Protein AF-C1EDT0-F1 (afdb_monomer_lite)

pLDDT: mean 72.55, std 18.54, range [23.2, 95.56]

Sequence (423 aa):
MDPPAKKMKTSPPTLCDMPDEILAHIASHLEPGDVFNMVLSSKKLFRPAGVVDLTADEDANREEALGFKLVKWSMRHRLKKILTLFTKKKFTFDDLFPEEERNLDFVSGQPQVSFCLLSHQPPAQLLHRLLTRGMASQMLIAGSVAVKCAVPRRSGKWRPGDIDIFCTWDAAPMVRRRLIQRCGLICGGVVNNTSYTDDGPYLAGDVENRAAAVIHHVEEYAARPMNEDEWGEWKYKPCDAGGLEAYYKMAKQWGAEVRAPLSNMHPYIGQPGGALGGDFLFDYNFEHKGSVQLIIGRPDVKDATKLLRHFDIEICKCAFSASNVYIPAAVETLAGRTFITPARHALAESFMKALNKVKPKFPDGTCTYDDSEMPKVLAKIKHKVWKGIGLPPYSGSQYDFEHKYTVIARLFERIQKYHTRGV

Foldseek 3Di:
DDDDPPPPPPDPDDPLNDDLVVLLVVLLVDALLVLLVVCVVDPQQDDQLPPDPPPDDPVVNVDDRSSQVSSFSNLQSLLQVLQCVLAPDNQGPCLQQPPVCVVVQDDPDDDAAPPPPPPPDDPDPPPDDDDDDDQRWFKKWFFPSLLCSQEDPPQFDDDQAATEMFIELVNLQASLQSCVPRVQKAWAAWDCDDLQHPPPQAQFFDQPDSDDRQWPTKIFIDHDDDDVVSCVPDPDDVPPQPDDVSLQVVQLVVQVQCCDPPDPGDPPVCPPPRHPVDGRGYDPPDDPPGRYMYTYGDNPPSDRLSSLSSDQKQSRSFIDTSPHTHGGNSNQSNHLHIDGPPLLVLVLVLLVVLCVVQVKDDPPVDDALPRICVLSSQQSRDQVSCSNRNHGRQPSDRVSSVVVVVSNVVSVVVVVVSVNSND

Secondary structure (DSSP, 8-state):
-PPPP-----PPPPGGGS-HHHHHHHHHHS-HHHHHHHHHT-TTT-PPTT---TTS-TTTTTSPPHHHHHHHHHHHHHHHHHHHHH-SS---HHHHS-HHHHTTS--S-SPP------TTS------------S----EEEEHHHHHHHHS-TTS-PPP---EEEEE-GGGHHHHHHHHHHTS-EEEEEE-SSSTTT-S-TT-S--TT-----SEEEEEEEEEPP-SHHHHTT-S---TTS-SHHHHHHHHHHHHHHHTSTT--S-TTTTTTTSSTTS---B-TT--S---EEEEEE-TT---GGGGGGG-SBGGGG-EE-SS-EE-TTHHHHHTT---B-HHHHHHHHHHHHHHHHH----TTS---TTTSSHHHHHHTS-HHHHHHTTPPPP---HHHHHHHHHHHHHHHHHHHHHHTTT-

Structure (mmCIF, N/CA/C/O backbone):
data_AF-C1EDT0-F1
#
_entry.id   AF-C1EDT0-F1
#
loop_
_atom_site.group_PDB
_atom_site.id
_atom_site.type_symbol
_atom_site.label_atom_id
_atom_site.label_alt_id
_atom_site.label_comp_id
_atom_site.label_asym_id
_atom_site.label_entity_id
_atom_site.label_seq_id
_atom_site.pdbx_PDB_ins_code
_atom_site.Cartn_x
_atom_site.Cartn_y
_atom_site.Cartn_z
_atom_site.occupancy
_atom_site.B_iso_or_equiv
_atom_site.auth_seq_id
_atom_site.auth_comp_id
_atom_site.auth_asym_id
_atom_site.auth_atom_id
_atom_site.pdbx_PDB_model_num
ATOM 1 N N . 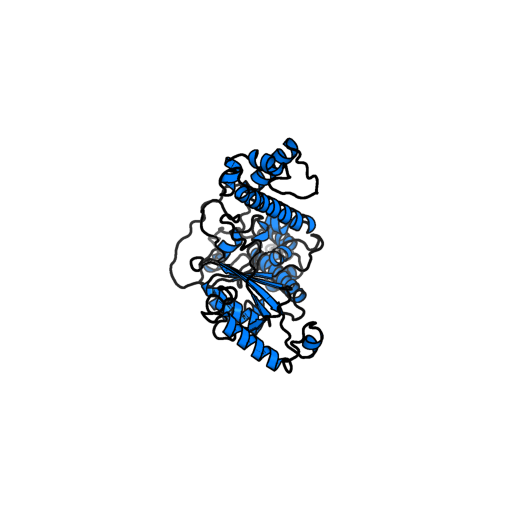MET A 1 1 ? -63.785 -40.042 2.688 1.00 43.28 1 MET A N 1
ATOM 2 C CA . MET A 1 1 ? -63.308 -38.694 3.048 1.00 43.28 1 MET A CA 1
ATOM 3 C C . MET A 1 1 ? -61.820 -38.683 2.787 1.00 43.28 1 MET A C 1
ATOM 5 O O . MET A 1 1 ? -61.103 -39.376 3.497 1.00 43.28 1 MET A O 1
ATOM 9 N N . ASP A 1 2 ? -61.382 -37.981 1.748 1.00 42.56 2 ASP A N 1
ATOM 10 C CA . ASP A 1 2 ? -59.954 -37.803 1.489 1.00 42.56 2 ASP A CA 1
ATOM 11 C C . ASP A 1 2 ? -59.367 -36.776 2.466 1.00 42.56 2 ASP A C 1
ATOM 13 O O . ASP A 1 2 ? -60.064 -35.827 2.848 1.00 42.56 2 ASP A O 1
ATOM 17 N N . PRO A 1 3 ? -58.110 -36.949 2.911 1.00 47.28 3 PRO A N 1
ATOM 18 C CA . PRO A 1 3 ? -57.484 -35.998 3.813 1.00 47.28 3 PRO A CA 1
ATOM 19 C C . PRO A 1 3 ? -57.281 -34.657 3.091 1.00 47.28 3 PRO A C 1
ATOM 21 O O . PRO A 1 3 ? -57.010 -34.633 1.886 1.00 47.28 3 PRO A O 1
ATOM 24 N N . PRO A 1 4 ? -57.386 -33.517 3.797 1.00 50.94 4 PRO A N 1
ATOM 25 C CA . PRO A 1 4 ? -57.240 -32.218 3.166 1.00 50.94 4 PRO A CA 1
ATOM 26 C C . PRO A 1 4 ? -55.814 -32.068 2.634 1.00 50.94 4 PRO A C 1
ATOM 28 O O . PRO A 1 4 ? -54.836 -32.255 3.364 1.00 50.94 4 PRO A O 1
ATOM 31 N N . ALA A 1 5 ? -55.703 -31.715 1.352 1.00 54.56 5 ALA A N 1
ATOM 32 C CA . ALA A 1 5 ? -54.437 -31.432 0.699 1.00 54.56 5 ALA A CA 1
ATOM 33 C C . ALA A 1 5 ? -53.648 -30.397 1.517 1.00 54.56 5 ALA A C 1
ATOM 35 O O . ALA A 1 5 ? -54.094 -29.262 1.716 1.00 54.56 5 ALA A O 1
ATOM 36 N N . LYS A 1 6 ? -52.462 -30.790 2.002 1.00 52.19 6 LYS A N 1
ATOM 37 C CA . LYS A 1 6 ? -51.500 -29.866 2.611 1.00 52.19 6 LYS A CA 1
ATOM 38 C C . LYS A 1 6 ? -51.187 -28.781 1.583 1.00 52.19 6 LYS A C 1
ATOM 40 O O . LYS A 1 6 ? -50.453 -29.027 0.631 1.00 52.19 6 LYS A O 1
ATOM 45 N N . LYS A 1 7 ? -51.714 -27.569 1.782 1.00 51.19 7 LYS A N 1
ATOM 46 C CA . LYS A 1 7 ? -51.227 -26.378 1.078 1.00 51.19 7 LYS A CA 1
ATOM 47 C C . LYS A 1 7 ? -49.737 -26.246 1.393 1.00 51.19 7 LYS A C 1
ATOM 49 O O . LYS A 1 7 ? -49.382 -25.882 2.515 1.00 51.19 7 LYS A O 1
ATOM 54 N N . MET A 1 8 ? -48.873 -26.565 0.430 1.00 49.84 8 MET A N 1
ATOM 55 C CA . MET A 1 8 ? -47.461 -26.202 0.504 1.00 49.84 8 MET A CA 1
ATOM 56 C C . MET A 1 8 ? -47.408 -24.679 0.608 1.00 49.84 8 MET A C 1
ATOM 58 O O . MET A 1 8 ? -47.728 -23.969 -0.342 1.00 49.84 8 MET A O 1
ATOM 62 N N . LYS A 1 9 ? -47.065 -24.167 1.792 1.00 48.59 9 LYS A N 1
ATOM 63 C CA . LYS A 1 9 ? -46.669 -22.770 1.949 1.00 48.59 9 LYS A CA 1
ATOM 64 C C . LYS A 1 9 ? -45.333 -22.618 1.232 1.00 48.59 9 LYS A C 1
ATOM 66 O O . LYS A 1 9 ? -44.287 -22.871 1.818 1.00 48.59 9 LYS A O 1
ATOM 71 N N . THR A 1 10 ? -45.368 -22.246 -0.040 1.00 58.81 10 THR A N 1
ATOM 72 C CA . THR A 1 10 ? -44.186 -21.729 -0.722 1.00 58.81 10 THR A CA 1
ATOM 73 C C . THR A 1 10 ? -43.941 -20.333 -0.168 1.00 58.81 10 THR A C 1
ATOM 75 O O . THR A 1 10 ? -44.697 -19.402 -0.451 1.00 58.81 10 THR A O 1
ATOM 78 N N . SER A 1 11 ? -42.939 -20.204 0.699 1.00 62.44 11 SER A N 1
ATOM 79 C CA . SER A 1 11 ? -42.401 -18.908 1.108 1.00 62.44 11 SER A CA 1
ATOM 80 C C . SER A 1 11 ? -42.106 -18.077 -0.147 1.00 62.44 11 SER A C 1
ATOM 82 O O . SER A 1 11 ? -41.635 -18.652 -1.132 1.00 62.44 11 SER A O 1
ATOM 84 N N . PRO A 1 12 ? -42.362 -16.758 -0.151 1.00 69.44 12 PRO A N 1
ATOM 85 C CA . PRO A 1 12 ? -41.937 -15.925 -1.265 1.00 69.44 12 PRO A CA 1
ATOM 86 C C . PRO A 1 12 ? -40.414 -16.049 -1.446 1.00 69.44 12 PRO A C 1
ATOM 88 O O . PRO A 1 12 ? -39.699 -16.086 -0.438 1.00 69.44 12 PRO A O 1
ATOM 91 N N . PRO A 1 13 ? -39.923 -16.132 -2.696 1.00 67.88 13 PRO A N 1
ATOM 92 C CA . PRO A 1 13 ? -38.497 -16.226 -2.964 1.00 67.88 13 PRO A CA 1
ATOM 93 C C . PRO A 1 13 ? -37.785 -15.004 -2.384 1.00 67.88 13 PRO A C 1
ATOM 95 O O . PRO A 1 13 ? -38.216 -13.860 -2.542 1.00 67.88 13 PRO A O 1
ATOM 98 N N . THR A 1 14 ? -36.702 -15.268 -1.670 1.00 74.12 14 THR A N 1
ATOM 99 C CA . THR A 1 14 ? -35.849 -14.276 -1.026 1.00 74.12 14 THR A CA 1
ATOM 100 C C . THR A 1 14 ? -34.581 -14.063 -1.846 1.00 74.12 14 THR A C 1
ATOM 102 O O . THR A 1 14 ? -34.221 -14.882 -2.688 1.00 74.12 14 THR A O 1
ATOM 105 N N . LEU A 1 15 ? -33.847 -12.982 -1.569 1.00 74.12 15 LEU A N 1
ATOM 106 C CA . LEU A 1 15 ? -32.541 -12.726 -2.190 1.00 74.12 15 LEU A CA 1
ATOM 107 C C . LEU A 1 15 ? -31.569 -13.913 -2.012 1.00 74.12 15 LEU A C 1
ATOM 109 O O . LEU A 1 15 ? -30.738 -14.171 -2.869 1.00 74.12 15 LEU A O 1
ATOM 113 N N . CYS A 1 16 ? -31.695 -14.660 -0.912 1.00 72.69 16 CYS A N 1
ATOM 114 C CA . CYS A 1 16 ? -30.849 -15.819 -0.616 1.00 72.69 16 CYS A CA 1
ATOM 115 C C . CYS A 1 16 ? -31.183 -17.061 -1.452 1.00 72.69 16 CYS A C 1
ATOM 117 O O . CYS A 1 16 ? -30.465 -18.048 -1.347 1.00 72.69 16 CYS A O 1
ATOM 119 N N . ASP A 1 17 ? -32.276 -17.032 -2.216 1.00 79.06 17 ASP A N 1
ATOM 120 C CA . ASP A 1 17 ? -32.689 -18.128 -3.093 1.00 79.06 17 ASP A CA 1
ATOM 121 C C . ASP A 1 17 ? -32.223 -17.887 -4.547 1.00 79.06 17 ASP A C 1
ATOM 123 O O . ASP A 1 17 ? -32.515 -18.685 -5.436 1.00 79.06 17 ASP A O 1
ATOM 127 N N . MET A 1 18 ? -31.504 -16.782 -4.803 1.00 82.31 18 MET A N 1
ATOM 128 C CA . MET A 1 18 ? -30.888 -16.486 -6.099 1.00 82.31 18 MET A CA 1
ATOM 129 C C . MET A 1 18 ? -29.563 -17.249 -6.280 1.00 82.31 18 MET A C 1
ATOM 131 O O . MET A 1 18 ? -28.834 -17.415 -5.303 1.00 82.31 18 MET A O 1
ATOM 135 N N . PRO A 1 19 ? -29.204 -17.638 -7.519 1.00 84.19 19 PRO A N 1
ATOM 136 C CA . PRO A 1 19 ? -27.884 -18.182 -7.834 1.00 84.19 19 PRO A CA 1
ATOM 137 C C . PRO A 1 19 ? -26.737 -17.234 -7.457 1.00 84.19 19 PRO A C 1
ATOM 139 O O . PRO A 1 19 ? -26.859 -16.008 -7.593 1.00 84.19 19 PRO A O 1
ATOM 142 N N . ASP A 1 20 ? -25.603 -17.810 -7.055 1.00 80.50 20 ASP A N 1
ATOM 143 C CA . ASP A 1 20 ? -24.399 -17.083 -6.641 1.00 80.50 20 ASP A CA 1
ATOM 144 C C . ASP A 1 20 ? -23.908 -16.111 -7.722 1.00 80.50 20 ASP A C 1
ATOM 146 O O . ASP A 1 20 ? -23.467 -15.009 -7.397 1.00 80.50 20 ASP A O 1
ATOM 150 N N . GLU A 1 21 ? -24.039 -16.455 -9.008 1.00 81.50 21 GLU A N 1
ATOM 151 C CA . GLU A 1 21 ? -23.635 -15.599 -10.129 1.00 81.50 21 GLU A CA 1
ATOM 152 C C . GLU A 1 21 ? -24.496 -14.335 -10.231 1.00 81.50 21 GLU A C 1
ATOM 154 O O . GLU A 1 21 ? -23.993 -13.250 -10.539 1.00 81.50 21 GLU A O 1
ATOM 159 N N . ILE A 1 22 ? -25.795 -14.448 -9.938 1.00 85.12 22 ILE A N 1
ATOM 160 C CA . ILE A 1 22 ? -26.709 -13.300 -9.931 1.00 85.12 22 ILE A CA 1
ATOM 161 C C . ILE A 1 22 ? -26.390 -12.406 -8.735 1.00 85.12 22 ILE A C 1
ATOM 163 O O . ILE A 1 22 ? -26.298 -11.185 -8.882 1.00 85.12 22 ILE A O 1
ATOM 167 N N . LEU A 1 23 ? -26.147 -12.999 -7.564 1.00 83.56 23 LEU A N 1
ATOM 168 C CA . LEU A 1 23 ? -25.723 -12.256 -6.377 1.00 83.56 23 LEU A CA 1
ATOM 169 C C . LEU A 1 23 ? -24.376 -11.559 -6.601 1.00 83.56 23 LEU A C 1
ATOM 171 O O . LEU A 1 23 ? -24.228 -10.393 -6.231 1.00 83.56 23 LEU A O 1
ATOM 175 N N . ALA A 1 24 ? -23.428 -12.218 -7.272 1.00 79.81 24 ALA A N 1
ATOM 176 C CA . ALA A 1 24 ? -22.155 -11.634 -7.685 1.00 79.81 24 ALA A CA 1
ATOM 177 C C . ALA A 1 24 ? -22.365 -10.417 -8.588 1.00 79.81 24 ALA A C 1
ATOM 179 O O . ALA A 1 24 ? -21.767 -9.356 -8.379 1.00 79.81 24 ALA A O 1
ATOM 180 N N . HIS A 1 25 ? -23.252 -10.559 -9.575 1.00 84.56 25 HIS A N 1
ATOM 181 C CA . HIS A 1 25 ? -23.588 -9.490 -10.499 1.00 84.56 25 HIS A CA 1
ATOM 182 C C . HIS A 1 25 ? -24.210 -8.295 -9.768 1.00 84.56 25 HIS A C 1
ATOM 184 O O . HIS A 1 25 ? -23.762 -7.165 -9.971 1.00 84.56 25 HIS A O 1
ATOM 190 N N . ILE A 1 26 ? -25.159 -8.524 -8.856 1.00 87.12 26 ILE A N 1
ATOM 191 C CA . ILE A 1 26 ? -25.754 -7.473 -8.014 1.00 87.12 26 ILE A CA 1
ATOM 192 C C . ILE A 1 26 ? -24.676 -6.798 -7.156 1.00 87.12 26 ILE A C 1
ATOM 194 O O . ILE A 1 26 ? -24.530 -5.576 -7.201 1.00 87.12 26 ILE A O 1
ATOM 198 N N . ALA A 1 27 ? -23.864 -7.575 -6.432 1.00 86.00 27 ALA A N 1
ATOM 199 C CA . ALA A 1 27 ? -22.812 -7.053 -5.559 1.00 86.00 27 ALA A CA 1
ATOM 200 C C . ALA A 1 27 ? -21.777 -6.202 -6.317 1.00 86.00 27 ALA A C 1
ATOM 202 O O . ALA A 1 27 ? -21.281 -5.212 -5.781 1.00 86.00 27 ALA A O 1
ATOM 203 N N . SER A 1 28 ? -21.490 -6.527 -7.582 1.00 82.31 28 SER A N 1
ATOM 204 C CA . SER A 1 28 ? -20.593 -5.731 -8.433 1.00 82.31 28 SER A CA 1
ATOM 205 C C . SER A 1 28 ? -21.142 -4.336 -8.785 1.00 82.31 28 SER A C 1
ATOM 207 O O . SER A 1 28 ? -20.384 -3.448 -9.175 1.00 82.31 28 SER A O 1
ATOM 209 N N . HIS A 1 29 ? -22.446 -4.099 -8.632 1.00 86.75 29 HIS A N 1
ATOM 210 C CA . HIS A 1 29 ? -23.067 -2.793 -8.874 1.00 86.75 29 HIS A CA 1
ATOM 211 C C . HIS A 1 29 ? -23.258 -1.965 -7.599 1.00 86.75 29 HIS A C 1
ATOM 213 O O . HIS A 1 29 ? -23.499 -0.762 -7.691 1.00 86.75 29 HIS A O 1
ATOM 219 N N . LEU A 1 30 ? -23.099 -2.583 -6.429 1.00 88.50 30 LEU A N 1
ATOM 220 C CA . LEU A 1 30 ? -23.239 -1.952 -5.121 1.00 88.50 30 LEU A CA 1
ATOM 221 C C . LEU A 1 30 ? -21.885 -1.487 -4.568 1.00 88.50 30 LEU A C 1
ATOM 223 O O . LEU A 1 30 ? -20.827 -2.001 -4.946 1.00 88.50 30 LEU A O 1
ATOM 227 N N . GLU A 1 31 ? -21.903 -0.517 -3.649 1.00 88.50 31 GLU A N 1
ATOM 228 C CA . GLU A 1 31 ? -20.698 -0.179 -2.891 1.00 88.50 31 GLU A CA 1
ATOM 229 C C . GLU A 1 31 ? -20.365 -1.300 -1.891 1.00 88.50 31 GLU A C 1
ATOM 231 O O . GLU A 1 31 ? -21.277 -1.920 -1.345 1.00 88.50 31 GLU A O 1
ATOM 236 N N . PRO A 1 32 ? -19.080 -1.554 -1.581 1.00 88.56 32 PRO A N 1
ATOM 237 C CA . PRO A 1 32 ? -18.681 -2.575 -0.616 1.00 88.56 32 PRO A CA 1
ATOM 238 C C . PRO A 1 32 ? -19.373 -2.459 0.744 1.00 88.56 32 PRO A C 1
ATOM 240 O O . PRO A 1 32 ? -19.709 -3.481 1.334 1.00 88.56 32 PRO A O 1
ATOM 243 N N . GLY A 1 33 ? -19.640 -1.236 1.219 1.00 86.38 33 GLY A N 1
ATOM 244 C CA . GLY A 1 33 ? -20.423 -1.008 2.436 1.00 86.38 33 GLY A CA 1
ATOM 245 C C . GLY A 1 33 ? -21.887 -1.436 2.312 1.00 86.38 33 GLY A C 1
ATOM 246 O O . GLY A 1 33 ? -22.422 -2.038 3.239 1.00 86.38 33 GLY A O 1
ATOM 247 N N . ASP A 1 34 ? -22.521 -1.215 1.159 1.00 89.38 34 ASP A N 1
ATOM 248 C CA . ASP A 1 34 ? -23.897 -1.655 0.901 1.00 89.38 34 ASP A CA 1
ATOM 249 C C . ASP A 1 34 ? -23.977 -3.177 0.776 1.00 89.38 34 ASP A C 1
ATOM 251 O O . ASP A 1 34 ? -24.870 -3.798 1.349 1.00 89.38 34 ASP A O 1
ATOM 255 N N . VAL A 1 35 ? -23.005 -3.795 0.093 1.00 87.75 35 VAL A N 1
ATOM 256 C CA . VAL A 1 35 ? -22.880 -5.259 0.026 1.00 87.75 35 VAL A CA 1
ATOM 257 C C . VAL A 1 35 ? -22.676 -5.835 1.420 1.00 87.75 35 VAL A C 1
ATOM 259 O O . VAL A 1 35 ? -23.311 -6.822 1.775 1.00 87.75 35 VAL A O 1
ATOM 262 N N . PHE A 1 36 ? -21.838 -5.208 2.241 1.00 86.31 36 PHE A N 1
ATOM 263 C CA . PHE A 1 36 ? -21.621 -5.642 3.614 1.00 86.31 36 PHE A CA 1
ATOM 264 C C . PHE A 1 36 ? -22.893 -5.529 4.462 1.00 86.31 36 PHE A C 1
ATOM 266 O O . PHE A 1 36 ? -23.252 -6.489 5.139 1.00 86.31 36 PHE A O 1
ATOM 273 N N . ASN A 1 37 ? -23.639 -4.426 4.360 1.00 85.75 37 ASN A N 1
ATOM 274 C CA . ASN A 1 37 ? -24.935 -4.275 5.030 1.00 85.75 37 ASN A CA 1
ATOM 275 C C . ASN A 1 37 ? -25.966 -5.308 4.545 1.00 85.75 37 ASN A C 1
ATOM 277 O O . ASN A 1 37 ? -26.690 -5.888 5.354 1.00 85.75 37 ASN A O 1
ATOM 281 N N . MET A 1 38 ? -26.002 -5.587 3.239 1.00 85.75 38 MET A N 1
ATOM 282 C CA . MET A 1 38 ? -26.836 -6.638 2.651 1.00 85.75 38 MET A CA 1
ATOM 283 C C . MET A 1 38 ? -26.478 -8.011 3.232 1.00 85.75 38 MET A C 1
ATOM 285 O O . MET A 1 38 ? -27.367 -8.757 3.636 1.00 85.75 38 MET A O 1
ATOM 289 N N . VAL A 1 39 ? -25.188 -8.331 3.343 1.00 83.50 39 VAL A N 1
ATOM 290 C CA . VAL A 1 39 ? -24.714 -9.582 3.950 1.00 83.50 39 VAL A CA 1
ATOM 291 C C . VAL A 1 39 ? -25.111 -9.663 5.424 1.00 83.50 39 VAL A C 1
ATOM 293 O O . VAL A 1 39 ? -25.641 -10.686 5.848 1.00 83.50 39 VAL A O 1
ATOM 296 N N . LEU A 1 40 ? -24.942 -8.582 6.192 1.00 80.12 40 LEU A N 1
ATOM 297 C CA . LEU A 1 40 ? -25.342 -8.529 7.603 1.00 80.12 40 LEU A CA 1
ATOM 298 C C . LEU A 1 40 ? -26.858 -8.667 7.810 1.00 80.12 40 LEU A C 1
ATOM 300 O O . LEU A 1 40 ? -27.291 -9.141 8.859 1.00 80.12 40 LEU A O 1
ATOM 304 N N . SER A 1 41 ? -27.670 -8.293 6.817 1.00 79.75 41 SER A N 1
ATOM 305 C CA . SER A 1 41 ? -29.129 -8.430 6.884 1.00 79.75 41 SER A CA 1
ATOM 306 C C . SER A 1 41 ? -29.622 -9.883 6.800 1.00 79.75 41 SER A C 1
ATOM 308 O O . SER A 1 41 ? -30.784 -10.151 7.108 1.00 79.75 41 SER A O 1
ATOM 310 N N . SER A 1 42 ? -28.756 -10.838 6.427 1.00 75.12 42 SER A N 1
ATOM 311 C CA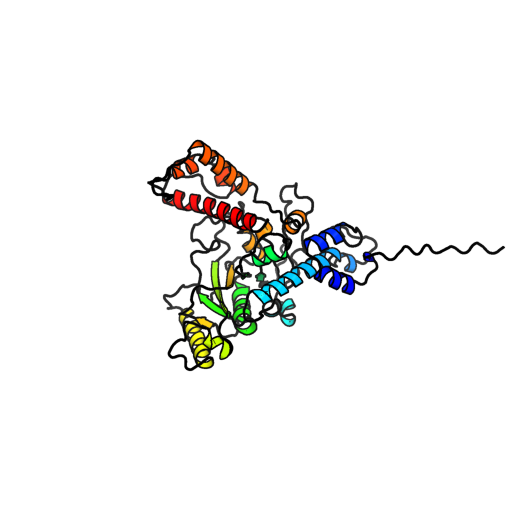 . SER A 1 42 ? -29.118 -12.249 6.273 1.00 75.12 42 SER A CA 1
ATOM 312 C C . SER A 1 42 ? -28.125 -13.195 6.940 1.00 75.12 42 SER A C 1
ATOM 314 O O . SER A 1 42 ? -26.983 -13.348 6.513 1.00 75.12 42 SER A O 1
ATOM 316 N N . LYS A 1 43 ? -28.619 -13.974 7.909 1.00 69.75 43 LYS A N 1
ATOM 317 C CA . LYS A 1 43 ? -27.868 -15.083 8.524 1.00 69.75 43 LYS A CA 1
ATOM 318 C C . LYS A 1 43 ? -27.498 -16.198 7.535 1.00 69.75 43 LYS A C 1
ATOM 320 O O . LYS A 1 43 ? -26.615 -16.986 7.834 1.00 69.75 43 LYS A O 1
ATOM 325 N N . LYS A 1 44 ? -28.176 -16.298 6.382 1.00 69.19 44 LYS A N 1
ATOM 326 C CA . LYS A 1 44 ? -27.812 -17.268 5.333 1.00 69.19 44 LYS A CA 1
ATOM 327 C C . LYS A 1 44 ? -26.572 -16.814 4.558 1.00 69.19 44 LYS A C 1
ATOM 329 O O . LYS A 1 44 ? -25.742 -17.643 4.206 1.00 69.19 44 LYS A O 1
ATOM 334 N N . LEU A 1 45 ? -26.449 -15.508 4.306 1.00 69.94 45 LEU A N 1
ATOM 335 C CA . LEU A 1 45 ? -25.299 -14.921 3.608 1.00 69.94 45 LEU A CA 1
ATOM 336 C C . LEU A 1 45 ? -24.101 -14.747 4.547 1.00 69.94 45 LEU A C 1
ATOM 338 O O . LEU A 1 45 ? -22.951 -14.884 4.129 1.00 69.94 45 LEU A O 1
ATOM 342 N N . PHE A 1 46 ? -24.377 -14.456 5.818 1.00 66.50 46 PHE A N 1
ATOM 343 C CA . PHE A 1 46 ? -23.381 -14.313 6.865 1.00 66.50 46 PHE A CA 1
ATOM 344 C C . PHE A 1 46 ? -23.180 -15.631 7.623 1.00 66.50 46 PHE A C 1
ATOM 346 O O . PHE A 1 46 ? -23.960 -15.965 8.513 1.00 66.50 46 PHE A O 1
ATOM 353 N N . ARG A 1 47 ? -22.093 -16.355 7.329 1.00 58.91 47 ARG A N 1
ATOM 354 C CA . ARG A 1 47 ? -21.572 -17.389 8.239 1.00 58.91 47 ARG A CA 1
ATOM 355 C C . ARG A 1 47 ? -20.430 -16.783 9.062 1.00 58.91 47 ARG A C 1
ATOM 357 O O . ARG A 1 47 ? -19.448 -16.341 8.462 1.00 58.91 47 ARG A O 1
ATOM 364 N N . PRO A 1 48 ? -20.519 -16.732 10.403 1.00 50.44 48 PRO A N 1
ATOM 365 C CA . PRO A 1 48 ? -19.386 -16.323 11.222 1.00 50.44 48 PRO A CA 1
ATOM 366 C C . PRO A 1 48 ? -18.220 -17.292 10.992 1.00 50.44 48 PRO A C 1
ATOM 368 O O . PRO A 1 48 ? -18.420 -18.508 10.964 1.00 50.44 48 PRO A O 1
ATOM 371 N N . ALA A 1 49 ? -17.005 -16.764 10.840 1.00 42.91 49 ALA A N 1
ATOM 372 C CA . ALA A 1 49 ? -15.806 -17.592 10.769 1.00 42.91 49 ALA A CA 1
ATOM 373 C C . ALA A 1 49 ? -15.727 -18.494 12.019 1.00 42.91 49 ALA A C 1
ATOM 375 O O . ALA A 1 49 ? -15.795 -17.996 13.142 1.00 42.91 49 ALA A O 1
ATOM 376 N N . GLY A 1 50 ? -15.617 -19.811 11.820 1.00 40.38 50 GLY A N 1
ATOM 377 C CA . GLY A 1 50 ? -15.512 -20.797 12.904 1.00 40.38 50 GLY A CA 1
ATOM 378 C C . GLY A 1 50 ? -16.816 -21.478 13.340 1.00 40.38 50 GLY A C 1
ATOM 379 O O . GLY A 1 50 ? -16.767 -22.320 14.233 1.00 40.38 50 GLY A O 1
ATOM 380 N N . VAL A 1 51 ? -17.968 -21.180 12.725 1.00 40.06 51 VAL A N 1
ATOM 381 C CA . VAL A 1 51 ? -19.179 -22.002 12.908 1.00 40.06 51 VAL A CA 1
ATOM 382 C C . VAL A 1 51 ? -19.093 -23.205 11.972 1.00 40.06 51 VAL A C 1
ATOM 384 O O . VAL A 1 51 ? -19.409 -23.097 10.791 1.00 40.06 51 VAL A O 1
ATOM 387 N N . VAL A 1 52 ? -18.627 -24.333 12.508 1.00 40.84 52 VAL A N 1
ATOM 388 C CA . VAL A 1 52 ? -18.693 -25.635 11.835 1.00 40.84 52 VAL A CA 1
ATOM 389 C C . VAL A 1 52 ? -20.147 -26.078 11.859 1.00 40.84 52 VAL A C 1
ATOM 391 O O . VAL A 1 52 ? -20.704 -26.337 12.928 1.00 40.84 52 VAL A O 1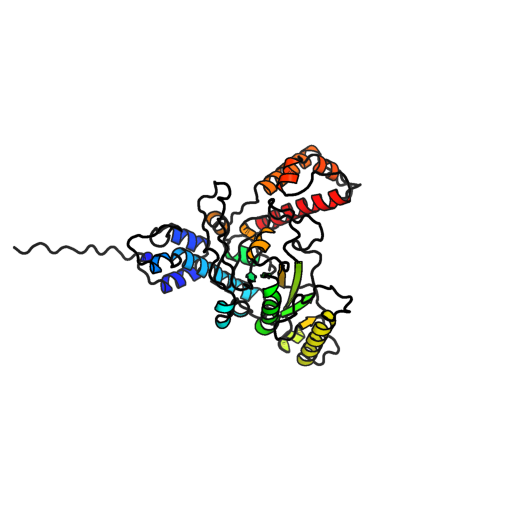
ATOM 394 N N . ASP A 1 53 ? -20.775 -26.138 10.689 1.00 40.88 53 ASP A N 1
ATOM 395 C CA . ASP A 1 53 ? -22.050 -26.824 10.570 1.00 40.88 53 ASP A CA 1
ATOM 396 C C . ASP A 1 53 ? -21.759 -28.325 10.640 1.00 40.88 53 ASP A C 1
ATOM 398 O O . ASP A 1 53 ? -21.207 -28.906 9.707 1.00 40.88 53 ASP A O 1
ATOM 402 N N . LEU A 1 54 ? -22.091 -28.938 11.780 1.00 44.03 54 LEU A N 1
ATOM 403 C CA . LEU A 1 54 ? -21.907 -30.372 12.033 1.00 44.03 54 LEU A CA 1
ATOM 404 C C . LEU A 1 54 ? -22.773 -31.252 11.113 1.00 44.03 54 LEU A C 1
ATOM 406 O O . LEU A 1 54 ? -22.646 -32.473 11.148 1.00 44.03 54 LEU A O 1
ATOM 410 N N . THR A 1 55 ? -23.671 -30.648 10.327 1.00 43.41 55 THR A N 1
ATOM 411 C CA . THR A 1 55 ? -24.524 -31.331 9.347 1.00 43.41 55 THR A CA 1
ATOM 412 C C . THR A 1 55 ? -24.083 -31.115 7.898 1.00 43.41 55 THR A C 1
ATOM 414 O O . THR A 1 55 ? -24.628 -31.759 7.002 1.00 43.41 55 THR A O 1
ATOM 417 N N . ALA A 1 56 ? -23.097 -30.245 7.657 1.00 44.38 56 ALA A N 1
ATOM 418 C CA . ALA A 1 56 ? -22.529 -30.001 6.336 1.00 44.38 56 ALA A CA 1
ATOM 419 C C . ALA A 1 56 ? -21.259 -30.838 6.121 1.00 44.38 56 ALA A C 1
ATOM 421 O O . ALA A 1 56 ? -20.486 -31.057 7.054 1.00 44.38 56 ALA A O 1
ATOM 422 N N . ASP A 1 57 ? -21.042 -31.283 4.882 1.00 38.38 57 ASP A N 1
ATOM 423 C CA . ASP A 1 57 ? -19.844 -32.026 4.474 1.00 38.38 57 ASP A CA 1
ATOM 424 C C . ASP A 1 57 ? -18.554 -31.247 4.822 1.00 38.38 57 ASP A C 1
ATOM 426 O O . ASP A 1 57 ? -18.551 -30.009 4.830 1.00 38.38 57 ASP A O 1
ATOM 430 N N . GLU A 1 58 ? -17.450 -31.943 5.113 1.00 38.31 58 GLU A N 1
ATOM 431 C CA . GLU A 1 58 ? -16.183 -31.321 5.541 1.00 38.31 58 GLU A CA 1
ATOM 432 C C . GLU A 1 58 ? -15.670 -30.285 4.523 1.00 38.31 58 GLU A C 1
ATOM 434 O O . GLU A 1 58 ? -15.064 -29.281 4.910 1.00 38.31 58 GLU A O 1
ATOM 439 N N . ASP A 1 59 ? -15.978 -30.474 3.238 1.00 41.53 59 ASP A N 1
ATOM 440 C CA . ASP A 1 59 ? -15.641 -29.540 2.161 1.00 41.53 59 ASP A CA 1
ATOM 441 C C . ASP A 1 59 ? -16.502 -28.259 2.174 1.00 41.53 59 ASP A C 1
ATOM 443 O O . ASP A 1 59 ? -15.996 -27.170 1.895 1.00 41.53 59 ASP A O 1
ATOM 447 N N . ALA A 1 60 ? -17.765 -28.330 2.607 1.00 39.91 60 ALA A N 1
ATOM 448 C CA . ALA A 1 60 ? -18.656 -27.167 2.727 1.00 39.91 60 ALA A CA 1
ATOM 449 C C . ALA A 1 60 ? -18.303 -26.257 3.921 1.00 39.91 60 ALA A C 1
ATOM 451 O O . ALA A 1 60 ? -18.658 -25.075 3.937 1.00 39.91 60 ALA A O 1
ATOM 452 N N . ASN A 1 61 ? -17.580 -26.796 4.909 1.00 40.97 61 ASN A N 1
ATOM 453 C CA . ASN A 1 61 ? -16.997 -26.040 6.020 1.00 40.97 61 ASN A CA 1
ATOM 454 C C . ASN A 1 61 ? -15.642 -25.388 5.655 1.00 40.97 61 ASN A C 1
ATOM 456 O O . ASN A 1 61 ? -15.147 -24.551 6.411 1.00 40.97 61 ASN A O 1
ATOM 460 N N . ARG A 1 62 ? -15.044 -25.736 4.502 1.00 45.50 62 ARG A N 1
ATOM 461 C CA . ARG A 1 62 ? -13.812 -25.114 3.971 1.00 45.50 62 ARG A CA 1
ATOM 462 C C . ARG A 1 62 ? -14.078 -23.963 3.003 1.00 45.50 62 ARG A C 1
ATOM 464 O O . ARG A 1 62 ? -13.187 -23.135 2.792 1.00 45.50 62 ARG A O 1
ATOM 471 N N . GLU A 1 63 ? -15.272 -23.899 2.419 1.00 54.69 63 GLU A N 1
ATOM 472 C CA . GLU A 1 63 ? -15.646 -22.828 1.502 1.00 54.69 63 GLU A CA 1
ATOM 473 C C . GLU A 1 63 ? -15.865 -21.489 2.216 1.00 54.69 63 GLU A C 1
ATOM 475 O O . GLU A 1 63 ? -16.592 -21.375 3.205 1.00 54.69 63 GLU A O 1
ATOM 480 N N . GLU A 1 64 ? -15.254 -20.437 1.666 1.00 64.00 64 GLU A N 1
ATOM 481 C CA . GLU A 1 64 ? -15.486 -19.064 2.103 1.00 64.00 64 GLU A CA 1
ATOM 482 C C . GLU A 1 64 ? -16.982 -18.720 2.012 1.00 64.00 64 GLU A C 1
ATOM 484 O O . GLU A 1 64 ? -17.608 -18.920 0.968 1.00 64.00 64 GLU A O 1
ATOM 489 N N . ALA A 1 65 ? -17.550 -18.179 3.095 1.00 71.44 65 ALA A N 1
ATOM 490 C CA . ALA A 1 65 ? -18.966 -17.831 3.137 1.00 71.44 65 ALA A CA 1
ATOM 491 C C . ALA A 1 65 ? -19.340 -16.899 1.976 1.00 71.44 65 ALA A C 1
ATOM 493 O O . ALA A 1 65 ? -18.624 -15.935 1.689 1.00 71.44 65 ALA A O 1
ATOM 494 N N . LEU A 1 66 ? -20.492 -17.152 1.347 1.00 75.38 66 LEU A N 1
ATOM 495 C CA . LEU A 1 66 ? -20.968 -16.395 0.188 1.00 75.38 66 LEU A CA 1
ATOM 496 C C . LEU A 1 66 ? -20.934 -14.880 0.428 1.00 75.38 66 LEU A C 1
ATOM 498 O O . LEU A 1 66 ? -20.464 -14.131 -0.424 1.00 75.38 66 LEU A O 1
ATOM 502 N N . GLY A 1 67 ? -21.323 -14.415 1.618 1.00 75.06 67 GLY A N 1
ATOM 503 C CA . GLY A 1 67 ? -21.246 -12.998 1.963 1.00 75.06 67 GLY A CA 1
ATOM 504 C C . GLY A 1 67 ? -19.842 -12.392 1.845 1.00 75.06 67 GLY A C 1
ATOM 505 O O . GLY A 1 67 ? -19.693 -11.267 1.367 1.00 75.06 67 GLY A O 1
ATOM 506 N N . PHE A 1 68 ? -18.795 -13.138 2.198 1.00 74.56 68 PHE A N 1
ATOM 507 C CA . PHE A 1 68 ? -17.412 -12.685 2.036 1.00 74.56 68 PHE A CA 1
ATOM 508 C C . PHE A 1 68 ? -16.987 -12.666 0.567 1.00 74.56 68 PHE A C 1
ATOM 510 O O . PHE A 1 68 ? -16.372 -11.687 0.132 1.00 74.56 68 PHE A O 1
ATOM 517 N N . LYS A 1 69 ? -17.384 -13.680 -0.218 1.00 77.38 69 LYS A N 1
ATOM 518 C CA . LYS A 1 69 ? -17.174 -13.707 -1.676 1.00 77.38 69 LYS A CA 1
ATOM 519 C C . LYS A 1 69 ? -17.791 -12.459 -2.334 1.00 77.38 69 LYS A C 1
ATOM 521 O O . LYS A 1 69 ? -17.111 -11.764 -3.090 1.00 77.38 69 LYS A O 1
ATOM 526 N N . LEU A 1 70 ? -19.020 -12.093 -1.952 1.00 83.38 70 LEU A N 1
ATOM 527 C CA . LEU A 1 70 ? -19.734 -10.915 -2.468 1.00 83.38 70 LEU A CA 1
ATOM 528 C C . LEU A 1 70 ? -19.009 -9.591 -2.165 1.00 83.38 70 LEU A C 1
ATOM 530 O O . LEU A 1 70 ? -18.821 -8.768 -3.067 1.00 83.38 70 LEU A O 1
ATOM 534 N N . VAL A 1 71 ? -18.553 -9.383 -0.923 1.00 83.69 71 VAL A N 1
ATOM 535 C CA . VAL A 1 71 ? -17.801 -8.168 -0.547 1.00 83.69 71 VAL A CA 1
ATOM 536 C C . VAL A 1 71 ? -16.467 -8.097 -1.297 1.00 83.69 71 VAL A C 1
ATOM 538 O O . VAL A 1 71 ? -16.116 -7.040 -1.831 1.00 83.69 71 VAL A O 1
ATOM 541 N N . LYS A 1 72 ? -15.739 -9.219 -1.408 1.00 81.88 72 LYS A N 1
ATOM 542 C CA . LYS A 1 72 ? -14.493 -9.297 -2.188 1.00 81.88 72 LYS A CA 1
ATOM 543 C C . LYS A 1 72 ? -14.716 -8.946 -3.658 1.00 81.88 72 LYS A C 1
ATOM 545 O O . LYS A 1 72 ? -13.916 -8.200 -4.226 1.00 81.88 72 LYS A O 1
ATOM 550 N N . TRP A 1 73 ? -15.784 -9.447 -4.278 1.00 82.75 73 TRP A N 1
ATOM 551 C CA . TRP A 1 73 ? -16.110 -9.133 -5.671 1.00 82.75 73 TRP A CA 1
ATOM 552 C C . TRP A 1 73 ? -16.409 -7.648 -5.876 1.00 82.75 73 TRP A C 1
ATOM 554 O O . TRP A 1 73 ? -15.837 -7.040 -6.782 1.00 82.75 73 TRP A O 1
ATOM 564 N N . SER A 1 74 ? -17.217 -7.037 -5.004 1.00 87.38 74 SER A N 1
ATOM 565 C CA . SER A 1 74 ? -17.490 -5.593 -5.059 1.00 87.38 74 SER A CA 1
ATOM 566 C C . SER A 1 74 ? -16.203 -4.763 -4.929 1.00 87.38 74 SER A C 1
ATOM 568 O O . SER A 1 74 ? -15.937 -3.867 -5.739 1.00 87.38 74 SER A O 1
ATOM 570 N N . MET A 1 75 ? -15.337 -5.123 -3.974 1.00 87.06 75 MET A N 1
ATOM 571 C CA . MET A 1 75 ? -14.028 -4.491 -3.772 1.00 87.06 75 MET A CA 1
ATOM 572 C C . MET A 1 75 ? -13.124 -4.606 -5.005 1.00 87.06 75 MET A C 1
ATOM 574 O O . MET A 1 75 ? -12.574 -3.602 -5.462 1.00 87.06 75 MET A O 1
ATOM 578 N N . ARG A 1 76 ? -12.989 -5.807 -5.581 1.00 85.12 76 ARG A N 1
ATOM 579 C CA . ARG A 1 76 ? -12.176 -6.047 -6.786 1.00 85.12 76 ARG A CA 1
ATOM 580 C C . ARG A 1 76 ? -12.703 -5.302 -8.002 1.00 85.12 76 ARG A C 1
ATOM 582 O O . ARG A 1 76 ? -11.918 -4.749 -8.769 1.00 85.12 76 ARG A O 1
ATOM 589 N N . HIS A 1 77 ? -14.019 -5.241 -8.171 1.00 85.38 77 HIS A N 1
ATOM 590 C CA . HIS A 1 77 ? -14.622 -4.481 -9.261 1.00 85.38 77 HIS A CA 1
ATOM 591 C C . HIS A 1 77 ? -14.339 -2.983 -9.139 1.00 85.38 77 HIS A C 1
ATOM 593 O O . HIS A 1 77 ? -14.013 -2.327 -10.133 1.00 85.38 77 HIS A O 1
ATOM 599 N N . ARG A 1 78 ? -14.394 -2.426 -7.919 1.00 87.44 78 ARG A N 1
ATOM 600 C CA . ARG A 1 78 ? -13.969 -1.037 -7.680 1.00 87.44 78 ARG A CA 1
ATOM 601 C C . ARG A 1 78 ? -12.487 -0.844 -7.957 1.00 87.44 78 ARG A C 1
ATOM 603 O O . ARG A 1 78 ? -12.153 0.139 -8.615 1.00 87.44 78 ARG A O 1
ATOM 610 N N . LEU A 1 79 ? -11.630 -1.772 -7.534 1.00 86.75 79 LEU A N 1
ATOM 611 C CA . LEU A 1 79 ? -10.203 -1.716 -7.839 1.00 86.75 79 LEU A CA 1
ATOM 612 C C . LEU A 1 79 ? -9.964 -1.693 -9.350 1.00 86.75 79 LEU A C 1
ATOM 614 O O . LEU A 1 79 ? -9.268 -0.806 -9.830 1.00 86.75 79 LEU A O 1
ATOM 618 N N . LYS A 1 80 ? -10.609 -2.586 -10.112 1.00 84.25 80 LYS A N 1
ATOM 619 C CA . LYS A 1 80 ? -10.516 -2.620 -11.580 1.00 84.25 80 LYS A CA 1
ATOM 620 C C . LYS A 1 80 ? -10.890 -1.272 -12.194 1.00 84.25 80 LYS A C 1
ATOM 622 O O . LYS A 1 80 ? -10.112 -0.725 -12.968 1.00 84.25 80 LYS A O 1
ATOM 627 N N . LYS A 1 81 ? -12.026 -0.690 -11.788 1.00 82.44 81 LYS A N 1
ATOM 628 C CA . LYS A 1 81 ? -12.453 0.649 -12.239 1.00 82.44 81 LYS A CA 1
ATOM 629 C C . LYS A 1 81 ? -11.442 1.738 -11.879 1.00 82.44 81 LYS A C 1
ATOM 631 O O . LYS A 1 81 ? -11.199 2.634 -12.679 1.00 82.44 81 LYS A O 1
ATOM 636 N N . ILE A 1 82 ? -10.867 1.686 -10.680 1.00 81.12 82 ILE A N 1
ATOM 637 C CA . ILE A 1 82 ? -9.899 2.680 -10.217 1.00 81.12 82 ILE A CA 1
ATOM 638 C C . ILE A 1 82 ? -8.589 2.572 -11.002 1.00 81.12 82 ILE A C 1
ATOM 640 O O . ILE A 1 82 ? -8.127 3.588 -11.513 1.00 81.12 82 ILE A O 1
ATOM 644 N N . LEU A 1 83 ? -8.030 1.370 -11.153 1.00 79.56 83 LEU A N 1
ATOM 645 C CA . LEU A 1 83 ? -6.796 1.145 -11.912 1.00 79.56 83 LEU A CA 1
ATOM 646 C C . LEU A 1 83 ? -6.942 1.616 -13.364 1.00 79.56 83 LEU A C 1
ATOM 648 O O . LEU A 1 83 ? -6.076 2.333 -13.853 1.00 79.56 83 LEU A O 1
ATOM 652 N N . THR A 1 84 ? -8.094 1.367 -14.003 1.00 74.25 84 THR A N 1
ATOM 653 C CA . THR A 1 84 ? -8.351 1.865 -15.368 1.00 74.25 84 THR A CA 1
ATOM 654 C C . THR A 1 84 ? -8.399 3.390 -15.504 1.00 74.25 84 THR A C 1
ATOM 656 O O . THR A 1 84 ? -8.321 3.888 -16.621 1.00 74.25 84 THR A O 1
ATOM 659 N N . LEU A 1 85 ? -8.554 4.136 -14.403 1.00 70.50 85 LEU A N 1
ATOM 660 C CA . LEU A 1 85 ? -8.541 5.605 -14.405 1.00 70.50 85 LEU A CA 1
ATOM 661 C C . LEU A 1 85 ? -7.149 6.188 -14.125 1.00 70.50 85 LEU A C 1
ATOM 663 O O . LEU A 1 85 ? -6.925 7.361 -14.412 1.00 70.50 85 LEU A O 1
ATOM 667 N N . PHE A 1 86 ? -6.248 5.413 -13.515 1.00 63.50 86 PHE A N 1
ATOM 668 C CA . PHE A 1 86 ? -4.950 5.907 -13.048 1.00 63.50 86 PHE A CA 1
ATOM 669 C C . PHE A 1 86 ? -3.902 6.012 -14.141 1.00 63.50 86 PHE A C 1
ATOM 671 O O . PHE A 1 86 ? -2.987 6.827 -14.050 1.00 63.50 86 PHE A O 1
ATOM 678 N N . THR A 1 87 ? -4.044 5.215 -15.184 1.00 55.47 87 THR A N 1
ATOM 679 C CA . THR A 1 87 ? -3.064 5.138 -16.248 1.00 55.47 87 THR A CA 1
ATOM 680 C C . THR A 1 87 ? -3.730 5.450 -17.575 1.00 55.47 87 THR A C 1
ATOM 682 O O . THR A 1 87 ? -4.759 4.878 -17.928 1.00 55.47 87 THR A O 1
ATOM 685 N N . LYS A 1 88 ? -3.140 6.397 -18.328 1.00 53.25 88 LYS A N 1
ATOM 686 C CA . LYS A 1 88 ? -3.546 6.698 -19.718 1.00 53.25 88 LYS A CA 1
ATOM 687 C C . LYS A 1 88 ? -3.620 5.412 -20.553 1.00 53.25 88 LYS A C 1
ATOM 689 O O . LYS A 1 88 ? -4.475 5.270 -21.420 1.00 53.25 88 LYS A O 1
ATOM 694 N N . LYS A 1 89 ? -2.763 4.449 -20.210 1.00 57.19 89 LYS A N 1
ATOM 695 C CA . LYS A 1 89 ? -2.800 3.063 -20.653 1.00 57.19 89 LYS A CA 1
ATOM 696 C C . LYS A 1 89 ? -3.564 2.222 -19.632 1.00 57.19 89 LYS A C 1
ATOM 698 O O . LYS A 1 89 ? -3.123 2.148 -18.501 1.00 57.19 89 LYS A O 1
ATOM 703 N N . LYS A 1 90 ? -4.663 1.568 -20.013 1.00 56.69 90 LYS A N 1
ATOM 704 C CA . LYS A 1 90 ? -5.505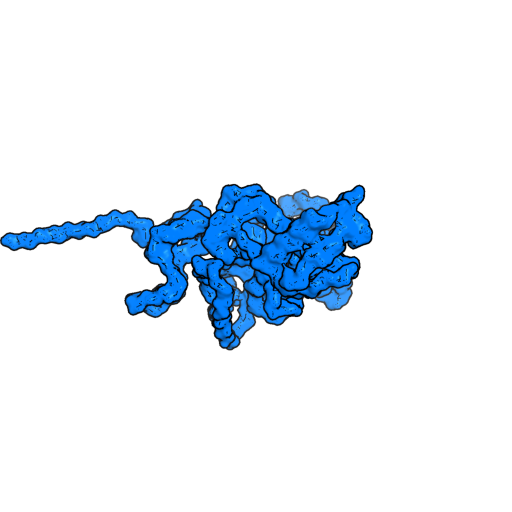 0.735 -19.129 1.00 56.69 90 LYS A CA 1
ATOM 705 C C . LYS A 1 90 ? -4.750 -0.491 -18.569 1.00 56.69 90 LYS A C 1
ATOM 707 O O . LYS A 1 90 ? -5.038 -1.601 -19.004 1.00 56.69 90 LYS A O 1
ATOM 712 N N . PHE A 1 91 ? -3.807 -0.335 -17.635 1.00 70.00 91 PHE A N 1
ATOM 713 C CA . PHE A 1 91 ? -3.281 -1.496 -16.912 1.00 70.00 91 PHE A CA 1
ATOM 714 C C . PHE A 1 91 ? -4.291 -1.926 -15.845 1.00 70.00 91 PHE A C 1
ATOM 716 O O . PHE A 1 91 ? -4.961 -1.113 -15.201 1.00 70.00 91 PHE A O 1
ATOM 723 N N . THR A 1 92 ? -4.455 -3.229 -15.716 1.00 75.31 92 THR A N 1
ATOM 724 C CA . THR A 1 92 ? -5.523 -3.885 -14.978 1.00 75.31 92 THR A CA 1
ATOM 725 C C . THR A 1 92 ? -4.963 -4.679 -13.808 1.00 75.31 92 THR A C 1
ATOM 727 O O . THR A 1 92 ? -3.760 -4.899 -13.675 1.00 75.31 92 THR A O 1
ATOM 730 N N . PHE A 1 93 ? -5.861 -5.142 -12.941 1.00 77.44 93 PHE A N 1
ATOM 731 C CA . PHE A 1 93 ? -5.501 -6.091 -11.894 1.00 77.44 93 PHE A CA 1
ATOM 732 C C . PHE A 1 93 ? -4.871 -7.370 -12.472 1.00 77.44 93 PHE A C 1
ATOM 734 O O . PHE A 1 93 ? -3.946 -7.910 -11.875 1.00 77.44 93 PHE A O 1
ATOM 741 N N . ASP A 1 94 ? -5.326 -7.812 -13.647 1.00 79.44 94 ASP A N 1
ATOM 742 C CA . ASP A 1 94 ? -4.870 -9.046 -14.294 1.00 79.44 94 ASP A CA 1
ATOM 743 C C . ASP A 1 94 ? -3.452 -8.907 -14.876 1.00 79.44 94 ASP A C 1
ATOM 745 O O . ASP A 1 94 ? -2.720 -9.888 -14.959 1.00 79.44 94 ASP A O 1
ATOM 749 N N . ASP A 1 95 ? -2.999 -7.685 -15.171 1.00 80.75 95 ASP A N 1
ATOM 750 C CA . ASP A 1 95 ? -1.607 -7.433 -15.571 1.00 80.75 95 ASP A CA 1
ATOM 751 C C . ASP A 1 95 ? -0.621 -7.660 -14.410 1.00 80.75 95 ASP A C 1
ATOM 753 O O . ASP A 1 95 ? 0.516 -8.098 -14.616 1.00 80.75 95 ASP A O 1
ATOM 757 N N . LEU A 1 96 ? -1.071 -7.398 -13.176 1.00 78.50 96 LEU A N 1
ATOM 758 C CA . LEU A 1 96 ? -0.317 -7.632 -11.940 1.00 78.50 96 LEU A CA 1
ATOM 759 C C . LEU A 1 96 ? -0.520 -9.052 -11.390 1.00 78.50 96 LEU A C 1
ATOM 761 O O . LEU A 1 96 ? 0.407 -9.623 -10.813 1.00 78.50 96 LEU A O 1
ATOM 765 N N . PHE A 1 97 ? -1.706 -9.627 -11.582 1.00 75.44 97 PHE A N 1
ATOM 766 C CA . PHE A 1 97 ? -2.126 -10.931 -11.065 1.00 75.44 97 PHE A CA 1
ATOM 767 C C . PHE A 1 97 ? -2.766 -11.790 -12.174 1.00 75.44 97 PHE A C 1
ATOM 769 O O . PHE A 1 97 ? -3.973 -12.069 -12.119 1.00 75.44 97 PHE A O 1
ATOM 776 N N . PRO A 1 98 ? -1.976 -12.204 -13.179 1.00 69.62 98 PRO A N 1
ATOM 777 C CA . PRO A 1 98 ? -2.455 -12.983 -14.326 1.00 69.62 98 PRO A CA 1
ATOM 778 C C . PRO A 1 98 ? -3.017 -14.327 -13.858 1.00 69.62 98 PRO A C 1
ATOM 780 O O . PRO A 1 98 ? -2.429 -14.969 -12.985 1.00 69.62 98 PRO A O 1
ATOM 783 N N . GLU A 1 99 ? -4.148 -14.765 -14.412 1.00 66.19 99 GLU A N 1
ATOM 784 C CA . GLU A 1 99 ? -4.851 -15.963 -13.929 1.00 66.19 99 GLU A CA 1
ATOM 785 C C . GLU A 1 99 ? -3.969 -17.213 -13.959 1.00 66.19 99 GLU A C 1
ATOM 787 O O . GLU A 1 99 ? -4.003 -18.014 -13.025 1.00 66.19 99 GLU A O 1
ATOM 792 N N . GLU A 1 100 ? -3.109 -17.319 -14.971 1.00 61.53 100 GLU A N 1
ATOM 793 C CA . GLU A 1 100 ? -2.207 -18.448 -15.191 1.00 61.53 100 GLU A CA 1
ATOM 794 C C . GLU A 1 100 ? -1.084 -18.516 -14.145 1.00 61.53 100 GLU A C 1
ATOM 796 O O . GLU A 1 100 ? -0.570 -19.597 -13.858 1.00 61.53 100 GLU A O 1
ATOM 801 N N . GLU A 1 101 ? -0.707 -17.379 -13.545 1.00 57.56 101 GLU A N 1
ATOM 802 C CA . GLU A 1 101 ? 0.355 -17.307 -12.529 1.00 57.56 101 GLU A CA 1
ATOM 803 C C . GLU A 1 101 ? -0.196 -17.094 -11.112 1.00 57.56 101 GLU A C 1
ATOM 805 O O . GLU A 1 101 ? 0.578 -17.135 -10.157 1.00 57.56 101 GLU A O 1
ATOM 810 N N . ARG A 1 102 ? -1.518 -16.937 -10.929 1.00 55.38 102 ARG A N 1
ATOM 811 C CA . ARG A 1 102 ? -2.121 -16.814 -9.587 1.00 55.38 102 ARG A CA 1
ATOM 812 C C . ARG A 1 102 ? -1.763 -18.013 -8.713 1.00 55.38 102 ARG A C 1
ATOM 814 O O . ARG A 1 102 ? -1.470 -17.820 -7.545 1.00 55.38 102 ARG A O 1
ATOM 821 N N . ASN A 1 103 ? -1.705 -19.222 -9.272 1.00 44.72 103 ASN A N 1
ATOM 822 C CA . ASN A 1 103 ? -1.330 -20.434 -8.532 1.00 44.72 103 ASN A CA 1
ATOM 823 C C . ASN A 1 103 ? 0.158 -20.479 -8.126 1.00 44.72 103 ASN A C 1
ATOM 825 O O . ASN A 1 103 ? 0.509 -21.226 -7.218 1.00 44.72 103 ASN A O 1
ATOM 829 N N . LEU A 1 104 ? 1.023 -19.686 -8.771 1.00 41.81 104 LEU A N 1
ATOM 830 C CA . LEU A 1 104 ? 2.447 -19.560 -8.428 1.00 41.81 104 LEU A CA 1
ATOM 831 C C . LEU A 1 104 ? 2.679 -18.549 -7.293 1.00 41.81 104 LEU A C 1
ATOM 833 O O . LEU A 1 104 ? 3.671 -18.652 -6.575 1.00 41.81 104 LEU A O 1
ATOM 837 N N . ASP A 1 105 ? 1.743 -17.613 -7.099 1.00 41.22 105 ASP A N 1
ATOM 838 C CA . ASP A 1 105 ? 1.784 -16.584 -6.053 1.00 41.22 105 ASP A CA 1
ATOM 839 C C . ASP A 1 105 ? 1.313 -17.117 -4.667 1.00 41.22 105 ASP A C 1
ATOM 841 O O . ASP A 1 105 ? 1.312 -16.367 -3.686 1.00 41.22 105 ASP A O 1
ATOM 845 N N . PHE A 1 106 ? 0.918 -18.401 -4.543 1.00 45.19 106 PHE A N 1
ATOM 846 C CA . PHE A 1 106 ? 0.386 -18.977 -3.294 1.00 45.19 106 PHE A CA 1
ATOM 847 C C . PHE A 1 106 ? 1.043 -20.292 -2.865 1.00 45.19 106 PHE A C 1
ATOM 849 O O . PHE A 1 106 ? 0.895 -21.330 -3.500 1.00 45.19 106 PHE A O 1
ATOM 856 N N . VAL A 1 107 ? 1.622 -20.272 -1.662 1.00 38.38 107 VAL A N 1
ATOM 857 C CA . VAL A 1 107 ? 1.637 -21.448 -0.785 1.00 38.38 107 VAL A CA 1
ATOM 858 C C . VAL A 1 107 ? 0.385 -21.360 0.088 1.00 38.38 107 VAL A C 1
ATOM 860 O O . VAL A 1 107 ? 0.201 -20.405 0.844 1.00 38.38 107 VAL A O 1
ATOM 863 N N . SER A 1 108 ? -0.507 -22.338 -0.060 1.00 36.56 108 SER A N 1
ATOM 864 C CA . SER A 1 108 ? -1.713 -22.515 0.750 1.00 36.56 108 SER A CA 1
ATOM 865 C C . SER A 1 108 ? -1.361 -22.564 2.242 1.00 36.56 108 SER A C 1
ATOM 867 O O . SER A 1 108 ? -0.625 -23.459 2.659 1.00 36.56 108 SER A O 1
ATOM 869 N N . GLY A 1 109 ? -1.890 -21.647 3.060 1.00 33.78 109 GLY A N 1
ATOM 870 C CA . GLY A 1 109 ? -1.770 -21.792 4.518 1.00 33.78 109 GLY A CA 1
ATOM 871 C C . GLY A 1 109 ? -1.949 -20.554 5.399 1.00 33.78 109 GLY A C 1
ATOM 872 O O . GLY A 1 109 ? -1.974 -20.710 6.614 1.00 33.78 109 GLY A O 1
ATOM 873 N N . GLN A 1 110 ? -2.083 -19.342 4.859 1.00 32.09 110 GLN A N 1
ATOM 874 C CA . GLN A 1 110 ? -2.339 -18.151 5.687 1.00 32.09 110 GLN A CA 1
ATOM 875 C C . GLN A 1 110 ? -3.848 -17.862 5.778 1.00 32.09 110 GLN A C 1
ATOM 877 O O . GLN A 1 110 ? -4.557 -18.041 4.783 1.00 32.09 110 GLN A O 1
ATOM 882 N N . PRO A 1 111 ? -4.357 -17.473 6.963 1.00 31.77 111 PRO A N 1
ATOM 883 C CA . PRO A 1 111 ? -5.781 -17.441 7.242 1.00 31.77 111 PRO A CA 1
ATOM 884 C C . PRO A 1 111 ? -6.542 -16.482 6.329 1.00 31.77 111 PRO A C 1
ATOM 886 O O . PRO A 1 111 ? -6.102 -15.383 5.990 1.00 31.77 111 PRO A O 1
ATOM 889 N N . GLN A 1 112 ? -7.728 -16.968 5.979 1.00 38.00 112 GLN A N 1
ATOM 890 C CA . GLN A 1 112 ? -8.831 -16.265 5.351 1.00 38.00 112 GLN A CA 1
ATOM 891 C C . GLN A 1 112 ? -9.191 -15.004 6.150 1.00 38.00 112 GLN A C 1
ATOM 893 O O . GLN A 1 112 ? -8.881 -14.893 7.335 1.00 38.00 112 GLN A O 1
ATOM 898 N N . VAL A 1 113 ? -9.858 -14.066 5.480 1.00 31.81 113 VAL A N 1
ATOM 899 C CA . VAL A 1 113 ? -10.344 -12.792 6.022 1.00 31.81 113 VAL A CA 1
ATOM 900 C C . VAL A 1 113 ? -10.795 -12.918 7.486 1.00 31.81 113 VAL A C 1
ATOM 902 O O . VAL A 1 113 ? -11.852 -13.479 7.765 1.00 31.81 113 VAL A O 1
ATOM 905 N N . SER A 1 114 ? -10.018 -12.394 8.440 1.00 29.80 114 SER A N 1
ATOM 906 C CA . SER A 1 114 ? -10.461 -12.331 9.834 1.00 29.80 114 SER A CA 1
ATOM 907 C C . SER A 1 114 ? -11.331 -11.090 10.025 1.00 29.80 114 SER A C 1
ATOM 909 O O . SER A 1 114 ? -10.880 -10.002 10.377 1.00 29.80 114 SER A O 1
ATOM 911 N N . PHE A 1 115 ? -12.630 -11.249 9.785 1.00 32.34 115 PHE A N 1
ATOM 912 C CA . PHE A 1 115 ? -13.619 -10.315 10.309 1.00 32.34 115 PHE A CA 1
ATOM 913 C C . PHE A 1 115 ? -13.719 -10.528 11.820 1.00 32.34 115 PHE A C 1
ATOM 915 O O . PHE A 1 115 ? -14.455 -11.397 12.280 1.00 32.34 115 PHE A O 1
ATOM 922 N N . CYS A 1 116 ? -12.985 -9.746 12.611 1.00 32.06 116 CYS A N 1
ATOM 923 C CA . CYS A 1 116 ? -13.238 -9.695 14.046 1.00 32.06 116 CYS A CA 1
ATOM 924 C C . CYS A 1 116 ? -14.273 -8.597 14.325 1.00 32.06 116 CYS A C 1
ATOM 926 O O . CYS A 1 116 ? -13.939 -7.421 14.425 1.00 32.06 116 CYS A O 1
ATOM 928 N N . LEU A 1 117 ? -15.548 -8.988 14.424 1.00 33.12 117 LEU A N 1
ATOM 929 C CA . LEU A 1 117 ? -16.669 -8.122 14.831 1.00 33.12 117 LEU A CA 1
ATOM 930 C C . LEU A 1 117 ? -16.635 -7.744 16.328 1.00 33.12 117 LEU A C 1
ATOM 932 O O . LEU A 1 117 ? -17.477 -6.980 16.790 1.00 33.12 117 LEU A O 1
ATOM 936 N N . LEU A 1 118 ? -15.672 -8.263 17.095 1.00 31.14 118 LEU A N 1
ATOM 937 C CA . LEU A 1 118 ? -15.500 -7.990 18.521 1.00 31.14 118 LEU A CA 1
ATOM 938 C C . LEU A 1 118 ? -14.308 -7.039 18.728 1.00 31.14 118 LEU A C 1
ATOM 940 O O . LEU A 1 118 ? -13.251 -7.442 19.206 1.00 31.14 118 LEU A O 1
ATOM 944 N N . SER A 1 119 ? -14.469 -5.760 18.365 1.00 32.47 119 SER A N 1
ATOM 945 C CA . SER A 1 119 ? -13.411 -4.726 18.432 1.00 32.47 119 SER A CA 1
ATOM 946 C C . SER A 1 119 ? -13.051 -4.243 19.853 1.00 32.47 119 SER A C 1
ATOM 948 O O . SER A 1 119 ? -12.445 -3.184 20.021 1.00 32.47 119 SER A O 1
ATOM 950 N N . HIS A 1 120 ? -13.386 -4.996 20.908 1.00 30.48 120 HIS A N 1
ATOM 951 C CA . HIS A 1 120 ? -13.183 -4.571 22.304 1.00 30.48 120 HIS A CA 1
ATOM 952 C C . HIS A 1 120 ? -12.353 -5.521 23.170 1.00 30.48 120 HIS A C 1
ATOM 954 O O . HIS A 1 120 ? -12.292 -5.333 24.384 1.00 30.48 120 HIS A O 1
ATOM 960 N N . GLN A 1 121 ? -11.660 -6.498 22.584 1.00 27.34 121 GLN A N 1
ATOM 961 C CA . GLN A 1 121 ? -10.665 -7.274 23.326 1.00 27.34 121 GLN A CA 1
ATOM 962 C C . GLN A 1 121 ? -9.244 -7.013 22.812 1.00 27.34 121 GLN A C 1
ATOM 964 O O . GLN A 1 121 ? -9.061 -6.809 21.609 1.00 27.34 121 GLN A O 1
ATOM 969 N N . PRO A 1 122 ? -8.238 -6.978 23.715 1.00 26.86 122 PRO A N 1
ATOM 970 C CA . PRO A 1 122 ? -6.833 -6.883 23.323 1.00 26.86 122 PRO A CA 1
ATOM 971 C C . PRO A 1 122 ? -6.493 -8.032 22.363 1.00 26.86 122 PRO A C 1
ATOM 973 O O . PRO A 1 122 ? -7.186 -9.052 22.392 1.00 26.86 122 PRO A O 1
ATOM 976 N N . PRO A 1 123 ? -5.465 -7.884 21.505 1.00 33.31 123 PRO A N 1
ATOM 977 C CA . PRO A 1 123 ? -5.198 -8.825 20.426 1.00 33.31 123 PRO A CA 1
ATOM 978 C C . PRO A 1 123 ? -5.011 -10.228 21.005 1.00 33.31 123 PRO A C 1
ATOM 980 O O . PRO A 1 123 ? -3.988 -10.538 21.614 1.00 33.31 123 PRO A O 1
ATOM 983 N N . ALA A 1 124 ? -6.035 -11.069 20.852 1.00 25.75 124 ALA A N 1
ATOM 984 C CA . ALA A 1 124 ? -5.939 -12.472 21.189 1.00 25.75 124 ALA A CA 1
ATOM 985 C C . ALA A 1 124 ? -4.840 -13.061 20.303 1.00 25.75 124 ALA A C 1
ATOM 987 O O . ALA A 1 124 ? -4.868 -12.918 19.079 1.00 25.75 124 ALA A O 1
ATOM 988 N N . GLN A 1 125 ? -3.839 -13.644 20.956 1.00 29.08 125 GLN A N 1
ATOM 989 C CA . GLN A 1 125 ? -2.643 -14.214 20.354 1.00 29.08 125 GLN A CA 1
ATOM 990 C C . GLN A 1 125 ? -3.019 -15.117 19.175 1.00 29.08 125 GLN A C 1
ATOM 992 O O . GLN A 1 125 ? -3.557 -16.211 19.338 1.00 29.08 125 GLN A O 1
ATOM 997 N N . LEU A 1 126 ? -2.733 -14.629 17.969 1.00 30.08 126 LEU A N 1
ATOM 998 C CA . LEU A 1 126 ? -2.912 -15.351 16.720 1.00 30.08 126 LEU A CA 1
ATOM 999 C C . LEU A 1 126 ? -1.827 -16.433 16.671 1.00 30.08 126 LEU A C 1
ATOM 1001 O O . LEU A 1 126 ? -0.680 -16.160 16.316 1.00 30.08 126 LEU A O 1
ATOM 1005 N N . LEU A 1 127 ? -2.175 -17.645 17.107 1.00 23.20 127 LEU A N 1
ATOM 1006 C CA . LEU A 1 127 ? -1.277 -18.795 17.175 1.00 23.20 127 LEU A CA 1
ATOM 1007 C C . LEU A 1 127 ? -0.776 -19.152 15.760 1.00 23.20 127 LEU A C 1
ATOM 1009 O O . LEU A 1 127 ? -1.424 -19.883 15.013 1.00 23.20 127 LEU A O 1
ATOM 1013 N N . HIS A 1 128 ? 0.382 -18.613 15.375 1.00 29.50 128 HIS A N 1
ATOM 1014 C CA . HIS A 1 128 ? 1.091 -18.968 14.148 1.00 29.50 128 HIS A CA 1
ATOM 1015 C C . HIS A 1 128 ? 1.634 -20.399 14.278 1.00 29.50 128 HIS A C 1
ATOM 1017 O O . HIS A 1 128 ? 2.662 -20.624 14.915 1.00 29.50 128 HIS A O 1
ATOM 1023 N N . ARG A 1 129 ? 0.968 -21.385 13.666 1.00 24.11 129 ARG A N 1
ATOM 1024 C CA . ARG A 1 129 ? 1.589 -22.695 13.422 1.00 24.11 129 ARG A CA 1
ATOM 1025 C C . ARG A 1 129 ? 2.504 -22.587 12.203 1.00 24.11 129 ARG A C 1
ATOM 1027 O O . ARG A 1 129 ? 2.041 -22.458 11.075 1.00 24.11 129 ARG A O 1
ATOM 1034 N N . LEU A 1 130 ? 3.809 -22.631 12.464 1.00 29.77 130 LEU A N 1
ATOM 1035 C CA . LEU A 1 130 ? 4.869 -22.801 11.474 1.00 29.77 130 LEU A CA 1
ATOM 1036 C C . LEU A 1 130 ? 4.683 -24.133 10.736 1.00 29.77 130 LEU A C 1
ATOM 1038 O O . LEU A 1 130 ? 4.897 -25.197 11.313 1.00 29.77 130 LEU A O 1
ATOM 1042 N N . LEU A 1 131 ? 4.333 -24.067 9.453 1.00 27.14 131 LEU A N 1
ATOM 1043 C CA . LEU A 1 131 ? 4.585 -25.144 8.501 1.00 27.14 131 LEU A CA 1
ATOM 1044 C C . LEU A 1 131 ? 5.587 -24.634 7.467 1.00 27.14 131 LEU A C 1
ATOM 1046 O O . LEU A 1 131 ? 5.315 -23.748 6.661 1.00 27.14 131 LEU A O 1
ATOM 1050 N N . THR A 1 132 ? 6.791 -25.179 7.561 1.00 35.72 132 THR A N 1
ATOM 1051 C CA . THR A 1 132 ? 7.925 -24.978 6.670 1.00 35.72 132 THR A CA 1
ATOM 1052 C C . THR A 1 132 ? 7.724 -25.777 5.379 1.00 35.72 132 THR A C 1
ATOM 1054 O O . THR A 1 132 ? 7.795 -27.002 5.416 1.00 35.72 132 THR A O 1
ATOM 1057 N N . ARG A 1 133 ? 7.509 -25.103 4.234 1.00 33.69 133 ARG A N 1
ATOM 1058 C CA . ARG A 1 133 ? 7.888 -25.569 2.875 1.00 33.69 133 ARG A CA 1
ATOM 1059 C C . ARG A 1 133 ? 7.602 -24.501 1.800 1.00 33.69 133 ARG A C 1
ATOM 1061 O O . ARG A 1 133 ? 6.453 -24.151 1.582 1.00 33.69 133 ARG A O 1
ATOM 1068 N N . GLY A 1 134 ? 8.658 -24.060 1.103 1.00 36.31 134 GLY A N 1
ATOM 1069 C CA . GLY A 1 134 ? 8.613 -23.291 -0.154 1.00 36.31 134 GLY A CA 1
ATOM 1070 C C . GLY A 1 134 ? 8.443 -21.776 0.004 1.00 36.31 134 GLY A C 1
ATOM 1071 O O . GLY A 1 134 ? 7.477 -21.310 0.588 1.00 36.31 134 GLY A O 1
ATOM 1072 N N . MET A 1 135 ? 9.395 -20.996 -0.505 1.00 48.16 135 MET A N 1
ATOM 1073 C CA . MET A 1 135 ? 9.471 -19.534 -0.386 1.00 48.16 135 MET A CA 1
ATOM 1074 C C . MET A 1 135 ? 8.280 -18.845 -1.073 1.00 48.16 135 MET A C 1
ATOM 1076 O O . MET A 1 135 ? 8.273 -18.707 -2.292 1.00 48.16 135 MET A O 1
ATOM 1080 N N . ALA A 1 136 ? 7.268 -18.413 -0.318 1.00 54.69 136 ALA A N 1
ATOM 1081 C CA . ALA A 1 136 ? 6.131 -17.709 -0.903 1.00 54.69 136 ALA A CA 1
ATOM 1082 C C . ALA A 1 136 ? 6.534 -16.267 -1.261 1.00 54.69 136 ALA A C 1
ATOM 1084 O O . ALA A 1 136 ? 6.538 -15.370 -0.417 1.00 54.69 136 ALA A O 1
ATOM 1085 N N . SER A 1 137 ? 6.894 -16.045 -2.522 1.00 70.44 137 SER A N 1
ATOM 1086 C CA . SER A 1 137 ? 6.895 -14.716 -3.130 1.00 70.44 137 SER A CA 1
ATOM 1087 C C . SER A 1 137 ? 5.496 -14.114 -2.981 1.00 70.44 137 SER A C 1
ATOM 1089 O O . SER A 1 137 ? 4.528 -14.684 -3.471 1.00 70.44 137 SER A O 1
ATOM 1091 N N . GLN A 1 138 ? 5.368 -12.989 -2.274 1.00 81.88 138 GLN A N 1
ATOM 1092 C CA . GLN A 1 138 ? 4.078 -12.342 -2.023 1.00 81.88 138 GLN A CA 1
ATOM 1093 C C . GLN A 1 138 ? 4.074 -10.905 -2.532 1.00 81.88 138 GLN A C 1
ATOM 1095 O O . GLN A 1 138 ? 5.064 -10.186 -2.390 1.00 81.88 138 GLN A O 1
ATOM 1100 N N . MET A 1 139 ? 2.927 -10.487 -3.068 1.00 86.19 139 MET A N 1
ATOM 1101 C CA . MET A 1 139 ? 2.655 -9.127 -3.526 1.00 86.19 139 MET A CA 1
ATOM 1102 C C . MET A 1 139 ? 1.265 -8.670 -3.071 1.00 86.19 139 MET A C 1
ATOM 1104 O O . MET A 1 139 ? 0.300 -9.438 -3.126 1.00 86.19 139 MET A O 1
ATOM 1108 N N . LEU A 1 140 ? 1.167 -7.407 -2.661 1.00 88.56 140 LEU A N 1
ATOM 1109 C CA . LEU A 1 140 ? -0.051 -6.740 -2.221 1.00 88.56 140 LEU A CA 1
ATOM 1110 C C . LEU A 1 140 ? -0.176 -5.367 -2.890 1.00 88.56 140 LEU A C 1
ATOM 1112 O O . LEU A 1 140 ? 0.795 -4.625 -2.944 1.00 88.56 140 LEU A O 1
ATOM 1116 N N . ILE A 1 141 ? -1.377 -4.992 -3.323 1.00 88.75 141 ILE A N 1
ATOM 1117 C CA . ILE A 1 141 ? -1.725 -3.600 -3.641 1.00 88.75 141 ILE A CA 1
ATOM 1118 C C . ILE A 1 141 ? -2.383 -3.009 -2.399 1.00 88.75 141 ILE A C 1
ATOM 1120 O O . ILE A 1 141 ? -3.397 -3.542 -1.948 1.00 88.75 141 ILE A O 1
ATOM 1124 N N . ALA A 1 142 ? -1.843 -1.929 -1.843 1.00 87.69 142 ALA A N 1
ATOM 1125 C CA . ALA A 1 142 ? -2.371 -1.314 -0.627 1.00 87.69 142 ALA A CA 1
ATOM 1126 C C . ALA A 1 142 ? -2.410 0.218 -0.732 1.00 87.69 142 ALA A C 1
ATOM 1128 O O . ALA A 1 142 ? -2.492 0.778 -1.827 1.00 87.69 142 ALA A O 1
ATOM 1129 N N . GLY A 1 143 ? -2.450 0.894 0.416 1.00 82.69 143 GLY A N 1
ATOM 1130 C CA . GLY A 1 143 ? -2.392 2.346 0.485 1.00 82.69 143 GLY A CA 1
ATOM 1131 C C . GLY A 1 143 ? -3.637 3.026 -0.078 1.00 82.69 143 GLY A C 1
ATOM 1132 O O . GLY A 1 143 ? -4.770 2.567 0.101 1.00 82.69 143 GLY A O 1
ATOM 1133 N N . SER A 1 144 ? -3.452 4.182 -0.714 1.00 82.69 144 SER A N 1
ATOM 1134 C CA . SER A 1 144 ? -4.569 5.101 -0.965 1.00 82.69 144 SER A CA 1
ATOM 1135 C C . SER A 1 144 ? -5.624 4.545 -1.930 1.00 82.69 144 SER A C 1
ATOM 1137 O O . SER A 1 144 ? -6.821 4.792 -1.748 1.00 82.69 144 SER A O 1
ATOM 1139 N N . VAL A 1 145 ? -5.196 3.745 -2.909 1.00 86.44 145 VAL A N 1
ATOM 1140 C CA . VAL A 1 145 ? -6.077 3.052 -3.857 1.00 86.44 145 VAL A CA 1
ATOM 1141 C C . VAL A 1 145 ? -6.917 1.993 -3.156 1.00 86.44 145 VAL A C 1
ATOM 1143 O O . VAL A 1 145 ? -8.124 1.914 -3.403 1.00 86.44 145 VAL A O 1
ATOM 1146 N N . ALA A 1 146 ? -6.322 1.226 -2.241 1.00 87.69 146 ALA A N 1
ATOM 1147 C CA . ALA A 1 146 ? -7.056 0.206 -1.508 1.00 87.69 146 ALA A CA 1
ATOM 1148 C C . ALA A 1 146 ? -8.098 0.816 -0.559 1.00 87.69 146 ALA A C 1
ATOM 1150 O O . ALA A 1 146 ? -9.244 0.362 -0.534 1.00 87.69 146 ALA A O 1
ATOM 1151 N N . VAL A 1 147 ? -7.752 1.912 0.126 1.00 87.38 147 VAL A N 1
ATOM 1152 C CA . VAL A 1 147 ? -8.710 2.663 0.955 1.00 87.38 147 VAL A CA 1
ATOM 1153 C C . VAL A 1 147 ? -9.876 3.178 0.112 1.00 87.38 147 VAL A C 1
ATOM 1155 O O . VAL A 1 147 ? -11.032 2.994 0.483 1.00 87.38 147 VAL A O 1
ATOM 1158 N N . LYS A 1 148 ? -9.597 3.766 -1.059 1.00 86.94 148 LYS A N 1
ATOM 1159 C CA . LYS A 1 148 ? -10.630 4.277 -1.975 1.00 86.94 148 LYS A CA 1
ATOM 1160 C C . LYS A 1 148 ? -11.605 3.187 -2.441 1.00 86.94 148 LYS A C 1
ATOM 1162 O O . LYS A 1 148 ? -12.765 3.485 -2.729 1.00 86.94 148 LYS A O 1
ATOM 1167 N N . CYS A 1 149 ? -11.150 1.936 -2.530 1.00 87.81 149 CYS A N 1
ATOM 1168 C CA . CYS A 1 149 ? -12.022 0.803 -2.833 1.00 87.81 149 CYS A CA 1
ATOM 1169 C C . CYS A 1 149 ? -12.970 0.493 -1.671 1.00 87.81 149 CYS A C 1
ATOM 1171 O O . CYS A 1 149 ? -14.138 0.212 -1.925 1.00 87.81 149 CYS A O 1
ATOM 1173 N N . ALA A 1 150 ? -12.485 0.568 -0.429 1.00 86.69 150 ALA A N 1
ATOM 1174 C CA . ALA A 1 150 ? -13.248 0.222 0.768 1.00 86.69 150 ALA A CA 1
ATOM 1175 C C . ALA A 1 150 ? -14.283 1.285 1.160 1.00 86.69 150 ALA A C 1
ATOM 1177 O O . ALA A 1 150 ? -15.396 0.939 1.549 1.00 86.69 150 ALA A O 1
ATOM 1178 N N . VAL A 1 151 ? -13.947 2.571 1.031 1.00 84.69 151 VAL A N 1
ATOM 1179 C CA . VAL A 1 151 ? -14.798 3.657 1.545 1.00 84.69 151 VAL A CA 1
ATOM 1180 C C . VAL A 1 151 ? -15.919 4.060 0.577 1.00 84.69 151 VAL A C 1
ATOM 1182 O O . VAL A 1 151 ? -15.756 3.940 -0.645 1.00 84.69 151 VAL A O 1
ATOM 1185 N N . PRO A 1 152 ? -17.057 4.575 1.074 1.00 77.75 152 PRO A N 1
ATOM 1186 C CA . PRO A 1 152 ? -18.177 5.001 0.231 1.00 77.75 152 PRO A CA 1
ATOM 1187 C C . PRO A 1 152 ? -17.791 6.037 -0.838 1.00 77.75 152 PRO A C 1
ATOM 1189 O O . PRO A 1 152 ? -16.919 6.872 -0.606 1.00 77.75 152 PRO A O 1
ATOM 1192 N N . ARG A 1 153 ? -18.439 6.066 -2.016 1.00 71.38 153 ARG A N 1
ATOM 1193 C CA . ARG A 1 153 ? -18.097 7.073 -3.059 1.00 71.38 153 ARG A CA 1
ATOM 1194 C C . ARG A 1 153 ? -18.378 8.506 -2.621 1.00 71.38 153 ARG A C 1
ATOM 1196 O O . ARG A 1 153 ? -17.755 9.428 -3.138 1.00 71.38 153 ARG A O 1
ATOM 1203 N N . ARG A 1 154 ? -19.307 8.687 -1.679 1.00 68.12 154 ARG A N 1
ATOM 1204 C CA . ARG A 1 154 ? -19.628 9.984 -1.064 1.00 68.12 154 ARG A CA 1
ATOM 1205 C C . ARG A 1 154 ? -18.505 10.544 -0.181 1.00 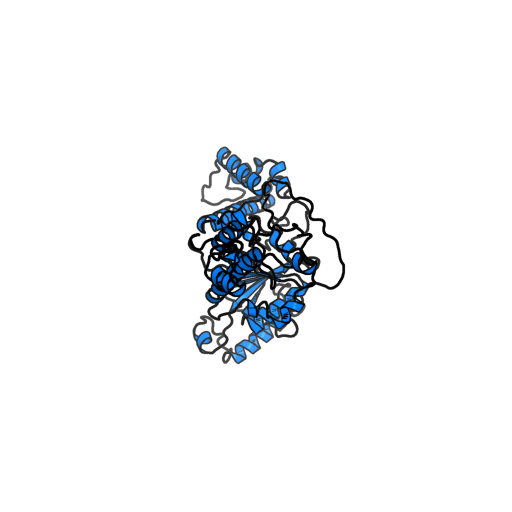68.12 154 ARG A C 1
ATOM 1207 O O . ARG A 1 154 ? -18.581 11.701 0.223 1.00 68.12 154 ARG A O 1
ATOM 1214 N N . SER A 1 155 ? -17.479 9.752 0.125 1.00 64.44 155 SER A N 1
ATOM 1215 C CA . SER A 1 155 ? -16.313 10.182 0.892 1.00 64.44 155 SER A CA 1
ATOM 1216 C C . SER A 1 155 ? -15.442 11.116 0.044 1.00 64.44 155 SER A C 1
ATOM 1218 O O . SER A 1 155 ? -14.570 10.649 -0.676 1.00 64.44 155 SER A O 1
ATOM 1220 N N . GLY A 1 156 ? -15.699 12.429 0.115 1.00 63.12 156 GLY A N 1
ATOM 1221 C CA . GLY A 1 156 ? -14.820 13.522 -0.332 1.00 63.12 156 GLY A CA 1
ATOM 1222 C C . GLY A 1 156 ? -14.292 13.487 -1.780 1.00 63.12 156 GLY A C 1
ATOM 1223 O O . GLY A 1 156 ? -14.545 12.587 -2.577 1.00 63.12 156 GLY A O 1
ATOM 1224 N N . LYS A 1 157 ? -13.507 14.506 -2.158 1.00 66.19 157 LYS A N 1
ATOM 1225 C CA . LYS A 1 157 ? -12.760 14.480 -3.429 1.00 66.19 157 LYS A CA 1
ATOM 1226 C C . LYS A 1 157 ? -11.444 13.731 -3.230 1.00 66.19 157 LYS A C 1
ATOM 1228 O O . LYS A 1 157 ? -10.556 14.195 -2.519 1.00 66.19 157 LYS A O 1
ATOM 1233 N N . TRP A 1 158 ? -11.285 12.607 -3.920 1.00 69.81 158 TRP A N 1
ATOM 1234 C CA . TRP A 1 158 ? -10.018 11.882 -3.978 1.00 69.81 158 TRP A CA 1
ATOM 1235 C C . TRP A 1 158 ? -9.163 12.434 -5.114 1.00 69.81 158 TRP A C 1
ATOM 1237 O O . TRP A 1 158 ? -9.543 12.317 -6.280 1.00 69.81 158 TRP A O 1
ATOM 1247 N N . ARG A 1 159 ? -7.992 12.996 -4.789 1.00 63.44 159 ARG A N 1
ATOM 1248 C CA . ARG A 1 159 ? -6.950 13.220 -5.801 1.00 63.44 159 ARG A CA 1
ATOM 1249 C C . ARG A 1 159 ? -6.536 11.874 -6.415 1.00 63.44 159 ARG A C 1
ATOM 1251 O O . ARG A 1 159 ? -6.683 10.848 -5.738 1.00 63.44 159 ARG A O 1
ATOM 1258 N N . PRO A 1 160 ? -6.017 11.857 -7.654 1.00 62.81 160 PRO A N 1
ATOM 1259 C CA . PRO A 1 160 ? -5.259 10.714 -8.134 1.00 62.81 160 PRO A CA 1
ATOM 1260 C C . PRO A 1 160 ? -4.164 10.417 -7.094 1.00 62.81 160 PRO A C 1
ATOM 1262 O O . PRO A 1 160 ? -3.354 11.287 -6.789 1.00 62.81 160 PRO A O 1
ATOM 1265 N N . GLY A 1 161 ? -4.257 9.265 -6.437 1.00 65.00 161 GLY A N 1
ATOM 1266 C CA . GLY A 1 161 ? -3.237 8.739 -5.543 1.00 65.00 161 GLY A CA 1
ATOM 1267 C C . GLY A 1 161 ? -2.187 7.944 -6.312 1.00 65.00 161 GLY A C 1
ATOM 1268 O O . GLY A 1 161 ? -2.347 7.626 -7.481 1.00 65.00 161 GLY A O 1
ATOM 1269 N N . ASP A 1 162 ? -1.114 7.624 -5.634 1.00 79.50 162 ASP A N 1
ATOM 1270 C CA . ASP A 1 162 ? -0.159 6.599 -6.016 1.00 79.50 162 ASP A CA 1
ATOM 1271 C C . ASP A 1 162 ? -0.749 5.190 -5.849 1.00 79.50 162 ASP A C 1
ATOM 1273 O O . ASP A 1 162 ? -1.653 4.949 -5.039 1.00 79.50 162 ASP A O 1
ATOM 1277 N N . ILE A 1 163 ? -0.242 4.256 -6.652 1.00 86.38 163 ILE A N 1
ATOM 1278 C CA . ILE A 1 163 ? -0.487 2.822 -6.507 1.00 86.38 163 ILE A CA 1
ATOM 1279 C C . ILE A 1 163 ? 0.681 2.242 -5.714 1.00 86.38 163 ILE A C 1
ATOM 1281 O O . ILE A 1 163 ? 1.778 2.076 -6.244 1.00 86.38 163 ILE A O 1
ATOM 1285 N N . ASP A 1 164 ? 0.433 1.927 -4.447 1.00 89.19 164 ASP A N 1
ATOM 1286 C CA . ASP A 1 164 ? 1.414 1.301 -3.566 1.00 89.19 164 ASP A CA 1
ATOM 1287 C C . ASP A 1 164 ? 1.389 -0.229 -3.738 1.00 89.19 164 ASP A C 1
ATOM 1289 O O . ASP A 1 164 ? 0.392 -0.887 -3.414 1.00 89.19 164 ASP A O 1
ATOM 1293 N N . ILE A 1 165 ? 2.486 -0.808 -4.228 1.00 91.44 165 ILE A N 1
ATOM 1294 C CA . ILE A 1 165 ? 2.669 -2.255 -4.376 1.00 91.44 165 ILE A CA 1
ATOM 1295 C C . ILE A 1 165 ? 3.707 -2.726 -3.363 1.00 91.44 165 ILE A C 1
ATOM 1297 O O . ILE A 1 165 ? 4.884 -2.414 -3.480 1.00 91.44 165 ILE A O 1
ATOM 1301 N N . PHE A 1 166 ? 3.283 -3.516 -2.386 1.00 90.38 166 PHE A N 1
ATOM 1302 C CA . PHE A 1 166 ? 4.151 -4.107 -1.374 1.00 90.38 166 PHE A CA 1
ATOM 1303 C C . PHE A 1 166 ? 4.526 -5.523 -1.780 1.00 90.38 166 PHE A C 1
ATOM 1305 O O . PHE A 1 166 ? 3.641 -6.325 -2.076 1.00 90.38 166 PHE A O 1
ATOM 1312 N N . CYS A 1 167 ? 5.807 -5.874 -1.750 1.00 90.31 167 CYS A N 1
ATOM 1313 C CA . CYS A 1 167 ? 6.225 -7.241 -2.036 1.00 90.31 167 CYS A CA 1
ATOM 1314 C C . CYS A 1 167 ? 7.357 -7.726 -1.130 1.00 90.31 167 CYS A C 1
ATOM 1316 O O . CYS A 1 167 ? 8.142 -6.945 -0.588 1.00 90.31 167 CYS A O 1
ATOM 1318 N N . THR A 1 168 ? 7.455 -9.046 -0.971 1.00 88.88 168 THR A N 1
ATOM 1319 C CA . THR A 1 168 ? 8.630 -9.661 -0.344 1.00 88.88 168 THR A CA 1
ATOM 1320 C C . THR A 1 168 ? 9.855 -9.498 -1.244 1.00 88.88 168 THR A C 1
ATOM 1322 O O . THR A 1 168 ? 9.729 -9.313 -2.458 1.00 88.88 168 THR A O 1
ATOM 1325 N N . TRP A 1 169 ? 11.049 -9.588 -0.654 1.00 90.31 169 TRP A N 1
ATOM 1326 C CA . TRP A 1 169 ? 12.320 -9.521 -1.385 1.00 90.31 169 TRP A CA 1
ATOM 1327 C C . TRP A 1 169 ? 12.342 -10.479 -2.586 1.00 90.31 169 TRP A C 1
ATOM 1329 O O . TRP A 1 169 ? 12.612 -10.072 -3.711 1.00 90.31 169 TRP A O 1
ATOM 1339 N N . ASP A 1 170 ? 11.947 -11.733 -2.362 1.00 87.69 170 ASP A N 1
ATOM 1340 C CA . ASP A 1 170 ? 11.968 -12.793 -3.378 1.00 87.69 170 ASP A CA 1
ATOM 1341 C C . ASP A 1 170 ? 10.936 -12.573 -4.503 1.00 87.69 170 ASP A C 1
ATOM 1343 O O . ASP A 1 170 ? 11.119 -13.055 -5.621 1.00 87.69 170 ASP A O 1
ATOM 1347 N N . ALA A 1 171 ? 9.867 -11.812 -4.238 1.00 87.50 171 ALA A N 1
ATOM 1348 C CA . ALA A 1 171 ? 8.846 -11.480 -5.230 1.00 87.50 171 ALA A CA 1
ATOM 1349 C C . ALA A 1 171 ? 9.266 -10.335 -6.160 1.00 87.50 171 ALA A C 1
ATOM 1351 O O . ALA A 1 171 ? 8.817 -10.287 -7.308 1.00 87.50 171 ALA A O 1
ATOM 1352 N N . ALA A 1 172 ? 10.127 -9.426 -5.694 1.00 91.12 172 ALA A N 1
ATOM 1353 C CA . ALA A 1 172 ? 10.460 -8.194 -6.406 1.00 91.12 172 ALA A CA 1
ATOM 1354 C C . ALA A 1 172 ? 10.879 -8.410 -7.876 1.00 91.12 172 ALA A C 1
ATOM 1356 O O . ALA A 1 172 ? 10.343 -7.705 -8.735 1.00 91.12 172 ALA A O 1
ATOM 1357 N N . PRO A 1 173 ? 11.724 -9.404 -8.240 1.00 90.19 173 PRO A N 1
ATOM 1358 C CA . PRO A 1 173 ? 12.107 -9.598 -9.636 1.00 90.19 173 PRO A CA 1
ATOM 1359 C C . PRO A 1 173 ? 10.929 -9.909 -10.562 1.00 90.19 173 PRO A C 1
ATOM 1361 O O . PRO A 1 173 ? 10.844 -9.406 -11.686 1.00 90.19 173 PRO A O 1
ATOM 1364 N N . MET A 1 174 ? 9.997 -10.734 -10.087 1.00 87.88 174 MET A N 1
ATOM 1365 C CA . MET A 1 174 ? 8.792 -11.092 -10.826 1.00 87.88 174 MET A CA 1
ATOM 1366 C C . MET A 1 174 ? 7.840 -9.897 -10.935 1.00 87.88 174 MET A C 1
ATOM 1368 O O . MET A 1 174 ? 7.292 -9.649 -12.009 1.00 87.88 174 MET A O 1
ATOM 1372 N N . VAL A 1 175 ? 7.670 -9.128 -9.856 1.00 89.56 175 VAL A N 1
ATOM 1373 C CA . VAL A 1 175 ? 6.821 -7.929 -9.873 1.00 89.56 175 VAL A CA 1
ATOM 1374 C C . VAL A 1 175 ? 7.343 -6.923 -10.897 1.00 89.56 175 VAL A C 1
ATOM 1376 O O . VAL A 1 175 ? 6.577 -6.475 -11.745 1.00 89.56 175 VAL A O 1
ATOM 1379 N N . ARG A 1 176 ? 8.654 -6.659 -10.925 1.00 91.56 176 ARG A N 1
ATOM 1380 C CA . ARG A 1 176 ? 9.279 -5.788 -11.936 1.00 91.56 176 ARG A CA 1
ATOM 1381 C C . ARG A 1 176 ? 9.029 -6.258 -13.360 1.00 91.56 176 ARG A C 1
ATOM 1383 O O . ARG A 1 176 ? 8.680 -5.446 -14.212 1.00 91.56 176 ARG A O 1
ATOM 1390 N N . ARG A 1 177 ? 9.146 -7.568 -13.615 1.00 88.50 177 ARG A N 1
ATOM 1391 C CA . ARG A 1 177 ? 8.801 -8.154 -14.919 1.00 88.50 177 ARG A CA 1
ATOM 1392 C C . ARG A 1 177 ? 7.369 -7.792 -15.313 1.00 88.50 177 ARG A C 1
ATOM 1394 O O . ARG A 1 177 ? 7.156 -7.325 -16.427 1.00 88.50 177 ARG A O 1
ATOM 1401 N N . ARG A 1 178 ? 6.397 -7.969 -14.409 1.00 88.00 178 ARG A N 1
ATOM 1402 C CA . ARG A 1 178 ? 4.980 -7.650 -14.666 1.00 88.00 178 ARG A CA 1
ATOM 1403 C C . ARG A 1 178 ? 4.767 -6.147 -14.892 1.00 88.00 178 ARG A C 1
ATOM 1405 O O . ARG A 1 178 ? 4.100 -5.773 -15.857 1.00 88.00 178 ARG A O 1
ATOM 1412 N N . LEU A 1 179 ? 5.383 -5.288 -14.079 1.00 89.06 179 LEU A N 1
ATOM 1413 C CA . LEU A 1 179 ? 5.311 -3.830 -14.239 1.00 89.06 179 LEU A CA 1
ATOM 1414 C C . LEU A 1 179 ? 5.851 -3.379 -15.605 1.00 89.06 179 LEU A C 1
ATOM 1416 O O . LEU A 1 179 ? 5.214 -2.594 -16.302 1.00 89.06 179 LEU A O 1
ATOM 1420 N N . ILE A 1 180 ? 6.989 -3.921 -16.028 1.00 88.12 180 ILE A N 1
ATOM 1421 C CA . ILE A 1 180 ? 7.644 -3.521 -17.276 1.00 88.12 180 ILE A CA 1
ATOM 1422 C C . ILE A 1 180 ? 6.945 -4.113 -18.505 1.00 88.12 180 ILE A C 1
ATOM 1424 O O . ILE A 1 180 ? 6.617 -3.392 -19.451 1.00 88.12 180 ILE A O 1
ATOM 1428 N N . GLN A 1 181 ? 6.723 -5.429 -18.510 1.00 85.31 181 GLN A N 1
ATOM 1429 C CA . GLN A 1 181 ? 6.279 -6.155 -19.703 1.00 85.31 181 GLN A CA 1
ATOM 1430 C C . GLN A 1 181 ? 4.764 -6.104 -19.897 1.00 85.31 181 GLN A C 1
ATOM 1432 O O . GLN A 1 181 ? 4.313 -5.943 -21.027 1.00 85.31 181 GLN A O 1
ATOM 1437 N N . ARG A 1 182 ? 3.978 -6.216 -18.816 1.00 84.56 182 ARG A N 1
ATOM 1438 C CA . ARG A 1 182 ? 2.508 -6.198 -18.899 1.00 84.56 182 ARG A CA 1
ATOM 1439 C C . ARG A 1 182 ? 1.936 -4.806 -18.681 1.00 84.56 182 ARG A C 1
ATOM 1441 O O . ARG A 1 182 ? 1.119 -4.345 -19.470 1.00 84.56 182 ARG A O 1
ATOM 1448 N N . CYS A 1 183 ? 2.417 -4.098 -17.661 1.00 83.25 183 CYS A N 1
ATOM 1449 C CA . CYS A 1 183 ? 1.867 -2.782 -17.328 1.00 83.25 183 CYS A CA 1
ATOM 1450 C C . CYS A 1 183 ? 2.456 -1.649 -18.189 1.00 83.25 183 CYS A C 1
ATOM 1452 O O . CYS A 1 183 ? 1.912 -0.547 -18.193 1.00 83.25 183 CYS A O 1
ATOM 1454 N N . GLY A 1 184 ? 3.533 -1.903 -18.946 1.00 83.25 184 GLY A N 1
ATOM 1455 C CA . GLY A 1 184 ? 4.181 -0.884 -19.776 1.00 83.25 184 GLY A CA 1
ATOM 1456 C C . GLY A 1 184 ? 4.770 0.254 -18.943 1.00 83.25 184 GLY A C 1
ATOM 1457 O O . GLY A 1 184 ? 4.653 1.419 -19.318 1.00 83.25 184 GLY A O 1
ATOM 1458 N N . LEU A 1 185 ? 5.344 -0.079 -17.788 1.00 87.69 185 LEU A N 1
ATOM 1459 C CA . LEU A 1 185 ? 5.986 0.880 -16.900 1.00 87.69 185 LEU A CA 1
ATOM 1460 C C . LEU A 1 185 ? 7.507 0.857 -17.069 1.00 87.69 185 LEU A C 1
ATOM 1462 O O . LEU A 1 185 ? 8.082 -0.091 -17.610 1.00 87.69 185 LEU A O 1
ATOM 1466 N N . ILE A 1 186 ? 8.151 1.909 -16.585 1.00 88.56 186 ILE A N 1
ATOM 1467 C CA . ILE A 1 186 ? 9.604 2.057 -16.536 1.00 88.56 186 ILE A CA 1
ATOM 1468 C C . ILE A 1 186 ? 10.031 2.534 -15.149 1.00 88.56 186 ILE A C 1
ATOM 1470 O O . ILE A 1 186 ? 9.292 3.283 -14.504 1.00 88.56 186 ILE A O 1
ATOM 1474 N N . CYS A 1 187 ? 11.185 2.056 -14.677 1.00 91.62 187 CYS A N 1
ATOM 1475 C CA . CYS A 1 187 ? 11.734 2.439 -13.380 1.00 91.62 187 CYS A CA 1
ATOM 1476 C C . CYS A 1 187 ? 12.429 3.803 -13.481 1.00 91.62 187 CYS A C 1
ATOM 1478 O O . CYS A 1 187 ? 13.256 4.009 -14.369 1.00 91.62 187 CYS A O 1
ATOM 1480 N N . GLY A 1 188 ? 12.094 4.709 -12.565 1.00 88.00 188 GLY A N 1
ATOM 1481 C CA . GLY A 1 188 ? 12.703 6.035 -12.441 1.00 88.00 188 GLY A CA 1
ATOM 1482 C C . GLY A 1 188 ? 13.799 6.137 -11.388 1.00 88.00 188 GLY A C 1
ATOM 1483 O O . GLY A 1 188 ? 14.516 7.131 -11.336 1.00 88.00 188 GLY A O 1
ATOM 1484 N N . GLY A 1 189 ? 13.932 5.124 -10.530 1.00 87.81 189 GLY A N 1
ATOM 1485 C CA . GLY A 1 189 ? 14.906 5.117 -9.445 1.00 87.81 189 GLY A CA 1
ATOM 1486 C C . GLY A 1 189 ? 14.322 4.709 -8.105 1.00 87.81 189 GLY A C 1
ATOM 1487 O O . GLY A 1 189 ? 13.211 4.186 -8.006 1.00 87.81 189 GLY A O 1
ATOM 1488 N N . VAL A 1 190 ? 15.125 4.935 -7.069 1.00 85.75 190 VAL A N 1
ATOM 1489 C CA . VAL A 1 190 ? 14.775 4.680 -5.671 1.00 85.75 190 VAL A CA 1
ATOM 1490 C C . VAL A 1 190 ? 14.439 6.001 -4.999 1.00 85.75 190 VAL A C 1
ATOM 1492 O O . VAL A 1 190 ? 15.164 6.983 -5.152 1.00 85.75 190 VAL A O 1
ATOM 1495 N N . VAL A 1 191 ? 13.342 6.022 -4.248 1.00 77.62 191 VAL A N 1
ATOM 1496 C CA . VAL A 1 191 ? 12.868 7.229 -3.570 1.00 77.62 191 VAL A CA 1
ATOM 1497 C C . VAL A 1 191 ? 13.417 7.274 -2.143 1.00 77.62 191 VAL A C 1
ATOM 1499 O O . VAL A 1 191 ? 13.100 6.413 -1.320 1.00 77.62 191 VAL A O 1
ATOM 1502 N N . ASN A 1 192 ? 14.206 8.307 -1.828 1.00 58.62 192 ASN A N 1
ATOM 1503 C CA . ASN A 1 192 ? 14.900 8.419 -0.531 1.00 58.62 192 ASN A CA 1
ATOM 1504 C C . ASN A 1 192 ? 14.209 9.326 0.497 1.00 58.62 192 ASN A C 1
ATOM 1506 O O . ASN A 1 192 ? 14.781 9.583 1.541 1.00 58.62 192 ASN A O 1
ATOM 1510 N N . ASN A 1 193 ? 12.994 9.805 0.223 1.00 55.91 193 ASN A N 1
ATOM 1511 C CA . ASN A 1 193 ? 12.215 10.658 1.134 1.00 55.91 193 ASN A CA 1
ATOM 1512 C C . ASN A 1 193 ? 10.734 10.252 1.118 1.00 55.91 193 ASN A C 1
ATOM 1514 O O . ASN A 1 193 ? 9.834 11.080 0.941 1.00 55.91 193 ASN A O 1
ATOM 1518 N N . THR A 1 194 ? 10.465 8.948 1.190 1.00 57.91 194 THR A N 1
ATOM 1519 C CA . THR A 1 194 ? 9.085 8.471 1.326 1.00 57.91 194 THR A CA 1
ATOM 1520 C C . THR A 1 194 ? 8.737 8.314 2.792 1.00 57.91 194 THR A C 1
ATOM 1522 O O . THR A 1 194 ? 9.588 7.999 3.621 1.00 57.91 194 THR A O 1
ATOM 1525 N N . SER A 1 195 ? 7.439 8.357 3.102 1.00 56.78 195 SER A N 1
ATOM 1526 C CA . SER A 1 195 ? 6.955 7.952 4.423 1.00 56.78 195 SER A CA 1
ATOM 1527 C C . SER A 1 195 ? 7.329 6.515 4.813 1.00 56.78 195 SER A C 1
ATOM 1529 O O . SER A 1 195 ? 7.036 6.131 5.942 1.00 56.78 195 SER A O 1
ATOM 1531 N N . TYR A 1 196 ? 7.902 5.721 3.900 1.00 57.31 196 TYR A N 1
ATOM 1532 C CA . TYR A 1 196 ? 8.292 4.324 4.069 1.00 57.31 196 TYR A CA 1
ATOM 1533 C C . TYR A 1 196 ? 9.800 4.113 4.282 1.00 57.31 196 TYR A C 1
ATOM 1535 O O . TYR A 1 196 ? 10.170 3.081 4.836 1.00 57.31 196 TYR A O 1
ATOM 1543 N N . THR A 1 197 ? 10.652 5.047 3.839 1.00 52.16 197 THR A N 1
ATOM 1544 C CA . THR A 1 197 ? 12.116 4.867 3.747 1.00 52.16 197 THR A CA 1
ATOM 1545 C C . THR A 1 197 ? 12.939 5.955 4.423 1.00 52.16 197 THR A C 1
ATOM 1547 O O . THR A 1 197 ? 14.156 5.853 4.367 1.00 52.16 197 THR A O 1
ATOM 1550 N N . ASP A 1 198 ? 12.326 6.958 5.069 1.00 50.94 198 ASP A N 1
ATOM 1551 C CA . ASP A 1 198 ? 13.077 7.958 5.842 1.00 50.94 198 ASP A CA 1
ATOM 1552 C C . ASP A 1 198 ? 14.065 7.242 6.792 1.00 50.94 198 ASP A C 1
ATOM 1554 O O . ASP A 1 198 ? 13.642 6.532 7.708 1.00 50.94 198 ASP A O 1
ATOM 1558 N N . ASP A 1 199 ? 15.372 7.437 6.565 1.00 40.22 199 ASP A N 1
ATOM 1559 C CA . ASP A 1 199 ? 16.529 6.770 7.204 1.00 40.22 199 ASP A CA 1
ATOM 1560 C C . ASP A 1 199 ? 16.647 6.995 8.733 1.00 40.22 199 ASP A C 1
ATOM 1562 O O . ASP A 1 199 ? 17.672 6.733 9.367 1.00 40.22 199 ASP A O 1
ATOM 1566 N N . GLY A 1 200 ? 15.584 7.477 9.375 1.00 43.41 200 GLY A N 1
ATOM 1567 C CA . GLY A 1 200 ? 15.473 7.549 10.820 1.00 43.41 200 GLY A CA 1
ATOM 1568 C C . GLY A 1 200 ? 15.219 6.156 11.419 1.00 43.41 200 GLY A C 1
ATOM 1569 O O . GLY A 1 200 ? 14.248 5.505 11.035 1.00 43.41 200 GLY A O 1
ATOM 1570 N N . PRO A 1 201 ? 15.990 5.706 12.429 1.00 36.28 201 PRO A N 1
ATOM 1571 C CA . PRO A 1 201 ? 15.879 4.371 13.041 1.00 36.28 201 PRO A CA 1
ATOM 1572 C C . PRO A 1 201 ? 14.548 4.053 13.756 1.00 36.28 201 PRO A C 1
ATOM 1574 O O . PRO A 1 201 ? 14.457 3.052 14.466 1.00 36.28 201 PRO A O 1
ATOM 1577 N N . TYR A 1 202 ? 13.504 4.866 13.588 1.00 44.66 202 TYR A N 1
ATOM 1578 C CA . TYR A 1 202 ? 12.242 4.722 14.307 1.00 44.66 202 TYR A CA 1
ATOM 1579 C C . TYR A 1 202 ? 11.016 5.152 13.490 1.00 44.66 202 TYR A C 1
ATOM 1581 O O . TYR A 1 202 ? 10.166 5.925 13.950 1.00 44.66 202 TYR A O 1
ATOM 1589 N N . LEU A 1 203 ? 10.877 4.623 12.275 1.00 47.31 203 LEU A N 1
ATOM 1590 C CA . LEU A 1 203 ? 9.575 4.634 11.623 1.00 47.31 203 LEU A CA 1
ATOM 1591 C C . LEU A 1 203 ? 8.606 3.718 12.385 1.00 47.31 203 LEU A C 1
ATOM 1593 O O . LEU A 1 203 ? 8.654 2.497 12.305 1.00 47.31 203 LEU A O 1
ATOM 1597 N N . ALA A 1 204 ? 7.763 4.372 13.177 1.00 40.28 204 ALA A N 1
ATOM 1598 C CA . ALA A 1 204 ? 6.334 4.137 13.328 1.00 40.28 204 ALA A CA 1
ATOM 1599 C C . ALA A 1 204 ? 5.755 2.845 12.709 1.00 40.28 204 ALA A C 1
ATOM 1601 O O . ALA A 1 204 ? 5.011 2.883 11.737 1.00 40.28 204 ALA A O 1
ATOM 1602 N N . GLY A 1 205 ? 6.043 1.716 13.339 1.00 39.00 205 GLY A N 1
ATOM 1603 C CA . GLY A 1 205 ? 5.373 0.435 13.176 1.00 39.00 205 GLY A CA 1
ATOM 1604 C C . GLY A 1 205 ? 5.396 -0.258 14.536 1.00 39.00 205 GLY A C 1
ATOM 1605 O O . GLY A 1 205 ? 6.173 0.118 15.407 1.00 39.00 205 GLY A O 1
ATOM 1606 N N . ASP A 1 206 ? 4.482 -1.187 14.752 1.00 38.88 206 ASP A N 1
ATOM 1607 C CA . ASP A 1 206 ? 4.101 -1.731 16.057 1.00 38.88 206 ASP A CA 1
ATOM 1608 C C . ASP A 1 206 ? 5.229 -2.037 17.078 1.00 38.88 206 ASP A C 1
ATOM 1610 O O . ASP A 1 206 ? 6.332 -2.473 16.755 1.00 38.88 206 ASP A O 1
ATOM 1614 N N . VAL A 1 207 ? 4.872 -1.857 18.350 1.00 40.62 207 VAL A N 1
ATOM 1615 C CA . VAL A 1 207 ? 5.700 -1.654 19.558 1.00 40.62 207 VAL A CA 1
ATOM 1616 C C . VAL A 1 207 ? 6.455 -2.905 20.025 1.00 40.62 207 VAL A C 1
ATOM 1618 O O . VAL A 1 207 ? 7.206 -2.856 20.999 1.00 40.62 207 VAL A O 1
ATOM 1621 N N . GLU A 1 208 ? 6.291 -4.044 19.361 1.00 39.38 208 GLU A N 1
ATOM 1622 C CA . GLU A 1 208 ? 6.785 -5.313 19.902 1.00 39.38 208 GLU A CA 1
ATOM 1623 C C . GLU A 1 208 ? 8.210 -5.663 19.499 1.00 39.38 208 GLU A C 1
ATOM 1625 O O . GLU A 1 208 ? 8.834 -6.488 20.158 1.00 39.38 208 GLU A O 1
ATOM 1630 N N . ASN A 1 209 ? 8.781 -5.002 18.495 1.00 34.88 209 ASN A N 1
ATOM 1631 C CA . ASN A 1 209 ? 10.196 -5.158 18.213 1.00 34.88 209 ASN A CA 1
ATOM 1632 C C . ASN A 1 209 ? 10.792 -3.843 17.733 1.00 34.88 209 ASN A C 1
ATOM 1634 O O . ASN A 1 209 ? 10.338 -3.264 16.754 1.00 34.88 209 ASN A O 1
ATOM 1638 N N . ARG A 1 210 ? 11.914 -3.450 18.342 1.00 37.53 210 ARG A N 1
ATOM 1639 C CA . ARG A 1 210 ? 12.913 -2.525 17.773 1.00 37.53 210 ARG A CA 1
ATOM 1640 C C . ARG A 1 210 ? 13.533 -3.071 16.464 1.00 37.53 210 ARG A C 1
ATOM 1642 O O . ARG A 1 210 ? 14.710 -2.853 16.194 1.00 37.53 210 ARG A O 1
ATOM 1649 N N . ALA A 1 211 ? 12.796 -3.869 15.696 1.00 39.50 211 ALA A N 1
ATOM 1650 C CA . ALA A 1 211 ? 13.274 -4.525 14.502 1.00 39.50 211 ALA A CA 1
ATOM 1651 C C . ALA A 1 211 ? 13.331 -3.480 13.395 1.00 39.50 211 ALA A C 1
ATOM 1653 O O . ALA A 1 211 ? 12.299 -2.992 12.946 1.00 39.50 211 ALA A O 1
ATOM 1654 N N . ALA A 1 212 ? 14.564 -3.121 13.038 1.00 50.78 212 ALA A N 1
ATOM 1655 C CA . ALA A 1 212 ? 15.020 -2.831 11.686 1.00 50.78 212 ALA A CA 1
ATOM 1656 C C . ALA A 1 212 ? 13.888 -2.629 10.667 1.00 50.78 212 ALA A C 1
ATOM 1658 O O . ALA A 1 212 ? 13.154 -3.580 10.403 1.00 50.78 212 ALA A O 1
ATOM 1659 N N . ALA A 1 213 ? 13.796 -1.426 10.081 1.00 63.19 213 ALA A N 1
ATOM 1660 C CA . ALA A 1 213 ? 12.852 -1.087 9.013 1.00 63.19 213 ALA A CA 1
ATOM 1661 C C . ALA A 1 213 ? 12.577 -2.312 8.129 1.00 63.19 213 ALA A C 1
ATOM 1663 O O . ALA A 1 213 ? 13.482 -2.804 7.466 1.00 63.19 213 ALA A O 1
ATOM 1664 N N . VAL A 1 214 ? 11.367 -2.877 8.192 1.00 77.12 214 VAL A N 1
ATOM 1665 C CA . VAL A 1 214 ? 11.025 -4.117 7.462 1.00 77.12 214 VAL A CA 1
ATOM 1666 C C . VAL A 1 214 ? 11.016 -3.899 5.947 1.00 77.12 214 VAL A C 1
ATOM 1668 O O . VAL A 1 214 ? 11.056 -4.853 5.174 1.00 77.12 214 VAL A O 1
ATOM 1671 N N . ILE A 1 215 ? 10.988 -2.633 5.537 1.00 83.38 215 ILE A N 1
ATOM 1672 C CA . ILE A 1 215 ? 11.128 -2.148 4.171 1.00 83.38 215 ILE A CA 1
ATOM 1673 C C . ILE A 1 215 ? 12.615 -1.907 3.908 1.00 83.38 215 ILE A C 1
ATOM 1675 O O . ILE A 1 215 ? 13.301 -1.266 4.699 1.00 83.38 215 ILE A O 1
ATOM 1679 N N . HIS A 1 216 ? 13.115 -2.442 2.800 1.00 84.44 216 HIS A N 1
ATOM 1680 C CA . HIS A 1 216 ? 14.483 -2.228 2.351 1.00 84.44 216 HIS A CA 1
ATOM 1681 C C . HIS A 1 216 ? 14.617 -0.930 1.554 1.00 84.44 216 HIS A C 1
ATOM 1683 O O . HIS A 1 216 ? 15.551 -0.171 1.769 1.00 84.44 216 HIS A O 1
ATOM 1689 N N . HIS A 1 217 ? 13.722 -0.712 0.589 1.00 87.50 217 HIS A N 1
ATOM 1690 C CA . HIS A 1 217 ? 13.700 0.471 -0.271 1.00 87.50 217 HIS A CA 1
ATOM 1691 C C . HIS A 1 217 ? 12.369 0.554 -1.033 1.00 87.50 217 HIS A C 1
ATOM 1693 O O . HIS A 1 217 ? 11.565 -0.385 -1.011 1.00 87.50 217 HIS A O 1
ATOM 1699 N N . VAL A 1 218 ? 12.156 1.682 -1.713 1.00 87.69 218 VAL A N 1
ATOM 1700 C CA . VAL A 1 218 ? 10.994 1.933 -2.571 1.00 87.69 218 VAL A CA 1
ATOM 1701 C C . VAL A 1 218 ? 11.477 2.359 -3.947 1.00 87.69 218 VAL A C 1
ATOM 1703 O O . VAL A 1 218 ? 12.237 3.318 -4.062 1.00 87.69 218 VAL A O 1
ATOM 1706 N N . GLU A 1 219 ? 11.021 1.662 -4.979 1.00 91.12 219 GLU A N 1
ATOM 1707 C CA . GLU A 1 219 ? 11.249 2.039 -6.374 1.00 91.12 219 GLU A CA 1
ATOM 1708 C C . GLU A 1 219 ? 10.051 2.812 -6.930 1.00 91.12 219 GLU A C 1
ATOM 1710 O O . GLU A 1 219 ? 8.899 2.490 -6.631 1.00 91.12 219 GLU A O 1
ATOM 1715 N N . GLU A 1 220 ? 10.317 3.807 -7.772 1.00 88.81 220 GLU A N 1
ATOM 1716 C CA . GLU A 1 220 ? 9.289 4.608 -8.437 1.00 88.81 220 GLU A CA 1
ATOM 1717 C C . GLU A 1 220 ? 9.134 4.196 -9.904 1.00 88.81 220 GLU A C 1
ATOM 1719 O O . GLU A 1 220 ? 10.117 4.039 -10.630 1.00 88.81 220 GLU A O 1
ATOM 1724 N N . TYR A 1 221 ? 7.884 4.038 -10.344 1.00 88.88 221 TYR A N 1
ATOM 1725 C CA . TYR A 1 221 ? 7.533 3.647 -11.704 1.00 88.88 221 TYR A CA 1
ATOM 1726 C C . TYR A 1 221 ? 6.518 4.611 -12.322 1.00 88.88 221 TYR A C 1
ATOM 1728 O O . TYR A 1 221 ? 5.547 5.044 -11.687 1.00 88.88 221 TYR A O 1
ATOM 1736 N N . ALA A 1 222 ? 6.707 4.894 -13.608 1.00 84.75 222 ALA A N 1
ATOM 1737 C CA . ALA A 1 222 ? 5.766 5.651 -14.427 1.00 84.75 222 ALA A CA 1
ATOM 1738 C C . ALA A 1 222 ? 5.466 4.916 -15.733 1.00 84.75 222 ALA A C 1
ATOM 1740 O O . ALA A 1 222 ? 6.176 3.988 -16.124 1.00 84.75 222 ALA A O 1
ATOM 1741 N N . ALA A 1 223 ? 4.390 5.328 -16.403 1.00 80.81 223 ALA A N 1
ATOM 1742 C CA . ALA A 1 223 ? 4.099 4.854 -17.747 1.00 80.81 223 ALA A CA 1
ATOM 1743 C C . ALA A 1 223 ? 5.239 5.250 -18.687 1.00 80.81 223 ALA A C 1
ATOM 1745 O O . ALA A 1 223 ? 5.731 6.372 -18.602 1.00 80.81 223 ALA A O 1
ATOM 1746 N N . ARG A 1 224 ? 5.623 4.348 -19.591 1.00 78.69 224 ARG A N 1
ATOM 1747 C CA . ARG A 1 224 ? 6.505 4.667 -20.719 1.00 78.69 224 ARG A CA 1
ATOM 1748 C C . ARG A 1 224 ? 5.678 4.799 -21.999 1.00 78.69 224 ARG A C 1
ATOM 1750 O O . ARG A 1 224 ? 4.619 4.171 -22.079 1.00 78.69 224 ARG A O 1
ATOM 1757 N N . PRO A 1 225 ? 6.136 5.562 -23.000 1.00 70.62 225 PRO A N 1
ATOM 1758 C CA . PRO A 1 225 ? 5.485 5.579 -24.303 1.00 70.62 225 PRO A CA 1
ATOM 1759 C C . PRO A 1 225 ? 5.537 4.183 -24.935 1.00 70.62 225 PRO A C 1
ATOM 1761 O O . PRO A 1 225 ? 6.535 3.465 -24.813 1.00 70.62 225 PRO A O 1
ATOM 1764 N N . MET A 1 226 ? 4.434 3.777 -25.564 1.00 69.00 226 MET A N 1
ATOM 1765 C CA . MET A 1 226 ? 4.275 2.441 -26.158 1.00 69.00 226 MET A CA 1
ATOM 1766 C C . MET A 1 226 ? 3.835 2.487 -27.626 1.00 69.00 226 MET A C 1
ATOM 1768 O O . MET A 1 226 ? 3.779 1.442 -28.270 1.00 69.00 226 MET A O 1
ATOM 1772 N N . ASN A 1 227 ? 3.525 3.676 -28.141 1.00 68.56 227 ASN A N 1
ATOM 1773 C CA . ASN A 1 227 ? 3.203 3.964 -29.536 1.00 68.56 227 ASN A CA 1
ATOM 1774 C C . ASN A 1 227 ? 3.664 5.395 -29.891 1.00 68.56 227 ASN A C 1
ATOM 1776 O O . ASN A 1 227 ? 4.076 6.163 -29.017 1.00 68.56 227 ASN A O 1
ATOM 1780 N N . GLU A 1 228 ? 3.637 5.732 -31.181 1.00 62.50 228 GLU A N 1
ATOM 1781 C CA . GLU A 1 228 ? 4.130 7.020 -31.695 1.00 62.50 228 GLU A CA 1
ATOM 1782 C C . GLU A 1 228 ? 3.233 8.206 -31.312 1.00 62.50 228 GLU A C 1
ATOM 1784 O O . GLU A 1 228 ? 3.738 9.303 -31.074 1.00 62.50 228 GLU A O 1
ATOM 1789 N N . ASP A 1 229 ? 1.925 7.986 -31.165 1.00 60.62 229 ASP A N 1
ATOM 1790 C CA . ASP A 1 229 ? 0.981 9.029 -30.749 1.00 60.62 229 ASP A CA 1
ATOM 1791 C C . ASP A 1 229 ? 1.256 9.484 -29.305 1.00 60.62 229 ASP A C 1
ATOM 1793 O O . ASP A 1 229 ? 1.289 10.679 -29.007 1.00 60.62 229 ASP A O 1
ATOM 1797 N N . GLU A 1 230 ? 1.549 8.538 -28.405 1.00 56.50 230 GLU A N 1
ATOM 1798 C CA . GLU A 1 230 ? 1.964 8.816 -27.026 1.00 56.50 230 GLU A CA 1
ATOM 1799 C C . GLU A 1 230 ? 3.336 9.498 -26.964 1.00 56.50 230 GLU A C 1
ATOM 1801 O O . GLU A 1 230 ? 3.576 10.303 -26.065 1.00 56.50 230 GLU A O 1
ATOM 1806 N N . TRP A 1 231 ? 4.228 9.220 -27.920 1.00 51.81 231 TRP A N 1
ATOM 1807 C CA . TRP A 1 231 ? 5.559 9.833 -28.009 1.00 51.81 231 TRP A CA 1
ATOM 1808 C C . TRP A 1 231 ? 5.496 11.349 -28.263 1.00 51.81 231 TRP A C 1
ATOM 1810 O O . TRP A 1 231 ? 6.368 12.098 -27.818 1.00 51.81 231 TRP A O 1
ATOM 1820 N N . GLY A 1 232 ? 4.448 11.829 -28.943 1.00 48.81 232 GLY A N 1
ATOM 1821 C CA . GLY A 1 232 ? 4.236 13.251 -29.227 1.00 48.81 232 GLY A CA 1
ATOM 1822 C C . GLY A 1 232 ? 3.916 14.111 -27.997 1.00 48.81 232 GLY A C 1
ATOM 1823 O O . GLY A 1 232 ? 4.207 15.307 -28.007 1.00 48.81 232 GLY A O 1
ATOM 1824 N N . GLU A 1 233 ? 3.359 13.519 -26.935 1.00 51.75 233 GLU A N 1
ATOM 1825 C CA . GLU A 1 233 ? 2.922 14.230 -25.721 1.00 51.75 233 GLU A CA 1
ATOM 1826 C C . GLU A 1 233 ? 4.017 14.381 -24.648 1.00 51.75 233 GLU A C 1
ATOM 1828 O O . GLU A 1 233 ? 3.839 15.122 -23.673 1.00 51.75 233 GLU A O 1
ATOM 1833 N N . TRP A 1 234 ? 5.148 13.686 -24.790 1.00 52.12 234 TRP A N 1
ATOM 1834 C CA . TRP A 1 234 ? 6.258 13.778 -23.843 1.00 52.12 234 TRP A CA 1
ATOM 1835 C C . TRP A 1 234 ? 7.059 15.061 -24.082 1.00 52.12 234 TRP A C 1
ATOM 1837 O O . TRP A 1 234 ? 7.592 15.293 -25.166 1.00 52.12 234 TRP A O 1
ATOM 1847 N N . LYS A 1 235 ? 7.155 15.907 -23.045 1.00 49.28 235 LYS A N 1
ATOM 1848 C CA . LYS A 1 235 ? 7.907 17.176 -23.094 1.00 49.28 235 LYS A CA 1
ATOM 1849 C C . LYS A 1 235 ? 9.404 16.965 -23.315 1.00 49.28 235 LYS A C 1
ATOM 1851 O O . LYS A 1 235 ? 10.048 17.821 -23.914 1.00 49.28 235 LYS A O 1
ATOM 1856 N N . TYR A 1 236 ? 9.928 15.833 -22.855 1.00 51.09 236 TYR A N 1
ATOM 1857 C CA . TYR A 1 236 ? 11.297 15.412 -23.090 1.00 51.09 236 TYR A CA 1
ATOM 1858 C C . TYR A 1 236 ? 11.286 14.291 -24.127 1.00 51.09 236 TYR A C 1
ATOM 1860 O O . TYR A 1 236 ? 11.146 13.114 -23.802 1.00 51.09 236 TYR A O 1
ATOM 1868 N N . LYS A 1 237 ? 11.394 14.666 -25.402 1.00 53.03 237 LYS A N 1
ATOM 1869 C CA . LYS A 1 237 ? 11.888 13.736 -26.415 1.00 53.03 237 LYS A CA 1
ATOM 1870 C C . LYS A 1 237 ? 13.378 13.617 -26.119 1.00 53.03 237 LYS A C 1
ATOM 1872 O O . LYS A 1 237 ? 14.035 14.653 -26.195 1.00 53.03 237 LYS A O 1
ATOM 1877 N N . PRO A 1 238 ? 13.938 12.451 -25.761 1.00 51.47 238 PRO A N 1
ATOM 1878 C CA . PRO A 1 238 ? 15.380 12.308 -25.845 1.00 51.47 238 PRO A CA 1
ATOM 1879 C C . PRO A 1 238 ? 15.734 12.638 -27.294 1.00 51.47 238 PRO A C 1
ATOM 1881 O O . PRO A 1 238 ? 15.330 11.916 -28.207 1.00 51.47 238 PRO A O 1
ATOM 1884 N N . CYS A 1 239 ? 16.356 13.803 -27.497 1.00 45.94 239 CYS A N 1
ATOM 1885 C CA . CYS A 1 239 ? 16.488 14.463 -28.797 1.00 45.94 239 CYS A CA 1
ATOM 1886 C C . CYS A 1 239 ? 17.196 13.583 -29.842 1.00 45.94 239 CYS A C 1
ATOM 1888 O O . CYS A 1 239 ? 17.063 13.834 -31.036 1.00 45.94 239 CYS A O 1
ATOM 1890 N N . ASP A 1 240 ? 17.840 12.504 -29.390 1.00 52.34 240 ASP A N 1
ATOM 1891 C CA . ASP A 1 240 ? 18.677 11.611 -30.183 1.00 52.34 240 ASP A CA 1
ATOM 1892 C C . ASP A 1 240 ? 18.117 10.178 -30.315 1.00 52.34 240 ASP A C 1
ATOM 1894 O O . ASP A 1 240 ? 18.716 9.338 -30.981 1.00 52.34 240 ASP A O 1
ATOM 1898 N N . ALA A 1 241 ? 16.965 9.855 -29.709 1.00 55.53 241 ALA A N 1
ATOM 1899 C CA . ALA A 1 241 ? 16.517 8.463 -29.578 1.00 55.53 241 ALA A CA 1
ATOM 1900 C C . ALA A 1 241 ? 15.871 7.849 -30.829 1.00 55.53 241 ALA A C 1
ATOM 1902 O O . ALA A 1 241 ? 15.309 6.774 -30.711 1.00 55.53 241 ALA A O 1
ATOM 1903 N N . GLY A 1 242 ? 15.894 8.480 -32.008 1.00 61.88 242 GLY A N 1
ATOM 1904 C CA . GLY A 1 242 ? 15.488 7.835 -33.273 1.00 61.88 242 GLY A CA 1
ATOM 1905 C C . GLY A 1 242 ? 14.091 7.174 -33.316 1.00 61.88 242 GLY A C 1
ATOM 1906 O O . GLY A 1 242 ? 13.858 6.339 -34.187 1.00 61.88 242 GLY A O 1
ATOM 1907 N N . GLY A 1 243 ? 13.178 7.504 -32.391 1.00 72.69 243 GLY A N 1
ATOM 1908 C CA . GLY A 1 243 ? 11.842 6.901 -32.255 1.00 72.69 243 GLY A CA 1
ATOM 1909 C C . GLY A 1 243 ? 11.684 5.933 -31.067 1.00 72.69 243 GLY A C 1
ATOM 1910 O O . GLY A 1 243 ? 12.569 5.777 -30.228 1.00 72.69 243 GLY A O 1
ATOM 1911 N N . LEU A 1 244 ? 10.523 5.271 -30.982 1.00 76.19 244 LEU A N 1
ATOM 1912 C CA . LEU A 1 244 ? 10.142 4.409 -29.850 1.00 76.19 244 LEU A CA 1
ATOM 1913 C C . LEU A 1 244 ? 11.101 3.224 -29.633 1.00 76.19 244 LEU A C 1
ATOM 1915 O O . LEU A 1 244 ? 11.435 2.882 -28.499 1.00 76.19 244 LEU A O 1
ATOM 1919 N N . GLU A 1 245 ? 11.548 2.597 -30.720 1.00 81.75 245 GLU A N 1
ATOM 1920 C CA . GLU A 1 245 ? 12.423 1.421 -30.675 1.00 81.75 245 GLU A CA 1
ATOM 1921 C C . GLU A 1 245 ? 13.816 1.763 -30.137 1.00 81.75 245 GLU A C 1
ATOM 1923 O O . GLU A 1 245 ? 14.384 1.030 -29.325 1.00 81.75 245 GLU A O 1
ATOM 1928 N N . ALA A 1 246 ? 14.379 2.897 -30.555 1.00 82.56 246 ALA A N 1
ATOM 1929 C CA . ALA A 1 246 ? 15.683 3.313 -30.064 1.00 82.56 246 ALA A CA 1
ATOM 1930 C C . ALA A 1 246 ? 15.601 3.870 -28.630 1.00 82.56 246 ALA A C 1
ATOM 1932 O O . ALA A 1 246 ? 16.511 3.601 -27.845 1.00 82.56 246 ALA A O 1
ATOM 1933 N N . TYR A 1 247 ? 14.472 4.461 -28.213 1.00 83.81 247 TYR A N 1
ATOM 1934 C CA . TYR A 1 247 ? 14.200 4.688 -26.787 1.00 83.81 247 TYR A CA 1
ATOM 1935 C C . TYR A 1 247 ? 14.168 3.384 -25.982 1.00 83.81 247 TYR A C 1
ATOM 1937 O O . TYR A 1 247 ? 14.801 3.302 -24.933 1.00 83.81 247 TYR A O 1
ATOM 1945 N N . TYR A 1 248 ? 13.489 2.341 -26.469 1.00 86.56 248 TYR A N 1
ATOM 1946 C CA . TYR A 1 248 ? 13.438 1.050 -25.777 1.00 86.56 248 TYR A CA 1
ATOM 1947 C C . TYR A 1 248 ? 14.833 0.429 -25.603 1.00 86.56 248 TYR A C 1
ATOM 1949 O O . TYR A 1 248 ? 15.184 -0.019 -24.509 1.00 86.56 248 TYR A O 1
ATOM 1957 N N . LYS A 1 249 ? 15.657 0.451 -26.660 1.00 89.56 249 LYS A N 1
ATOM 1958 C CA . LYS A 1 249 ? 17.055 -0.012 -26.607 1.00 89.56 249 LYS A CA 1
ATOM 1959 C C . LYS A 1 249 ? 17.882 0.779 -25.598 1.00 89.56 249 LYS A C 1
ATOM 1961 O O . LYS A 1 249 ? 18.628 0.182 -24.825 1.00 89.56 249 LYS A O 1
ATOM 1966 N N . MET A 1 250 ? 17.713 2.096 -25.578 1.00 89.62 250 MET A N 1
ATOM 1967 C CA . MET A 1 250 ? 18.406 2.982 -24.650 1.00 89.62 250 MET A CA 1
ATOM 1968 C C . MET A 1 250 ? 17.973 2.738 -23.196 1.00 89.62 250 MET A C 1
ATOM 1970 O O . MET A 1 250 ? 18.823 2.542 -22.336 1.00 89.62 250 MET A O 1
ATOM 1974 N N . ALA A 1 251 ? 16.671 2.618 -22.924 1.00 90.50 251 ALA A N 1
ATOM 1975 C CA . ALA A 1 251 ? 16.141 2.304 -21.595 1.00 90.50 251 ALA A CA 1
ATOM 1976 C C . ALA A 1 251 ? 16.631 0.948 -21.059 1.00 90.50 251 ALA A C 1
ATOM 1978 O O . ALA A 1 251 ? 16.883 0.785 -19.862 1.00 90.50 251 ALA A O 1
ATOM 1979 N N . LYS A 1 252 ? 16.786 -0.039 -21.950 1.00 92.06 252 LYS A N 1
ATOM 1980 C CA . LYS A 1 252 ? 17.394 -1.335 -21.629 1.00 92.06 252 LYS A CA 1
ATOM 1981 C C . LYS A 1 252 ? 18.880 -1.198 -21.295 1.00 92.06 252 LYS A C 1
ATOM 1983 O O . LYS A 1 252 ? 19.340 -1.815 -20.337 1.00 92.06 252 LYS A O 1
ATOM 1988 N N . GLN A 1 253 ? 19.621 -0.404 -22.068 1.00 91.06 253 GLN A N 1
ATOM 1989 C CA . GLN A 1 253 ? 21.034 -0.135 -21.805 1.00 91.06 253 GLN A CA 1
ATOM 1990 C C . GLN A 1 253 ? 21.217 0.560 -20.449 1.00 91.06 253 GLN A C 1
ATOM 1992 O O . GLN A 1 253 ? 21.967 0.062 -19.613 1.00 91.06 253 GLN A O 1
ATOM 1997 N N . TRP A 1 254 ? 20.459 1.625 -20.183 1.00 90.62 254 TRP A N 1
ATOM 1998 C CA . TRP A 1 254 ? 20.466 2.320 -18.895 1.00 90.62 254 TRP A CA 1
ATOM 1999 C C . TRP A 1 254 ? 20.122 1.384 -17.737 1.00 90.62 254 TRP A C 1
ATOM 2001 O O . TRP A 1 254 ? 20.779 1.403 -16.700 1.00 90.62 254 TRP A O 1
ATOM 2011 N N . GLY A 1 255 ? 19.143 0.495 -17.923 1.00 90.38 255 GLY A N 1
ATOM 2012 C CA . GLY A 1 255 ? 18.796 -0.513 -16.925 1.00 90.38 255 GLY A CA 1
ATOM 2013 C C . GLY A 1 255 ? 19.916 -1.517 -16.630 1.00 90.38 255 GLY A C 1
ATOM 2014 O O . GLY A 1 255 ? 20.030 -1.987 -15.496 1.00 90.38 255 GLY A O 1
ATOM 2015 N N . ALA A 1 256 ? 20.761 -1.839 -17.612 1.00 89.19 256 ALA A N 1
ATOM 2016 C CA . ALA A 1 256 ? 21.956 -2.654 -17.401 1.00 89.19 256 ALA A CA 1
ATOM 2017 C C . ALA A 1 256 ? 23.068 -1.865 -16.686 1.00 89.19 256 ALA A C 1
ATOM 2019 O O . ALA A 1 256 ? 23.711 -2.405 -15.786 1.00 89.19 256 ALA A O 1
ATOM 2020 N N . GLU A 1 257 ? 23.253 -0.591 -17.041 1.00 88.62 257 GLU A N 1
ATOM 2021 C CA . GLU A 1 257 ? 24.250 0.311 -16.450 1.00 88.62 257 GLU A CA 1
ATOM 2022 C C . GLU A 1 257 ? 23.986 0.569 -14.962 1.00 88.62 257 GLU A C 1
ATOM 2024 O O . GLU A 1 257 ? 24.876 0.352 -14.139 1.00 88.62 257 GLU A O 1
ATOM 2029 N N . VAL A 1 258 ? 22.757 0.940 -14.578 1.00 85.88 258 VAL A N 1
ATOM 2030 C CA . VAL A 1 258 ? 22.416 1.209 -13.163 1.00 85.88 258 VAL A CA 1
ATOM 2031 C C . VAL A 1 258 ? 22.551 -0.018 -12.268 1.00 85.88 258 VAL A C 1
ATOM 2033 O O . VAL A 1 258 ? 22.760 0.117 -11.065 1.00 85.88 258 VAL A O 1
ATOM 2036 N N . ARG A 1 259 ? 22.442 -1.214 -12.850 1.00 85.19 259 ARG A N 1
ATOM 2037 C CA . ARG A 1 259 ? 22.592 -2.491 -12.146 1.00 85.19 259 ARG A CA 1
ATOM 2038 C C . ARG A 1 259 ? 24.034 -2.990 -12.097 1.00 85.19 259 ARG A C 1
ATOM 2040 O O . ARG A 1 259 ? 24.289 -4.010 -11.452 1.00 85.19 259 ARG A O 1
ATOM 2047 N N . ALA A 1 260 ? 24.965 -2.334 -12.788 1.00 80.12 260 ALA A N 1
ATOM 2048 C CA . ALA A 1 260 ? 26.361 -2.729 -12.766 1.00 80.12 260 ALA A CA 1
ATOM 2049 C C . ALA A 1 260 ? 26.947 -2.529 -11.350 1.00 80.12 260 ALA A C 1
ATOM 2051 O O . ALA A 1 260 ? 26.670 -1.509 -10.719 1.00 80.12 260 ALA A O 1
ATOM 2052 N N . PRO A 1 261 ? 27.803 -3.444 -10.850 1.00 65.44 261 PRO A N 1
ATOM 2053 C CA . PRO A 1 261 ? 28.368 -3.370 -9.494 1.00 65.44 261 PRO A CA 1
ATOM 2054 C C . PRO A 1 261 ? 29.145 -2.083 -9.166 1.00 65.44 261 PRO A C 1
ATOM 2056 O O . PRO A 1 261 ? 29.383 -1.799 -7.998 1.00 65.44 261 PRO A O 1
ATOM 2059 N N . LEU A 1 262 ? 29.569 -1.337 -10.192 1.00 60.22 262 LEU A N 1
ATOM 2060 C CA . LEU A 1 262 ? 30.359 -0.104 -10.094 1.00 60.22 262 LEU A CA 1
ATOM 2061 C C . LEU A 1 262 ? 29.522 1.169 -10.312 1.00 60.22 262 LEU A C 1
ATOM 2063 O O . LEU A 1 262 ? 30.081 2.255 -10.444 1.00 60.22 262 LEU A O 1
ATOM 2067 N N . SER A 1 263 ? 28.196 1.052 -10.402 1.00 62.97 263 SER A N 1
ATOM 2068 C CA . SER A 1 263 ? 27.321 2.213 -10.547 1.00 62.97 263 SER A CA 1
ATOM 2069 C C . SER A 1 263 ? 27.363 3.071 -9.278 1.00 62.97 263 SER A C 1
ATOM 2071 O O . SER A 1 263 ? 27.052 2.599 -8.188 1.00 62.97 263 SER A O 1
ATOM 2073 N N . ASN A 1 264 ? 27.714 4.352 -9.427 1.00 60.69 264 ASN A N 1
ATOM 2074 C CA . ASN A 1 264 ? 27.611 5.350 -8.355 1.00 60.69 264 ASN A CA 1
ATOM 2075 C C . ASN A 1 264 ? 26.161 5.835 -8.139 1.00 60.69 264 ASN A C 1
ATOM 2077 O O . ASN A 1 264 ? 25.913 6.647 -7.249 1.00 60.69 264 ASN A O 1
ATOM 2081 N N . MET A 1 265 ? 25.206 5.385 -8.963 1.00 61.19 265 MET A N 1
ATOM 2082 C CA . MET A 1 265 ? 23.783 5.666 -8.762 1.00 61.19 265 MET A CA 1
ATOM 2083 C C . MET A 1 265 ? 23.175 4.729 -7.721 1.00 61.19 265 MET A C 1
ATOM 2085 O O . MET A 1 265 ? 23.716 3.656 -7.476 1.00 61.19 265 MET A O 1
ATOM 2089 N N . HIS A 1 266 ? 22.061 5.155 -7.105 1.00 68.75 266 HIS A N 1
ATOM 2090 C CA . HIS A 1 266 ? 21.445 4.509 -5.938 1.00 68.75 266 HIS A CA 1
ATOM 2091 C C . HIS A 1 266 ? 21.620 2.983 -5.920 1.00 68.75 266 HIS A C 1
ATOM 2093 O O . HIS A 1 266 ? 21.054 2.303 -6.781 1.00 68.75 266 HIS A O 1
ATOM 2099 N N . PRO A 1 267 ? 22.343 2.428 -4.923 1.00 73.81 267 PRO A N 1
ATOM 2100 C CA . PRO A 1 267 ? 22.834 1.050 -4.975 1.00 73.81 267 PRO A CA 1
ATOM 2101 C C . PRO A 1 267 ? 21.711 0.010 -5.006 1.00 73.81 267 PRO A C 1
ATOM 2103 O O . PRO A 1 267 ? 21.952 -1.150 -5.325 1.00 73.81 267 PRO A O 1
ATOM 2106 N N . TYR A 1 268 ? 20.481 0.406 -4.674 1.00 86.19 268 TYR A N 1
ATOM 2107 C CA . TYR A 1 268 ? 19.334 -0.485 -4.542 1.00 86.19 268 TYR A CA 1
ATOM 2108 C C . TYR A 1 268 ? 18.476 -0.604 -5.808 1.00 86.19 268 TYR A C 1
ATOM 2110 O O . TYR A 1 268 ? 17.579 -1.442 -5.829 1.00 86.19 268 TYR A O 1
ATOM 2118 N N . ILE A 1 269 ? 18.733 0.178 -6.866 1.00 88.25 269 ILE A N 1
ATOM 2119 C CA . ILE A 1 269 ? 17.925 0.124 -8.097 1.00 88.25 269 ILE A CA 1
ATOM 2120 C C . ILE A 1 269 ? 17.941 -1.295 -8.683 1.00 88.25 269 ILE A C 1
ATOM 2122 O O . ILE A 1 269 ? 18.993 -1.861 -8.986 1.00 88.25 269 ILE A O 1
ATOM 2126 N N . GLY A 1 270 ? 16.755 -1.879 -8.864 1.00 87.44 270 GLY A N 1
ATOM 2127 C CA . GLY A 1 270 ? 16.602 -3.218 -9.417 1.00 87.44 270 GLY A CA 1
ATOM 2128 C C . GLY A 1 270 ? 17.002 -4.335 -8.449 1.00 87.44 270 GLY A C 1
ATOM 2129 O O . GLY A 1 270 ? 17.085 -5.487 -8.874 1.00 87.44 270 GLY A O 1
ATOM 2130 N N . GLN A 1 271 ? 17.253 -4.058 -7.166 1.00 89.56 271 GLN A N 1
ATOM 2131 C CA . GLN A 1 271 ? 17.594 -5.096 -6.192 1.00 89.56 271 GLN A CA 1
ATOM 2132 C C . GLN A 1 271 ? 16.358 -5.692 -5.508 1.00 89.56 271 GLN A C 1
ATOM 2134 O O . GLN A 1 271 ? 15.495 -4.961 -5.045 1.00 89.56 271 GLN A O 1
ATOM 2139 N N . PRO A 1 272 ? 16.245 -7.016 -5.356 1.00 88.81 272 PRO A N 1
ATOM 2140 C CA . PRO A 1 272 ? 17.116 -8.048 -5.907 1.00 88.81 272 PRO A CA 1
ATOM 2141 C C . PRO A 1 272 ? 16.835 -8.327 -7.384 1.00 88.81 272 PRO A C 1
ATOM 2143 O O . PRO A 1 272 ? 15.709 -8.184 -7.844 1.00 88.81 272 PRO A O 1
ATOM 2146 N N . GLY A 1 273 ? 17.843 -8.830 -8.098 1.00 85.69 273 GLY A N 1
ATOM 2147 C CA . GLY A 1 273 ? 17.653 -9.645 -9.306 1.00 85.69 273 GLY A CA 1
ATOM 2148 C C . GLY A 1 273 ? 17.192 -8.944 -10.592 1.00 85.69 273 GLY A C 1
ATOM 2149 O O . GLY A 1 273 ? 17.112 -9.607 -11.623 1.00 85.69 273 GLY A O 1
ATOM 2150 N N . GLY A 1 274 ? 16.934 -7.635 -10.589 1.00 88.19 274 GLY A N 1
ATOM 2151 C CA . GLY A 1 274 ? 16.362 -6.915 -11.731 1.00 88.19 274 GLY A CA 1
ATOM 2152 C C . GLY A 1 274 ? 14.956 -7.399 -12.069 1.00 88.19 274 GLY A C 1
ATOM 2153 O O . GLY A 1 274 ? 14.202 -7.748 -11.169 1.00 88.19 274 GLY A O 1
ATOM 2154 N N . ALA A 1 275 ? 14.593 -7.429 -13.353 1.00 85.31 275 ALA A N 1
ATOM 2155 C CA . ALA A 1 275 ? 13.353 -8.049 -13.823 1.00 85.31 275 ALA A CA 1
ATOM 2156 C C . ALA A 1 275 ? 13.586 -9.536 -14.148 1.00 85.31 275 ALA A C 1
ATOM 2158 O O . ALA A 1 275 ? 14.490 -9.879 -14.910 1.00 85.31 275 ALA A O 1
ATOM 2159 N N . LEU A 1 276 ? 12.775 -10.430 -13.572 1.00 82.69 276 LEU A N 1
ATOM 2160 C CA . LEU A 1 276 ? 12.940 -11.880 -13.713 1.00 82.69 276 LEU A CA 1
ATOM 2161 C C . LEU A 1 276 ? 12.869 -12.315 -15.183 1.00 82.69 276 LEU A C 1
ATOM 2163 O O . LEU A 1 276 ? 11.812 -12.212 -15.800 1.00 82.69 276 LEU A O 1
ATOM 2167 N N . GLY A 1 277 ? 13.966 -12.849 -15.728 1.00 75.44 277 GLY A N 1
ATOM 2168 C CA . GLY A 1 277 ? 14.003 -13.384 -17.096 1.00 75.44 277 GLY A CA 1
ATOM 2169 C C . GLY A 1 277 ? 13.632 -12.365 -18.181 1.00 75.44 277 GLY A C 1
ATOM 2170 O O . GLY A 1 277 ? 13.175 -12.760 -19.249 1.00 75.44 277 GLY A O 1
ATOM 2171 N N . GLY A 1 278 ? 13.771 -11.067 -17.899 1.00 76.50 278 GLY A N 1
ATOM 2172 C CA . GLY A 1 278 ? 13.370 -9.997 -18.803 1.00 76.50 278 GLY A CA 1
ATOM 2173 C C . GLY A 1 278 ? 14.265 -8.770 -18.701 1.00 76.50 278 GLY A C 1
ATOM 2174 O O . GLY A 1 278 ? 15.113 -8.658 -17.815 1.00 76.50 278 GLY A O 1
ATOM 2175 N N . ASP A 1 279 ? 14.046 -7.836 -19.621 1.00 85.31 279 ASP A N 1
ATOM 2176 C CA . ASP A 1 279 ? 14.768 -6.571 -19.648 1.00 85.31 279 ASP A CA 1
ATOM 2177 C C . ASP A 1 279 ? 14.320 -5.682 -18.487 1.00 85.31 279 ASP A C 1
ATOM 2179 O O . ASP A 1 279 ? 13.134 -5.380 -18.330 1.00 85.31 279 ASP A O 1
ATOM 2183 N N . PHE A 1 280 ? 15.277 -5.265 -17.658 1.00 91.44 280 PHE A N 1
ATOM 2184 C CA . PHE A 1 280 ? 15.043 -4.214 -16.678 1.00 91.44 280 PHE A CA 1
ATOM 2185 C C . PHE A 1 280 ? 15.181 -2.873 -17.398 1.00 91.44 280 PHE A C 1
ATOM 2187 O O . PHE A 1 280 ? 16.260 -2.565 -17.894 1.00 91.44 280 PHE A O 1
ATOM 2194 N N . LEU A 1 281 ? 14.088 -2.116 -17.498 1.00 91.88 281 LEU A N 1
ATOM 2195 C CA . LEU A 1 281 ? 14.062 -0.819 -18.171 1.00 91.88 281 LEU A CA 1
ATOM 2196 C C . LEU A 1 281 ? 14.167 0.298 -17.141 1.00 91.88 281 LEU A C 1
ATOM 2198 O O . LEU A 1 281 ? 13.420 0.311 -16.157 1.00 91.88 281 LEU A O 1
ATOM 2202 N N . PHE A 1 282 ? 15.054 1.245 -17.412 1.00 91.25 282 PHE A N 1
ATOM 2203 C CA . PHE A 1 282 ? 15.320 2.397 -16.564 1.00 91.25 282 PHE A CA 1
ATOM 2204 C C . PHE A 1 282 ? 15.306 3.680 -17.396 1.00 91.25 282 PHE A C 1
ATOM 2206 O O . PHE A 1 282 ? 15.669 3.625 -18.567 1.00 91.25 282 PHE A O 1
ATOM 2213 N N . ASP A 1 283 ? 14.910 4.812 -16.810 1.00 87.75 283 ASP A N 1
ATOM 2214 C CA . ASP A 1 283 ? 14.948 6.128 -17.462 1.00 87.75 283 ASP A CA 1
ATOM 2215 C C . ASP A 1 283 ? 15.729 7.147 -16.619 1.00 87.75 283 ASP A C 1
ATOM 2217 O O . ASP A 1 283 ? 15.314 7.490 -15.514 1.00 87.75 283 ASP A O 1
ATOM 2221 N N . TYR A 1 284 ? 16.849 7.664 -17.140 1.00 82.00 284 TYR A N 1
ATOM 2222 C CA . TYR A 1 284 ? 17.609 8.730 -16.469 1.00 82.00 284 TYR A CA 1
ATOM 2223 C C . TYR A 1 284 ? 16.896 10.082 -16.485 1.00 82.00 284 TYR A C 1
ATOM 2225 O O . TYR A 1 284 ? 17.154 10.920 -15.624 1.00 82.00 284 TYR A O 1
ATOM 2233 N N . ASN A 1 285 ? 15.992 10.296 -17.440 1.00 77.06 285 ASN A N 1
ATOM 2234 C CA . ASN A 1 285 ? 15.259 11.548 -17.601 1.00 77.06 285 ASN A CA 1
ATOM 2235 C C . ASN A 1 285 ? 13.885 11.486 -16.929 1.00 77.06 285 ASN A C 1
ATOM 2237 O O . ASN A 1 285 ? 12.954 12.187 -17.331 1.00 77.06 285 ASN A O 1
ATOM 2241 N N . PHE A 1 286 ? 13.742 10.626 -15.921 1.00 72.44 286 PHE A N 1
ATOM 2242 C CA . PHE A 1 286 ? 12.500 10.435 -15.196 1.00 72.44 286 PHE A CA 1
ATOM 2243 C C . PHE A 1 286 ? 12.067 11.733 -14.500 1.00 72.44 286 PHE A C 1
ATOM 2245 O O . PHE A 1 286 ? 12.551 12.092 -13.428 1.00 72.44 286 PHE A O 1
ATOM 2252 N N . GLU A 1 287 ? 11.118 12.457 -15.093 1.00 60.88 287 GLU A N 1
ATOM 2253 C CA . GLU A 1 287 ? 10.410 13.517 -14.383 1.00 60.88 287 GLU A CA 1
ATOM 2254 C C . GLU A 1 287 ? 9.534 12.855 -13.311 1.00 60.88 287 GLU A C 1
ATOM 2256 O O . GLU A 1 287 ? 8.650 12.083 -13.675 1.00 60.88 287 GLU A O 1
ATOM 2261 N N . HIS A 1 288 ? 9.757 13.157 -12.022 1.00 53.44 288 HIS A N 1
ATOM 2262 C CA . HIS A 1 288 ? 9.045 12.629 -10.838 1.00 53.44 288 HIS A CA 1
ATOM 2263 C C . HIS A 1 288 ? 7.508 12.766 -10.901 1.00 53.44 288 HIS A C 1
ATOM 2265 O O . HIS A 1 288 ? 6.879 13.585 -10.228 1.00 53.44 288 HIS A O 1
ATOM 2271 N N . LYS A 1 289 ? 6.894 11.948 -11.747 1.00 58.34 289 LYS A N 1
ATOM 2272 C CA . LYS A 1 289 ? 5.459 11.751 -11.947 1.00 58.34 289 LYS A CA 1
ATOM 2273 C C . LYS A 1 289 ? 5.148 10.262 -11.798 1.00 58.34 289 LYS A C 1
ATOM 2275 O O . LYS A 1 289 ? 4.280 9.739 -12.502 1.00 58.34 289 LYS A O 1
ATOM 2280 N N . GLY A 1 290 ? 5.886 9.565 -10.929 1.00 60.03 290 GLY A N 1
ATOM 2281 C CA . GLY A 1 290 ? 5.624 8.170 -10.633 1.00 60.03 290 GLY A CA 1
ATOM 2282 C C . GLY A 1 290 ? 4.193 7.999 -10.159 1.00 60.03 290 GLY A C 1
ATOM 2283 O O . GLY A 1 290 ? 3.705 8.711 -9.284 1.00 60.03 290 GLY A O 1
ATOM 2284 N N . SER A 1 291 ? 3.498 7.066 -10.795 1.00 75.94 291 SER A N 1
ATOM 2285 C CA . SER A 1 291 ? 2.120 6.707 -10.441 1.00 75.94 291 SER A CA 1
ATOM 2286 C C . SER A 1 291 ? 2.068 5.398 -9.663 1.00 75.94 291 SER A C 1
ATOM 2288 O O . SER A 1 291 ? 1.034 5.075 -9.079 1.00 75.94 291 SER A O 1
ATOM 2290 N N . VAL A 1 292 ? 3.181 4.659 -9.633 1.00 87.06 292 VAL A N 1
ATOM 2291 C CA . VAL A 1 292 ? 3.310 3.369 -8.965 1.00 87.06 292 VAL A CA 1
ATOM 2292 C C . VAL A 1 292 ? 4.580 3.369 -8.119 1.00 87.06 292 VAL A C 1
ATOM 2294 O O . VAL A 1 292 ? 5.658 3.700 -8.609 1.00 87.06 292 VAL A O 1
ATOM 2297 N N . GLN A 1 293 ? 4.448 2.974 -6.858 1.00 89.25 293 GLN A N 1
ATOM 2298 C CA . GLN A 1 293 ? 5.563 2.742 -5.948 1.00 89.25 293 GLN A CA 1
ATOM 2299 C C . GLN A 1 293 ? 5.667 1.244 -5.675 1.00 89.25 293 GLN A C 1
ATOM 2301 O O . GLN A 1 293 ? 4.680 0.612 -5.299 1.00 89.25 293 GLN A O 1
ATOM 2306 N N . LEU A 1 294 ? 6.853 0.669 -5.865 1.00 92.50 294 LEU A N 1
ATOM 2307 C CA . LEU A 1 294 ? 7.154 -0.712 -5.503 1.00 92.50 294 LEU A CA 1
ATOM 2308 C C . LEU A 1 294 ? 7.938 -0.717 -4.187 1.00 92.50 294 LEU A C 1
ATOM 2310 O O . LEU A 1 294 ? 9.123 -0.395 -4.152 1.00 92.50 294 LEU A O 1
ATOM 2314 N N . ILE A 1 295 ? 7.253 -1.069 -3.103 1.00 91.00 295 ILE A N 1
ATOM 2315 C CA . ILE A 1 295 ? 7.769 -1.130 -1.738 1.00 91.00 295 ILE A CA 1
ATOM 2316 C C . ILE A 1 295 ? 8.281 -2.543 -1.460 1.00 91.00 295 ILE A C 1
ATOM 2318 O O . ILE A 1 295 ? 7.507 -3.503 -1.399 1.00 91.00 295 ILE A O 1
ATOM 2322 N N . ILE A 1 296 ? 9.591 -2.670 -1.260 1.00 90.25 296 ILE A N 1
ATOM 2323 C CA . ILE A 1 296 ? 10.261 -3.969 -1.180 1.00 90.25 296 ILE A CA 1
ATOM 2324 C C . ILE A 1 296 ? 10.665 -4.252 0.261 1.00 90.25 296 ILE A C 1
ATOM 2326 O O . ILE A 1 296 ? 11.393 -3.477 0.882 1.00 90.25 296 ILE A O 1
ATOM 2330 N N . GLY A 1 297 ? 10.204 -5.385 0.791 1.00 87.56 297 GLY A N 1
ATOM 2331 C CA . GLY A 1 297 ? 10.609 -5.878 2.104 1.00 87.56 297 GLY A CA 1
ATOM 2332 C C . GLY A 1 297 ? 12.067 -6.338 2.146 1.00 87.56 297 GLY A C 1
ATOM 2333 O O . GLY A 1 297 ? 12.643 -6.712 1.126 1.00 87.56 297 GLY A O 1
ATOM 2334 N N . ARG A 1 298 ? 12.670 -6.350 3.336 1.00 86.62 298 ARG A N 1
ATOM 2335 C CA . ARG A 1 298 ? 14.021 -6.895 3.544 1.00 86.62 298 ARG A CA 1
ATOM 2336 C C . ARG A 1 298 ? 14.096 -8.400 3.240 1.00 86.62 298 ARG A C 1
ATOM 2338 O O . ARG A 1 298 ? 13.065 -9.076 3.275 1.00 86.62 298 ARG A O 1
ATOM 2345 N N . PRO A 1 299 ? 15.298 -8.952 2.970 1.00 88.00 299 PRO A N 1
ATOM 2346 C CA . PRO A 1 299 ? 15.473 -10.369 2.627 1.00 88.00 299 PRO A CA 1
ATOM 2347 C C . PRO A 1 299 ? 14.858 -11.369 3.620 1.00 88.00 299 PRO A C 1
ATOM 2349 O O . PRO A 1 299 ? 14.425 -12.455 3.226 1.00 88.00 299 PRO A O 1
ATOM 2352 N N . ASP A 1 300 ? 14.803 -11.010 4.901 1.00 84.00 300 ASP A N 1
ATOM 2353 C CA . ASP A 1 300 ? 14.233 -11.794 6.000 1.00 84.00 300 ASP A CA 1
ATOM 2354 C C . ASP A 1 300 ? 12.701 -11.670 6.120 1.00 84.00 300 ASP A C 1
ATOM 2356 O O . ASP A 1 300 ? 12.051 -12.496 6.769 1.00 84.00 300 ASP A O 1
ATOM 2360 N N . VAL A 1 301 ? 12.085 -10.694 5.446 1.00 81.75 301 VAL A N 1
ATOM 2361 C CA . VAL A 1 301 ? 10.631 -10.515 5.411 1.00 81.75 301 VAL A CA 1
ATOM 2362 C C . VAL A 1 301 ? 10.015 -11.446 4.368 1.00 81.75 301 VAL A C 1
ATOM 2364 O O . VAL A 1 301 ? 9.999 -11.169 3.170 1.00 81.75 301 VAL A O 1
ATOM 2367 N N . LYS A 1 302 ? 9.470 -12.566 4.850 1.00 81.88 302 LYS A N 1
ATOM 2368 C CA . LYS A 1 302 ? 8.797 -13.591 4.027 1.00 81.88 302 LYS A CA 1
ATOM 2369 C C . LYS A 1 302 ? 7.275 -13.445 3.934 1.00 81.88 302 LYS A C 1
ATOM 2371 O O . LYS A 1 302 ? 6.623 -14.254 3.288 1.00 81.88 302 LYS A O 1
ATOM 2376 N N . ASP A 1 303 ? 6.717 -12.432 4.586 1.00 79.25 303 ASP A N 1
ATOM 2377 C CA . ASP A 1 303 ? 5.280 -12.153 4.619 1.00 79.25 303 ASP A CA 1
ATOM 2378 C C . ASP A 1 303 ? 5.050 -10.671 4.308 1.00 79.25 303 ASP A C 1
ATOM 2380 O O . ASP A 1 303 ? 5.433 -9.800 5.095 1.00 79.25 303 ASP A O 1
ATOM 2384 N N . ALA A 1 304 ? 4.439 -10.389 3.156 1.00 81.12 304 ALA A N 1
ATOM 2385 C CA . ALA A 1 304 ? 4.203 -9.029 2.681 1.00 81.12 304 ALA A CA 1
ATOM 2386 C C . ALA A 1 304 ? 3.207 -8.265 3.570 1.00 81.12 304 ALA A C 1
ATOM 2388 O O . ALA A 1 304 ? 3.266 -7.037 3.632 1.00 81.12 304 ALA A O 1
ATOM 2389 N N . THR A 1 305 ? 2.330 -8.951 4.317 1.00 80.75 305 THR A N 1
ATOM 2390 C CA . THR A 1 305 ? 1.378 -8.281 5.222 1.00 80.75 305 THR A CA 1
ATOM 2391 C C . THR A 1 305 ? 2.083 -7.585 6.387 1.00 80.75 305 THR A C 1
ATOM 2393 O O . THR A 1 305 ? 1.573 -6.600 6.926 1.00 80.75 305 THR A O 1
ATOM 2396 N N . LYS A 1 306 ? 3.303 -8.019 6.739 1.00 79.62 306 LYS A N 1
ATOM 2397 C CA . LYS A 1 306 ? 4.141 -7.341 7.739 1.00 79.62 306 LYS A CA 1
ATOM 2398 C C . LYS A 1 306 ? 4.529 -5.931 7.307 1.00 79.62 306 LYS A C 1
ATOM 2400 O O . LYS A 1 306 ? 4.660 -5.069 8.169 1.00 79.62 306 LYS A O 1
ATOM 2405 N N . LEU A 1 307 ? 4.650 -5.680 6.003 1.00 79.19 307 LEU A N 1
ATOM 2406 C CA . LEU A 1 307 ? 4.980 -4.356 5.470 1.00 79.19 307 LEU A CA 1
ATOM 2407 C C . LEU A 1 307 ? 3.840 -3.350 5.700 1.00 79.19 307 LEU A C 1
ATOM 2409 O O . LEU A 1 307 ? 4.091 -2.167 5.901 1.00 79.19 307 LEU A O 1
ATOM 2413 N N . LEU A 1 308 ? 2.590 -3.822 5.776 1.00 77.25 308 LEU A N 1
ATOM 2414 C CA . LEU A 1 308 ? 1.428 -2.975 6.071 1.00 77.25 308 LEU A CA 1
ATOM 2415 C C . LEU A 1 308 ? 1.403 -2.484 7.524 1.00 77.25 308 LEU A C 1
ATOM 2417 O O . LEU A 1 308 ? 0.730 -1.503 7.834 1.00 77.25 308 LEU A O 1
ATOM 2421 N N . ARG A 1 309 ? 2.138 -3.134 8.437 1.00 72.56 309 ARG A N 1
ATOM 2422 C CA . ARG A 1 309 ? 2.213 -2.721 9.853 1.00 72.56 309 ARG A CA 1
ATOM 2423 C C . ARG A 1 309 ? 2.902 -1.372 10.049 1.00 72.56 309 ARG A C 1
ATOM 2425 O O . ARG A 1 309 ? 2.808 -0.804 11.131 1.00 72.56 309 ARG A O 1
ATOM 2432 N N . HIS A 1 310 ? 3.539 -0.862 9.000 1.00 68.50 310 HIS A N 1
ATOM 2433 C CA . HIS A 1 310 ? 4.070 0.493 8.914 1.00 68.50 310 HIS A CA 1
ATOM 2434 C C . HIS A 1 310 ? 2.984 1.581 8.929 1.00 68.50 310 HIS A C 1
ATOM 2436 O O . HIS A 1 310 ? 3.252 2.755 9.174 1.00 68.50 310 HIS A O 1
ATOM 2442 N N . PHE A 1 311 ? 1.733 1.228 8.630 1.00 71.38 311 PHE A N 1
ATOM 2443 C CA . PHE A 1 311 ? 0.650 2.197 8.654 1.00 71.38 311 PHE A CA 1
ATOM 2444 C C . PHE A 1 311 ? 0.130 2.450 10.076 1.00 71.38 311 PHE A C 1
ATOM 2446 O O . PHE A 1 311 ? -0.402 1.558 10.736 1.00 71.38 311 PHE A O 1
ATOM 2453 N N . ASP A 1 312 ? 0.184 3.718 10.493 1.00 67.94 312 ASP A N 1
ATOM 2454 C CA . ASP A 1 312 ? -0.335 4.206 11.783 1.00 67.94 312 ASP A CA 1
ATOM 2455 C C . ASP A 1 312 ? -1.870 4.272 11.876 1.00 67.94 312 ASP A C 1
ATOM 2457 O O . ASP A 1 312 ? -2.429 4.434 12.965 1.00 67.94 312 ASP A O 1
ATOM 2461 N N . ILE A 1 313 ? -2.553 4.212 10.732 1.00 74.25 313 ILE A N 1
ATOM 2462 C CA . ILE A 1 313 ? -4.008 4.316 10.618 1.00 74.25 313 ILE A CA 1
ATOM 2463 C C . ILE A 1 313 ? -4.521 2.978 10.096 1.00 74.25 313 ILE A C 1
ATOM 2465 O O . ILE A 1 313 ? -4.097 2.546 9.023 1.00 74.25 313 ILE A O 1
ATOM 2469 N N . GLU A 1 314 ? -5.447 2.350 10.826 1.00 78.06 314 GLU A N 1
ATOM 2470 C CA . GLU A 1 314 ? -5.930 0.997 10.519 1.00 78.06 314 GLU A CA 1
ATOM 2471 C C . GLU A 1 314 ? -6.412 0.866 9.076 1.00 78.06 314 GLU A C 1
ATOM 2473 O O . GLU A 1 314 ? -5.950 -0.021 8.367 1.00 78.06 314 GLU A O 1
ATOM 2478 N N . ILE A 1 315 ? -7.234 1.797 8.583 1.00 78.31 315 ILE A N 1
ATOM 2479 C CA . ILE A 1 315 ? -7.782 1.715 7.223 1.00 78.31 315 ILE A CA 1
ATOM 2480 C C . ILE A 1 315 ? -6.709 1.636 6.127 1.00 78.31 315 ILE A C 1
ATOM 2482 O O . ILE A 1 315 ? -6.938 1.023 5.089 1.00 78.31 315 ILE A O 1
ATOM 2486 N N . CYS A 1 316 ? -5.514 2.192 6.350 1.00 79.12 316 CYS A N 1
ATOM 2487 C CA . CYS A 1 316 ? -4.423 2.143 5.372 1.00 79.12 316 CYS A CA 1
ATOM 2488 C C . CYS A 1 316 ? -3.862 0.729 5.171 1.00 79.12 316 CYS A C 1
ATOM 2490 O O . CYS A 1 316 ? -3.195 0.481 4.171 1.00 79.12 316 CYS A O 1
ATOM 2492 N N . LYS A 1 317 ? -4.156 -0.199 6.088 1.00 81.44 317 LYS A N 1
ATOM 2493 C CA . LYS A 1 317 ? -3.803 -1.617 5.967 1.00 81.44 317 LYS A CA 1
ATOM 2494 C C . LYS A 1 317 ? -4.786 -2.387 5.074 1.00 81.44 317 LYS A C 1
ATOM 2496 O O . LYS A 1 317 ? -4.634 -3.596 4.919 1.00 81.44 317 LYS A O 1
ATOM 2501 N N . CYS A 1 318 ? -5.784 -1.716 4.480 1.00 85.19 318 CYS A N 1
ATOM 2502 C CA . CYS A 1 318 ? -6.559 -2.297 3.387 1.00 85.19 318 CYS A CA 1
ATOM 2503 C C . CYS A 1 318 ? -5.614 -2.723 2.264 1.00 85.19 318 CYS A C 1
ATOM 2505 O O . CYS A 1 318 ? -4.785 -1.928 1.819 1.00 85.19 318 CYS A O 1
ATOM 2507 N N . ALA A 1 319 ? -5.759 -3.953 1.785 1.00 86.75 319 ALA A N 1
ATOM 2508 C CA . ALA A 1 319 ? -4.884 -4.476 0.748 1.00 86.75 319 ALA A CA 1
ATOM 2509 C C . ALA A 1 319 ? -5.575 -5.515 -0.134 1.00 86.75 319 ALA A C 1
ATOM 2511 O O . ALA A 1 319 ? -6.547 -6.155 0.262 1.00 86.75 319 ALA A O 1
ATOM 2512 N N . PHE A 1 320 ? -5.026 -5.713 -1.323 1.00 85.00 320 PHE A N 1
ATOM 2513 C CA . PHE A 1 320 ? -5.425 -6.735 -2.277 1.00 85.00 320 PHE A CA 1
ATOM 2514 C C . PHE A 1 320 ? -4.229 -7.630 -2.577 1.00 85.00 320 PHE A C 1
ATOM 2516 O O . PHE A 1 320 ? -3.172 -7.128 -2.942 1.00 85.00 320 PHE A O 1
ATOM 2523 N N . SER A 1 321 ? -4.403 -8.942 -2.478 1.00 81.38 321 SER A N 1
ATOM 2524 C CA . SER A 1 321 ? -3.532 -9.910 -3.150 1.00 81.38 321 SER A CA 1
ATOM 2525 C C . SER A 1 321 ? -4.260 -10.491 -4.362 1.00 81.38 321 SER A C 1
ATOM 2527 O O . SER A 1 321 ? -5.441 -10.203 -4.578 1.00 81.38 321 SER A O 1
ATOM 2529 N N . ALA A 1 322 ? -3.597 -11.370 -5.117 1.00 72.56 322 ALA A N 1
ATOM 2530 C CA . ALA A 1 322 ? -4.228 -12.092 -6.223 1.00 72.56 322 ALA A CA 1
ATOM 2531 C C . ALA A 1 322 ? -5.548 -12.769 -5.797 1.00 72.56 322 ALA A C 1
ATOM 2533 O O . ALA A 1 322 ? -6.554 -12.674 -6.497 1.00 72.56 322 ALA A O 1
ATOM 2534 N N . SER A 1 323 ? -5.582 -13.393 -4.613 1.00 68.88 323 SER A N 1
ATOM 2535 C CA . SER A 1 323 ? -6.703 -14.214 -4.135 1.00 68.88 323 SER A CA 1
ATOM 2536 C C . SER A 1 323 ? -7.516 -13.575 -3.006 1.00 68.88 323 SER A C 1
ATOM 2538 O O . SER A 1 323 ? -8.697 -13.901 -2.870 1.00 68.88 323 SER A O 1
ATOM 2540 N N . ASN A 1 324 ? -6.963 -12.607 -2.271 1.00 73.62 324 ASN A N 1
ATOM 2541 C CA . ASN A 1 324 ? -7.586 -12.064 -1.067 1.00 73.62 324 ASN A CA 1
ATOM 2542 C C . ASN A 1 324 ? -7.767 -10.546 -1.096 1.00 73.62 324 ASN A C 1
ATOM 2544 O O . ASN A 1 324 ? -7.054 -9.812 -1.776 1.00 73.62 324 ASN A O 1
ATOM 2548 N N . VAL A 1 325 ? -8.730 -10.090 -0.295 1.00 79.38 325 VAL A N 1
ATOM 2549 C CA . VAL A 1 325 ? -8.922 -8.686 0.069 1.00 79.38 325 VAL A CA 1
ATOM 2550 C C . VAL A 1 325 ? -8.830 -8.609 1.587 1.00 79.38 325 VAL A C 1
ATOM 2552 O O . VAL A 1 325 ? -9.521 -9.350 2.286 1.00 79.38 325 VAL A O 1
ATOM 2555 N N . TYR A 1 326 ? -7.971 -7.729 2.083 1.00 81.38 326 TYR A N 1
ATOM 2556 C CA . TYR A 1 326 ? -7.756 -7.476 3.500 1.00 81.38 326 TYR A CA 1
ATOM 2557 C C . TYR A 1 326 ? -8.468 -6.179 3.870 1.00 81.38 326 TYR A C 1
ATOM 2559 O O . TYR A 1 326 ? -8.203 -5.141 3.263 1.00 81.38 326 TYR A O 1
ATOM 2567 N N 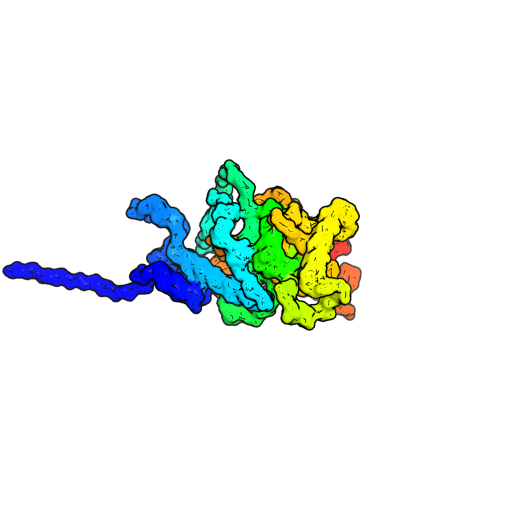. ILE A 1 327 ? -9.380 -6.242 4.843 1.00 80.19 327 ILE A N 1
ATOM 2568 C CA . ILE A 1 327 ? -10.151 -5.089 5.323 1.00 80.19 327 ILE A CA 1
ATOM 2569 C C . ILE A 1 327 ? -10.057 -5.054 6.858 1.00 80.19 327 ILE A C 1
ATOM 2571 O O . ILE A 1 327 ? -10.825 -5.744 7.531 1.00 80.19 327 ILE A O 1
ATOM 2575 N N . PRO A 1 328 ? -9.107 -4.299 7.433 1.00 77.50 328 PRO A N 1
ATOM 2576 C CA . PRO A 1 328 ? -9.002 -4.127 8.882 1.00 77.50 328 PRO A CA 1
ATOM 2577 C C . PRO A 1 328 ? -10.251 -3.422 9.421 1.00 77.50 328 PRO A C 1
ATOM 2579 O O . PRO A 1 328 ? -10.772 -2.522 8.761 1.00 77.50 328 PRO A O 1
ATOM 2582 N N . ALA A 1 329 ? -10.730 -3.825 10.606 1.00 76.25 329 ALA A N 1
ATOM 2583 C CA . ALA A 1 329 ? -11.917 -3.249 11.257 1.00 76.25 329 ALA A CA 1
ATOM 2584 C C . ALA A 1 329 ? -13.080 -3.035 10.264 1.00 76.25 329 ALA A C 1
ATOM 2586 O O . ALA A 1 329 ? -13.518 -1.914 10.016 1.00 76.25 329 ALA A O 1
ATOM 2587 N N . ALA A 1 330 ? -13.499 -4.110 9.588 1.00 79.25 330 ALA A N 1
ATOM 2588 C CA . ALA A 1 330 ? -14.298 -3.998 8.370 1.00 79.25 330 ALA A CA 1
ATOM 2589 C C . ALA A 1 330 ? -15.627 -3.251 8.548 1.00 79.25 330 ALA A C 1
ATOM 2591 O O . ALA A 1 330 ? -16.034 -2.537 7.637 1.00 79.25 330 ALA A O 1
ATOM 2592 N N . VAL A 1 331 ? -16.277 -3.367 9.711 1.00 80.56 331 VAL A N 1
ATOM 2593 C CA . VAL A 1 331 ? -17.516 -2.631 10.014 1.00 80.56 331 VAL A CA 1
ATOM 2594 C C . VAL A 1 331 ? -17.277 -1.128 9.954 1.00 80.56 331 VAL A C 1
ATOM 2596 O O . VAL A 1 331 ? -18.058 -0.386 9.362 1.00 80.56 331 VAL A O 1
ATOM 2599 N N . GLU A 1 332 ? -16.200 -0.664 10.574 1.00 83.50 332 GLU A N 1
ATOM 2600 C CA . GLU A 1 332 ? -15.838 0.741 10.618 1.00 83.50 332 GLU A CA 1
ATOM 2601 C C . GLU A 1 332 ? -15.291 1.210 9.277 1.00 83.50 332 GLU A C 1
ATOM 2603 O O . GLU A 1 332 ? -15.806 2.182 8.727 1.00 83.50 332 GLU A O 1
ATOM 2608 N N . THR A 1 333 ? -14.345 0.470 8.703 1.00 83.06 333 THR A N 1
ATOM 2609 C CA . THR A 1 333 ? -13.714 0.788 7.420 1.00 83.06 333 THR A CA 1
ATOM 2610 C C . THR A 1 333 ? -14.737 0.928 6.292 1.00 83.06 333 THR A C 1
ATOM 2612 O O . THR A 1 333 ? -14.724 1.921 5.564 1.00 83.06 333 THR A O 1
ATOM 2615 N N . LEU A 1 334 ? -15.669 -0.022 6.163 1.00 85.19 334 LEU A N 1
ATOM 2616 C CA . LEU A 1 334 ? -16.703 0.007 5.121 1.00 85.19 334 LEU A CA 1
ATOM 2617 C C . LEU A 1 334 ? -17.777 1.070 5.382 1.00 85.19 334 LEU A C 1
ATOM 2619 O O . LEU A 1 334 ? -18.442 1.524 4.452 1.00 85.19 334 LEU A O 1
ATOM 2623 N N . ALA A 1 335 ? -17.910 1.518 6.631 1.00 83.75 335 ALA A N 1
ATOM 2624 C CA . ALA A 1 335 ? -18.723 2.670 6.989 1.00 83.75 335 ALA A CA 1
ATOM 2625 C C . ALA A 1 335 ? -17.983 4.013 6.825 1.00 83.75 335 ALA A C 1
ATOM 2627 O O . ALA A 1 335 ? -18.556 5.054 7.151 1.00 83.75 335 ALA A O 1
ATOM 2628 N N . GLY A 1 336 ? -16.739 4.007 6.328 1.00 83.94 336 GLY A N 1
ATOM 2629 C CA . GLY A 1 336 ? -15.919 5.209 6.176 1.00 83.94 336 GLY A CA 1
ATOM 2630 C C . GLY A 1 336 ? -15.427 5.771 7.507 1.00 83.94 336 GLY A C 1
ATOM 2631 O O . GLY A 1 336 ? -15.358 6.981 7.656 1.00 83.94 336 GLY A O 1
ATOM 2632 N N . ARG A 1 337 ? -15.146 4.906 8.485 1.00 85.56 337 ARG A N 1
ATOM 2633 C CA . ARG A 1 337 ? -14.532 5.251 9.772 1.00 85.56 337 ARG A CA 1
ATOM 2634 C C . ARG A 1 337 ? -13.217 4.495 9.925 1.00 85.56 337 ARG A C 1
ATOM 2636 O O . ARG A 1 337 ? -13.059 3.396 9.405 1.00 85.56 337 ARG A O 1
ATOM 2643 N N . THR A 1 338 ? -12.282 5.051 10.683 1.00 86.12 338 THR A N 1
ATOM 2644 C CA . THR A 1 338 ? -11.014 4.382 10.996 1.00 86.12 338 THR A CA 1
ATOM 2645 C C . THR A 1 338 ? -10.596 4.641 12.432 1.00 86.12 338 THR A C 1
ATOM 2647 O O . THR A 1 338 ? -11.050 5.586 13.076 1.00 86.12 338 THR A O 1
ATOM 2650 N N . PHE A 1 339 ? -9.664 3.825 12.908 1.00 81.81 339 PHE A N 1
ATOM 2651 C CA . PHE A 1 339 ? -8.979 4.038 14.169 1.00 81.81 339 PHE A CA 1
ATOM 2652 C C . PHE A 1 339 ? -7.515 4.387 13.920 1.00 81.81 339 PHE A C 1
ATOM 2654 O O . PHE A 1 339 ? -6.883 3.893 12.980 1.00 81.81 339 PHE A O 1
ATOM 2661 N N . ILE A 1 340 ? -6.983 5.243 14.784 1.00 80.56 340 ILE A N 1
ATOM 2662 C CA . ILE A 1 340 ? -5.547 5.327 15.037 1.00 80.56 340 ILE A CA 1
ATOM 2663 C C . ILE A 1 340 ? -5.227 4.387 16.197 1.00 80.56 340 ILE A C 1
ATOM 2665 O O . ILE A 1 340 ? -6.070 4.182 17.075 1.00 80.56 340 ILE A O 1
ATOM 2669 N N . THR A 1 341 ? -4.028 3.808 16.221 1.00 75.12 341 THR A N 1
ATOM 2670 C CA . THR A 1 341 ? -3.661 2.902 17.317 1.00 75.12 341 THR A CA 1
ATOM 2671 C C . THR A 1 341 ? -3.745 3.626 18.671 1.00 75.12 341 THR A C 1
ATOM 2673 O O . THR A 1 341 ? -3.470 4.831 18.740 1.00 75.12 341 THR A O 1
ATOM 2676 N N . PRO A 1 342 ? -4.085 2.938 19.779 1.00 82.25 342 PRO A N 1
ATOM 2677 C CA . PRO A 1 342 ? -4.195 3.579 21.094 1.00 82.25 342 PRO A CA 1
ATOM 2678 C C . PRO A 1 342 ? -2.938 4.362 21.506 1.00 82.25 342 PRO A C 1
ATOM 2680 O O . PRO A 1 342 ? -3.031 5.445 22.084 1.00 82.25 342 PRO A O 1
ATOM 2683 N N . ALA A 1 343 ? -1.753 3.857 21.153 1.00 81.62 343 ALA A N 1
ATOM 2684 C CA . ALA A 1 343 ? -0.487 4.538 21.395 1.00 81.62 343 ALA A CA 1
ATOM 2685 C C . ALA A 1 343 ? -0.353 5.855 20.611 1.00 81.62 343 ALA A C 1
ATOM 2687 O O . ALA A 1 343 ? 0.052 6.876 21.172 1.00 81.62 343 ALA A O 1
ATOM 2688 N N . ARG A 1 344 ? -0.739 5.859 19.328 1.00 82.81 344 ARG A N 1
ATOM 2689 C CA . ARG A 1 344 ? -0.740 7.059 18.476 1.00 82.81 344 ARG A CA 1
ATOM 2690 C C . ARG A 1 344 ? -1.797 8.065 18.915 1.00 82.81 344 ARG A C 1
ATOM 2692 O O . ARG A 1 344 ? -1.523 9.263 18.911 1.00 82.81 344 ARG A O 1
ATOM 2699 N N . HIS A 1 345 ? -2.955 7.593 19.373 1.00 88.00 345 HIS A N 1
ATOM 2700 C CA . HIS A 1 345 ? -3.960 8.447 20.002 1.00 88.00 345 HIS A CA 1
ATOM 2701 C C . HIS A 1 345 ? -3.395 9.145 21.244 1.00 88.00 345 HIS A C 1
ATOM 2703 O O . HIS A 1 345 ? -3.481 10.366 21.364 1.00 88.00 345 HIS A O 1
ATOM 2709 N N . ALA A 1 346 ? -2.741 8.394 22.136 1.00 90.50 346 ALA A N 1
ATOM 2710 C CA . ALA A 1 346 ? -2.112 8.951 23.331 1.00 90.50 346 ALA A CA 1
ATOM 2711 C C . ALA A 1 346 ? -0.994 9.958 23.002 1.00 90.50 346 ALA A C 1
ATOM 2713 O O . ALA A 1 346 ? -0.824 10.940 23.734 1.00 90.50 346 ALA A O 1
ATOM 2714 N N . LEU A 1 347 ? -0.249 9.740 21.909 1.00 90.69 347 LEU A N 1
ATOM 2715 C CA . LEU A 1 347 ? 0.739 10.690 21.390 1.00 90.69 347 LEU A CA 1
ATOM 2716 C C . LEU A 1 347 ? 0.078 11.992 20.940 1.00 90.69 347 LEU A C 1
ATOM 2718 O O . LEU A 1 347 ? 0.455 13.051 21.440 1.00 90.69 347 LEU A O 1
ATOM 2722 N N . ALA A 1 348 ? -0.911 11.916 20.046 1.00 91.38 348 ALA A N 1
ATOM 2723 C CA . ALA A 1 348 ? -1.619 13.084 19.528 1.00 91.38 348 ALA A CA 1
ATOM 2724 C C . ALA A 1 348 ? -2.279 13.887 20.661 1.00 91.38 348 ALA A C 1
ATOM 2726 O O . ALA A 1 348 ? -2.105 15.101 20.753 1.00 91.38 348 ALA A O 1
ATOM 2727 N N . GLU A 1 349 ? -2.959 13.208 21.587 1.00 94.00 349 GLU A N 1
ATOM 2728 C CA . GLU A 1 349 ? -3.589 13.837 22.747 1.00 94.00 349 GLU A CA 1
ATOM 2729 C C . GLU A 1 349 ? -2.558 14.517 23.665 1.00 94.00 349 GLU A C 1
ATOM 2731 O O . GLU A 1 349 ? -2.756 15.652 24.107 1.00 94.00 349 GLU A O 1
ATOM 2736 N N . SER A 1 350 ? -1.435 13.848 23.951 1.00 94.94 350 SER A N 1
ATOM 2737 C CA . SER A 1 350 ? -0.372 14.411 24.795 1.00 94.94 350 SER A CA 1
ATOM 2738 C C . SER A 1 350 ? 0.315 15.600 24.134 1.00 94.94 350 SER A C 1
ATOM 2740 O O . SER A 1 350 ? 0.592 16.587 24.817 1.00 94.94 350 SER A O 1
ATOM 2742 N N . PHE A 1 351 ? 0.545 15.526 22.822 1.00 95.06 351 PHE A N 1
ATOM 2743 C CA . PHE A 1 351 ? 1.089 16.624 22.035 1.00 95.06 351 PHE A CA 1
ATOM 2744 C C . PHE A 1 351 ? 0.154 17.832 22.064 1.00 95.06 351 PHE A C 1
ATOM 2746 O O . PHE A 1 351 ? 0.587 18.905 22.464 1.00 95.06 351 PHE A O 1
ATOM 2753 N N . MET A 1 352 ? -1.141 17.661 21.776 1.00 95.12 352 MET A N 1
ATOM 2754 C CA . MET A 1 352 ? -2.113 18.764 21.818 1.00 95.12 352 MET A CA 1
ATOM 2755 C C . MET A 1 352 ? -2.235 19.381 23.217 1.00 95.12 352 MET A C 1
ATOM 2757 O O . MET A 1 352 ? -2.281 20.603 23.363 1.00 95.12 352 MET A O 1
ATOM 2761 N N . LYS A 1 353 ? -2.221 18.561 24.277 1.00 95.56 353 LYS A N 1
ATOM 2762 C CA . LYS A 1 353 ? -2.199 19.057 25.665 1.00 95.56 353 LYS A CA 1
ATOM 2763 C C . LYS A 1 353 ? -0.933 19.854 25.976 1.00 95.56 353 LYS A C 1
ATOM 2765 O O . LYS A 1 353 ? -1.011 20.847 26.697 1.00 95.56 353 LYS A O 1
ATOM 2770 N N . ALA A 1 354 ? 0.226 19.420 25.487 1.00 94.94 354 ALA A N 1
ATOM 2771 C CA . ALA A 1 354 ? 1.482 20.139 25.664 1.00 94.94 354 ALA A CA 1
ATOM 2772 C C . ALA A 1 354 ? 1.496 21.444 24.855 1.00 94.94 354 ALA A C 1
ATOM 2774 O O . ALA A 1 354 ? 1.850 22.487 25.403 1.00 94.94 354 ALA A O 1
ATOM 2775 N N . LEU A 1 355 ? 1.023 21.402 23.608 1.00 93.12 355 LEU A N 1
ATOM 2776 C CA . LEU A 1 355 ? 0.915 22.542 22.705 1.00 93.12 355 LEU A CA 1
ATOM 2777 C C . LEU A 1 355 ? 0.038 23.643 23.314 1.00 93.12 355 LEU A C 1
ATOM 2779 O O . LEU A 1 355 ? 0.467 24.788 23.399 1.00 93.12 355 LEU A O 1
ATOM 2783 N N . ASN A 1 356 ? -1.126 23.282 23.861 1.00 92.75 356 ASN A N 1
ATOM 2784 C CA . ASN A 1 356 ? -2.036 24.219 24.531 1.00 92.75 356 ASN A CA 1
ATOM 2785 C C . ASN A 1 356 ? -1.463 24.832 25.820 1.00 92.75 356 ASN A C 1
ATOM 2787 O O . ASN A 1 356 ? -1.877 25.921 26.219 1.00 92.75 356 ASN A O 1
ATOM 2791 N N . LYS A 1 357 ? -0.535 24.136 26.489 1.00 93.19 357 LYS A N 1
ATOM 2792 C CA . LYS A 1 357 ? 0.122 24.620 27.712 1.00 93.19 357 LYS A CA 1
ATOM 2793 C C . LYS A 1 357 ? 1.301 25.538 27.423 1.00 93.19 357 LYS A C 1
ATOM 2795 O O . LYS A 1 357 ? 1.492 26.500 28.154 1.00 93.19 357 LYS A O 1
ATOM 2800 N N . VAL A 1 358 ? 2.111 25.202 26.421 1.00 92.50 358 VAL A N 1
ATOM 2801 C CA . VAL A 1 358 ? 3.294 25.991 26.047 1.00 92.50 358 VAL A CA 1
ATOM 2802 C C . VAL A 1 358 ? 2.885 27.202 25.219 1.00 92.50 358 VAL A C 1
ATOM 2804 O O . VAL A 1 358 ? 3.385 28.285 25.479 1.00 92.50 358 VAL A O 1
ATOM 2807 N N . LYS A 1 359 ? 1.945 27.024 24.278 1.00 89.75 359 LYS A N 1
ATOM 2808 C CA . LYS A 1 359 ? 1.541 28.025 23.281 1.00 89.75 359 LYS A CA 1
ATOM 2809 C C . LYS A 1 359 ? 2.758 28.582 22.527 1.00 89.75 359 LYS A C 1
ATOM 2811 O O . LYS A 1 359 ? 3.026 29.779 22.626 1.00 89.75 359 LYS A O 1
ATOM 2816 N N . PRO A 1 360 ? 3.503 27.711 21.815 1.00 85.19 360 PRO A N 1
ATOM 2817 C CA . PRO A 1 360 ? 4.748 28.107 21.179 1.00 85.19 360 PRO A CA 1
ATOM 2818 C C . PRO A 1 360 ? 4.523 29.245 20.187 1.00 85.19 360 PRO A C 1
ATOM 2820 O O . PRO A 1 360 ? 3.548 29.241 19.431 1.00 85.19 360 PRO A O 1
ATOM 2823 N N . LYS A 1 361 ? 5.436 30.214 20.199 1.00 81.94 361 LYS A N 1
ATOM 2824 C CA . LYS A 1 361 ? 5.499 31.276 19.193 1.00 81.94 361 LYS A CA 1
ATOM 2825 C C . LYS A 1 361 ? 6.382 30.835 18.025 1.00 81.94 361 LYS A C 1
ATOM 2827 O O . LYS A 1 361 ? 7.372 30.141 18.239 1.00 81.94 361 LYS A O 1
ATOM 2832 N N . PHE A 1 362 ? 6.020 31.279 16.824 1.00 80.62 362 PHE A N 1
ATOM 2833 C CA . PHE A 1 362 ? 6.762 31.054 15.580 1.00 80.62 362 PHE A CA 1
ATOM 2834 C C . PHE A 1 362 ? 6.990 32.420 14.917 1.00 80.62 362 PHE A C 1
ATOM 2836 O O . PHE A 1 362 ? 6.146 32.854 14.131 1.00 80.62 362 PHE A O 1
ATOM 2843 N N . PRO A 1 363 ? 8.039 33.165 15.311 1.00 69.31 363 PRO A N 1
ATOM 2844 C CA . PRO A 1 363 ? 8.240 34.557 14.893 1.00 69.31 363 PRO A CA 1
ATOM 2845 C C . PRO A 1 363 ? 8.326 34.743 13.372 1.00 69.31 363 PRO A C 1
ATOM 2847 O O . PRO A 1 363 ? 7.864 35.751 12.848 1.00 69.31 363 PRO A O 1
ATOM 2850 N N . ASP A 1 364 ? 8.875 33.753 12.676 1.00 75.56 364 ASP A N 1
ATOM 2851 C CA . ASP A 1 364 ? 9.064 33.684 11.224 1.00 75.56 364 ASP A CA 1
ATOM 2852 C C . ASP A 1 364 ? 8.122 32.662 10.550 1.00 75.56 364 ASP A C 1
ATOM 2854 O O . ASP A 1 364 ? 8.216 32.404 9.351 1.00 75.56 364 ASP A O 1
ATOM 2858 N N . GLY A 1 365 ? 7.208 32.064 11.324 1.00 73.69 365 GLY A N 1
ATOM 2859 C CA . GLY A 1 365 ? 6.320 30.995 10.874 1.00 73.69 365 GLY A CA 1
ATOM 2860 C C . GLY A 1 365 ? 6.989 29.626 10.700 1.00 73.69 365 GLY A C 1
ATOM 2861 O O . GLY A 1 365 ? 6.304 28.693 10.275 1.00 73.69 365 GLY A O 1
ATOM 2862 N N . THR A 1 366 ? 8.275 29.468 11.035 1.00 75.50 366 THR A N 1
ATOM 2863 C CA . THR A 1 366 ? 8.989 28.192 10.914 1.00 75.50 366 THR A CA 1
ATOM 2864 C C . THR A 1 366 ? 9.092 27.469 12.258 1.00 75.50 366 THR A C 1
ATOM 2866 O O . THR A 1 366 ? 9.094 28.067 13.333 1.00 75.50 366 THR A O 1
ATOM 2869 N N . CYS A 1 367 ? 9.108 26.135 12.216 1.00 79.06 367 CYS A N 1
ATOM 2870 C CA . CYS A 1 367 ? 9.228 25.289 13.402 1.00 79.06 367 CYS A CA 1
ATOM 2871 C C . CYS A 1 367 ? 10.642 24.692 13.478 1.00 79.06 367 CYS A C 1
ATOM 2873 O O . CYS A 1 367 ? 10.837 23.522 13.149 1.00 79.06 367 CYS A O 1
ATOM 2875 N N . THR A 1 368 ? 11.622 25.498 13.895 1.00 80.56 368 THR A N 1
ATOM 2876 C CA . THR A 1 368 ? 13.027 25.081 14.076 1.00 80.56 368 THR A CA 1
ATOM 2877 C C . THR A 1 368 ? 13.337 24.734 15.533 1.00 80.56 368 THR A C 1
ATOM 2879 O O . THR A 1 368 ? 12.557 25.031 16.440 1.00 80.56 368 THR A O 1
ATOM 2882 N N . TYR A 1 369 ? 14.465 24.063 15.774 1.00 82.88 369 TYR A N 1
ATOM 2883 C CA . TYR A 1 369 ? 14.898 23.718 17.129 1.00 82.88 369 TYR A CA 1
ATOM 2884 C C . TYR A 1 369 ? 15.243 24.965 17.963 1.00 82.88 369 TYR A C 1
ATOM 2886 O O . TYR A 1 369 ? 14.788 25.067 19.100 1.00 82.88 369 TYR A O 1
ATOM 2894 N N . ASP A 1 370 ? 15.993 25.913 17.392 1.00 81.81 370 ASP A N 1
ATOM 2895 C CA . ASP A 1 370 ? 16.518 27.075 18.123 1.00 81.81 370 ASP A CA 1
ATOM 2896 C C . ASP A 1 370 ? 15.517 28.236 18.234 1.00 81.81 370 ASP A C 1
ATOM 2898 O O . ASP A 1 370 ? 15.458 28.901 19.270 1.00 81.81 370 ASP A O 1
ATOM 2902 N N . ASP A 1 371 ? 14.679 28.448 17.214 1.00 76.19 371 ASP A N 1
ATOM 2903 C CA . ASP A 1 371 ? 13.816 29.637 17.130 1.00 76.19 371 ASP A CA 1
ATOM 2904 C C . ASP A 1 371 ? 12.355 29.367 17.515 1.00 76.19 371 ASP A C 1
ATOM 2906 O O . ASP A 1 371 ? 11.535 30.290 17.568 1.00 76.19 371 ASP A O 1
ATOM 2910 N N . SER A 1 372 ? 12.008 28.111 17.822 1.00 81.75 372 SER A N 1
ATOM 2911 C CA . SER A 1 372 ? 10.665 27.741 18.272 1.00 81.75 372 SER A CA 1
ATOM 2912 C C . SER A 1 372 ? 10.648 27.230 19.710 1.00 81.75 372 SER A C 1
ATOM 2914 O O . SER A 1 372 ? 11.588 26.634 20.225 1.00 81.75 372 SER A O 1
ATOM 2916 N N . GLU A 1 373 ? 9.505 27.381 20.379 1.00 88.50 373 GLU A N 1
ATOM 2917 C CA . GLU A 1 373 ? 9.284 26.752 21.688 1.00 88.50 373 GLU A CA 1
ATOM 2918 C C . GLU A 1 373 ? 8.809 25.292 21.573 1.00 88.50 373 GLU A C 1
ATOM 2920 O O . GLU A 1 373 ? 8.388 24.681 22.561 1.00 88.50 373 GLU A O 1
ATOM 2925 N N . MET A 1 374 ? 8.873 24.704 20.376 1.00 90.56 374 MET A N 1
ATOM 2926 C CA . MET A 1 374 ? 8.451 23.329 20.131 1.00 90.56 374 MET A CA 1
ATOM 2927 C C . MET A 1 374 ? 9.276 22.282 20.907 1.00 90.56 374 MET A C 1
ATOM 2929 O O . MET A 1 374 ? 8.668 21.336 21.419 1.00 90.56 374 MET A O 1
ATOM 2933 N N . PRO A 1 375 ? 10.595 22.445 21.152 1.00 92.44 375 PRO A N 1
ATOM 2934 C CA . PRO A 1 375 ? 11.326 21.587 22.089 1.00 92.44 375 PRO A CA 1
ATOM 2935 C C . PRO A 1 375 ? 10.680 21.522 23.483 1.00 92.44 375 PRO A C 1
ATOM 2937 O O . PRO A 1 375 ? 10.604 20.450 24.092 1.00 92.44 375 PRO A O 1
ATOM 2940 N N . LYS A 1 376 ? 10.123 22.641 23.978 1.00 92.12 376 LYS A N 1
ATOM 2941 C CA . LYS A 1 376 ? 9.415 22.691 25.272 1.00 92.12 376 LYS A CA 1
ATOM 2942 C C . LYS A 1 376 ? 8.099 21.907 25.230 1.00 92.12 376 LYS A C 1
ATOM 2944 O O . LYS A 1 376 ? 7.681 21.359 26.252 1.00 92.12 376 LYS A O 1
ATOM 2949 N N . VAL A 1 377 ? 7.443 21.843 24.067 1.00 94.00 377 VAL A N 1
ATOM 2950 C CA . VAL A 1 377 ? 6.247 21.013 23.842 1.00 94.00 377 VAL A CA 1
ATOM 2951 C C . VAL A 1 377 ? 6.617 19.534 23.922 1.00 94.00 377 VAL A C 1
ATOM 2953 O O . VAL A 1 377 ? 6.006 18.799 24.701 1.00 94.00 377 VAL A O 1
ATOM 2956 N N . LEU A 1 378 ? 7.650 19.104 23.188 1.00 93.62 378 LEU A N 1
ATOM 2957 C CA . LEU A 1 378 ? 8.094 17.705 23.176 1.00 93.62 378 LEU A CA 1
ATOM 2958 C C . LEU A 1 378 ? 8.551 17.231 24.564 1.00 93.62 378 LEU A C 1
ATOM 2960 O O . LEU A 1 378 ? 8.194 16.127 24.982 1.00 93.62 378 LEU A O 1
ATOM 2964 N N . ALA A 1 379 ? 9.241 18.088 25.323 1.00 93.75 379 ALA A N 1
ATOM 2965 C CA . ALA A 1 379 ? 9.675 17.804 26.693 1.00 93.75 379 ALA A CA 1
ATOM 2966 C C . ALA A 1 379 ? 8.514 17.571 27.680 1.00 93.75 379 ALA A C 1
ATOM 2968 O O . ALA A 1 379 ? 8.690 16.910 28.703 1.00 93.75 379 ALA A O 1
ATOM 2969 N N . LYS A 1 380 ? 7.306 18.077 27.391 1.00 94.81 380 LYS A N 1
ATOM 2970 C CA . LYS A 1 380 ? 6.112 17.847 28.225 1.00 94.81 380 LYS A CA 1
ATOM 2971 C C . LYS A 1 380 ? 5.388 16.534 27.913 1.00 94.81 380 LYS A C 1
ATOM 2973 O O . LYS A 1 380 ? 4.490 16.149 28.671 1.00 94.81 380 LYS A O 1
ATOM 2978 N N . ILE A 1 381 ? 5.745 15.838 26.833 1.00 95.06 381 ILE A N 1
ATOM 2979 C CA . ILE A 1 381 ? 5.165 14.534 26.503 1.00 95.06 381 ILE A CA 1
ATOM 2980 C C . ILE A 1 381 ? 5.775 13.470 27.422 1.00 95.06 381 ILE A C 1
ATOM 2982 O O . ILE A 1 381 ? 6.990 13.303 27.508 1.00 95.06 381 ILE A O 1
ATOM 2986 N N . LYS A 1 382 ? 4.913 12.733 28.133 1.00 93.19 382 LYS A N 1
ATOM 2987 C CA . LYS A 1 382 ? 5.335 11.755 29.147 1.00 93.19 382 LYS A CA 1
ATOM 2988 C C . LYS A 1 382 ? 6.150 10.622 28.521 1.00 93.19 382 LYS A C 1
ATOM 2990 O O . LYS A 1 382 ? 5.771 10.091 27.483 1.00 93.19 382 LYS A O 1
ATOM 2995 N N . HIS A 1 383 ? 7.165 10.139 29.237 1.00 91.00 383 HIS A N 1
ATOM 2996 C CA . HIS A 1 383 ? 7.983 8.992 28.820 1.00 91.00 383 HIS A CA 1
ATOM 2997 C C . HIS A 1 383 ? 7.150 7.774 28.380 1.00 91.00 383 HIS A C 1
ATOM 2999 O O . HIS A 1 383 ? 7.425 7.190 27.337 1.00 91.00 383 HIS A O 1
ATOM 3005 N N . LYS A 1 384 ? 6.079 7.435 29.112 1.00 91.31 384 LYS A N 1
ATOM 3006 C CA . LYS A 1 384 ? 5.195 6.311 28.754 1.00 91.31 384 LYS A CA 1
ATOM 3007 C C . LYS A 1 384 ? 4.538 6.442 27.373 1.00 91.31 384 LYS A C 1
ATOM 3009 O O . LYS A 1 384 ? 4.201 5.431 26.776 1.00 91.31 384 LYS A O 1
ATOM 3014 N N . VAL A 1 385 ? 4.343 7.669 26.886 1.00 90.75 385 VAL A N 1
ATOM 3015 C CA . VAL A 1 385 ? 3.734 7.950 25.579 1.00 90.75 385 VAL A CA 1
ATOM 3016 C C . VAL A 1 385 ? 4.749 7.692 24.470 1.00 90.75 385 VAL A C 1
ATOM 3018 O O . VAL A 1 385 ? 4.434 6.978 23.527 1.00 90.75 385 VAL A O 1
ATOM 3021 N N . TRP A 1 386 ? 5.985 8.177 24.633 1.00 87.44 386 TRP A N 1
ATOM 3022 C CA . TRP A 1 386 ? 7.093 7.862 23.726 1.00 87.44 386 TRP A CA 1
ATOM 3023 C C . TRP A 1 386 ? 7.375 6.360 23.676 1.00 87.44 386 TRP A C 1
ATOM 3025 O O . TRP A 1 386 ? 7.388 5.766 22.600 1.00 87.44 386 TRP A O 1
ATOM 3035 N N . LYS A 1 387 ? 7.475 5.722 24.848 1.00 84.25 387 LYS A N 1
ATOM 3036 C CA . LYS A 1 387 ? 7.648 4.269 24.958 1.00 84.25 387 LYS A CA 1
ATOM 3037 C C . LYS A 1 387 ? 6.511 3.511 24.270 1.00 84.25 387 LYS A C 1
ATOM 3039 O O . LYS A 1 387 ? 6.759 2.497 23.629 1.00 84.25 387 LYS A O 1
ATOM 3044 N N . GLY A 1 388 ? 5.283 4.017 24.384 1.00 79.00 388 GLY A N 1
ATOM 3045 C CA . GLY A 1 388 ? 4.101 3.436 23.757 1.00 79.00 388 GLY A CA 1
ATOM 3046 C C . GLY A 1 388 ? 4.156 3.400 22.232 1.00 79.00 388 GLY A C 1
ATOM 3047 O O . GLY A 1 388 ? 3.438 2.606 21.657 1.00 79.00 388 GLY A O 1
ATOM 3048 N N . ILE A 1 389 ? 4.998 4.205 21.579 1.00 76.31 389 ILE A N 1
ATOM 3049 C CA . ILE A 1 389 ? 5.230 4.158 20.124 1.00 76.31 389 ILE A CA 1
ATOM 3050 C C . ILE A 1 389 ? 6.633 3.636 19.772 1.00 76.31 389 ILE A C 1
ATOM 3052 O O . ILE A 1 389 ? 7.124 3.886 18.676 1.00 76.31 389 ILE A O 1
ATOM 3056 N N . GLY A 1 390 ? 7.307 2.966 20.714 1.00 74.69 390 GLY A N 1
ATOM 3057 C CA . GLY A 1 390 ? 8.645 2.399 20.515 1.00 74.69 390 GLY A CA 1
ATOM 3058 C C . GLY A 1 390 ? 9.801 3.404 20.578 1.00 74.69 390 GLY A C 1
ATOM 3059 O O . GLY A 1 390 ? 10.943 3.026 20.326 1.00 74.69 390 GLY A O 1
ATOM 3060 N N . LEU A 1 391 ? 9.544 4.663 20.947 1.00 77.50 391 LEU A N 1
ATOM 3061 C CA . LEU A 1 391 ? 10.555 5.720 20.997 1.00 77.50 391 LEU A CA 1
ATOM 3062 C C . LEU A 1 391 ? 11.108 5.942 22.412 1.00 77.50 391 LEU A C 1
ATOM 3064 O O . LEU A 1 391 ? 10.353 5.898 23.390 1.00 77.50 391 LEU A O 1
ATOM 3068 N N . PRO A 1 392 ? 12.410 6.258 22.552 1.00 84.25 392 PRO A N 1
ATOM 3069 C CA . PRO A 1 392 ? 12.933 6.763 23.813 1.00 84.25 392 PRO A CA 1
ATOM 3070 C C . PRO A 1 392 ? 12.301 8.128 24.145 1.00 84.25 392 PRO A C 1
ATOM 3072 O O . PRO A 1 392 ? 11.857 8.844 23.236 1.00 84.25 392 PRO A O 1
ATOM 3075 N N . PRO A 1 393 ? 12.254 8.514 25.434 1.00 88.25 393 PRO A N 1
ATOM 3076 C CA . PRO A 1 393 ? 11.800 9.843 25.824 1.00 88.25 393 PRO A CA 1
ATOM 3077 C C . PRO A 1 393 ? 12.672 10.931 25.190 1.00 88.25 393 PRO A C 1
ATOM 3079 O O . PRO A 1 393 ? 13.817 10.686 24.820 1.00 88.25 393 PRO A O 1
ATOM 3082 N N . TYR A 1 394 ? 12.103 12.128 25.053 1.00 90.56 394 TYR A N 1
ATOM 3083 C CA . TYR A 1 394 ? 12.796 13.266 24.457 1.00 90.56 394 TYR A CA 1
ATOM 3084 C C . TYR A 1 394 ? 14.017 13.683 25.278 1.00 90.56 394 TYR A C 1
ATOM 3086 O O . TYR A 1 394 ? 13.897 13.991 26.462 1.00 90.56 394 TYR A O 1
ATOM 3094 N N . SER A 1 395 ? 15.175 13.660 24.624 1.00 89.00 395 SER A N 1
ATOM 3095 C CA . SER A 1 395 ? 16.498 13.948 25.182 1.00 89.00 395 SER A CA 1
ATOM 3096 C C . SER A 1 395 ? 16.840 15.435 25.185 1.00 89.00 395 SER A C 1
ATOM 3098 O O . SER A 1 395 ? 17.733 15.848 25.917 1.00 89.00 395 SER A O 1
ATOM 3100 N N . GLY A 1 396 ? 16.129 16.238 24.389 1.00 88.62 396 GLY A N 1
ATOM 3101 C CA . GLY A 1 396 ? 16.406 17.663 24.254 1.00 88.62 396 GLY A CA 1
ATOM 3102 C C . GLY A 1 396 ? 17.448 18.012 23.197 1.00 88.62 396 GLY A C 1
ATOM 3103 O O . GLY A 1 396 ? 17.708 19.190 23.042 1.00 88.62 396 GLY A O 1
ATOM 3104 N N . SER A 1 397 ? 18.038 17.054 22.476 1.00 89.81 397 SER A N 1
ATOM 3105 C CA . SER A 1 397 ? 18.973 17.367 21.386 1.00 89.81 397 SER A CA 1
ATOM 3106 C C . SER A 1 397 ? 18.245 17.790 20.106 1.00 89.81 397 SER A C 1
ATOM 3108 O O . SER A 1 397 ? 17.111 17.372 19.863 1.00 89.81 397 SER A O 1
ATOM 3110 N N . GLN A 1 398 ? 18.921 18.566 19.251 1.00 86.69 398 GLN A N 1
ATOM 3111 C CA . GLN A 1 398 ? 18.392 18.979 17.947 1.00 86.69 398 GLN A CA 1
ATOM 3112 C C . GLN A 1 398 ? 18.016 17.781 17.063 1.00 86.69 398 GLN A C 1
ATOM 3114 O O . GLN A 1 398 ? 16.920 17.737 16.510 1.00 86.69 398 GLN A O 1
ATOM 3119 N N . TYR A 1 399 ? 18.879 16.767 16.989 1.00 81.38 399 TYR A N 1
ATOM 3120 C CA . TYR A 1 399 ? 18.602 15.562 16.205 1.00 81.38 399 TYR A CA 1
ATOM 3121 C C . TYR A 1 399 ? 17.329 14.841 16.685 1.00 81.38 399 TYR A C 1
ATOM 3123 O O . TYR A 1 399 ? 16.478 14.442 15.890 1.00 81.38 399 TYR A O 1
ATOM 3131 N N . ASP A 1 400 ? 17.156 14.703 18.003 1.00 81.75 400 ASP A N 1
ATOM 3132 C CA . ASP A 1 400 ? 15.963 14.070 18.573 1.00 81.75 400 ASP A CA 1
ATOM 3133 C C . ASP A 1 400 ? 14.714 14.953 18.407 1.00 81.75 400 ASP A C 1
ATOM 3135 O O . ASP A 1 400 ? 13.605 14.433 18.272 1.00 81.75 400 ASP A O 1
ATOM 3139 N N . PHE A 1 401 ? 14.873 16.280 18.362 1.00 87.38 401 PHE A N 1
ATOM 3140 C CA . PHE A 1 401 ? 13.791 17.211 18.048 1.00 87.38 401 PHE A CA 1
ATOM 3141 C C . PHE A 1 401 ? 13.281 17.013 16.626 1.00 87.38 401 PHE A C 1
ATOM 3143 O O . PHE A 1 401 ? 12.095 16.731 16.451 1.00 87.38 401 PHE A O 1
ATOM 3150 N N . GLU A 1 402 ? 14.167 17.123 15.635 1.00 81.75 402 GLU A N 1
ATOM 3151 C CA . GLU A 1 402 ? 13.829 16.999 14.213 1.00 81.75 402 GLU A CA 1
ATOM 3152 C C . GLU A 1 402 ? 13.125 15.666 13.955 1.00 81.75 402 GLU A C 1
ATOM 3154 O O . GLU A 1 402 ? 12.065 15.604 13.324 1.00 81.75 402 GLU A O 1
ATOM 3159 N N . HIS A 1 403 ? 13.649 14.601 14.559 1.00 77.88 403 HIS A N 1
ATOM 3160 C CA . HIS A 1 403 ? 13.086 13.271 14.443 1.00 77.88 403 HIS A CA 1
ATOM 3161 C C . HIS A 1 403 ? 11.692 13.150 15.083 1.00 77.88 403 HIS A C 1
ATOM 3163 O O . HIS A 1 403 ? 10.723 12.754 14.426 1.00 77.88 403 HIS A O 1
ATOM 3169 N N . LYS A 1 404 ? 11.542 13.503 16.367 1.00 84.94 404 LYS A N 1
ATOM 3170 C CA . LYS A 1 404 ? 10.259 13.360 17.077 1.00 84.94 404 LYS A CA 1
ATOM 3171 C C . LYS A 1 404 ? 9.182 14.297 16.546 1.00 84.94 404 LYS A C 1
ATOM 3173 O O . LYS A 1 404 ? 8.012 13.910 16.505 1.00 84.94 404 LYS A O 1
ATOM 3178 N N . TYR A 1 405 ? 9.563 15.505 16.141 1.00 85.31 405 TYR A N 1
ATOM 3179 C CA . TYR A 1 405 ? 8.652 16.439 15.498 1.00 85.31 405 TYR A CA 1
ATOM 3180 C C . TYR A 1 405 ? 8.145 15.870 14.173 1.00 85.31 405 TYR A C 1
ATOM 3182 O O . TYR A 1 405 ? 6.934 15.834 13.968 1.00 85.31 405 TYR A O 1
ATOM 3190 N N . THR A 1 406 ? 9.031 15.316 13.338 1.00 79.38 406 THR A N 1
ATOM 3191 C CA . THR A 1 406 ? 8.649 14.662 12.075 1.00 79.38 406 THR A CA 1
ATOM 3192 C C . THR A 1 406 ? 7.640 13.538 12.305 1.00 79.38 406 THR A C 1
ATOM 3194 O O . THR A 1 406 ? 6.604 13.493 11.643 1.00 79.38 406 THR A O 1
ATOM 3197 N N . VAL A 1 407 ? 7.866 12.672 13.299 1.00 79.38 407 VAL A N 1
ATOM 3198 C CA . VAL A 1 407 ? 6.924 11.591 13.647 1.00 79.38 407 VAL A CA 1
ATOM 3199 C C . VAL A 1 407 ? 5.521 12.127 13.970 1.00 79.38 407 VAL A C 1
ATOM 3201 O O . VAL A 1 407 ? 4.518 11.535 13.564 1.00 79.38 407 VAL A O 1
ATOM 3204 N N . ILE A 1 408 ? 5.433 13.241 14.700 1.00 85.31 408 ILE A N 1
ATOM 3205 C CA . ILE A 1 408 ? 4.157 13.873 15.057 1.00 85.31 408 ILE A CA 1
ATOM 3206 C C . ILE A 1 408 ? 3.533 14.569 13.842 1.00 85.31 408 ILE A C 1
ATOM 3208 O O . ILE A 1 408 ? 2.351 14.356 13.568 1.00 85.31 408 ILE A O 1
ATOM 3212 N N . ALA A 1 409 ? 4.310 15.357 13.099 1.00 82.44 409 ALA A N 1
ATOM 3213 C CA . ALA A 1 409 ? 3.854 16.069 11.910 1.00 82.44 409 ALA A CA 1
ATOM 3214 C C . ALA A 1 409 ? 3.255 15.097 10.883 1.00 82.44 409 ALA A C 1
ATOM 3216 O O . ALA A 1 409 ? 2.107 15.267 10.477 1.00 82.44 409 ALA A O 1
ATOM 3217 N N . ARG A 1 410 ? 3.955 13.995 10.575 1.00 77.88 410 ARG A N 1
ATOM 3218 C CA . ARG A 1 410 ? 3.468 12.942 9.666 1.00 77.88 410 ARG A CA 1
ATOM 3219 C C . ARG A 1 410 ? 2.169 12.291 10.141 1.00 77.88 410 ARG A C 1
ATOM 3221 O O . ARG A 1 410 ? 1.312 11.963 9.320 1.00 77.88 410 ARG A O 1
ATOM 3228 N N . LEU A 1 411 ? 1.994 12.095 11.451 1.00 81.19 411 LEU A N 1
ATOM 3229 C CA . LEU A 1 411 ? 0.738 11.577 12.001 1.00 81.19 411 LEU A CA 1
ATOM 3230 C C . LEU A 1 411 ? -0.424 12.543 11.719 1.00 81.19 411 LEU A C 1
ATOM 3232 O O . LEU A 1 411 ? -1.455 12.111 11.205 1.00 81.19 411 LEU A O 1
ATOM 3236 N N . PHE A 1 412 ? -0.254 13.837 12.003 1.00 85.50 412 PHE A N 1
ATOM 3237 C CA . PHE A 1 412 ? -1.289 14.846 11.751 1.00 85.50 412 PHE A CA 1
ATOM 3238 C C . PHE A 1 412 ? -1.554 15.068 10.257 1.00 85.50 412 PHE A C 1
ATOM 3240 O O . PHE A 1 412 ? -2.718 15.136 9.864 1.00 85.50 412 PHE A O 1
ATOM 3247 N N . GLU A 1 413 ? -0.517 15.087 9.415 1.00 80.88 413 GLU A N 1
ATOM 3248 C CA . GLU A 1 413 ? -0.652 15.128 7.953 1.00 80.88 413 GLU A CA 1
ATOM 3249 C C . GLU A 1 413 ? -1.511 13.966 7.443 1.00 80.88 413 GLU A C 1
ATOM 3251 O O . GLU A 1 413 ? -2.423 14.165 6.639 1.00 80.88 413 GLU A O 1
ATOM 3256 N N . ARG A 1 414 ? -1.267 12.742 7.936 1.00 79.50 414 ARG A N 1
ATOM 3257 C CA . ARG A 1 414 ? -2.065 11.563 7.570 1.00 79.50 414 ARG A CA 1
ATOM 3258 C C . ARG A 1 414 ? -3.510 11.674 8.051 1.00 79.50 414 ARG A C 1
ATOM 3260 O O . ARG A 1 414 ? -4.416 11.401 7.266 1.00 79.50 414 ARG A O 1
ATOM 3267 N N . ILE A 1 415 ? -3.737 12.102 9.294 1.00 83.44 415 ILE A N 1
ATOM 3268 C CA . ILE A 1 415 ? -5.091 12.322 9.828 1.00 83.44 415 ILE A CA 1
ATOM 3269 C C . ILE A 1 415 ? -5.840 13.334 8.953 1.00 83.44 415 ILE A C 1
ATOM 3271 O O . ILE A 1 415 ? -6.941 13.053 8.487 1.00 83.44 415 ILE A O 1
ATOM 3275 N N . GLN A 1 416 ? -5.222 14.476 8.647 1.00 83.88 416 GLN A N 1
ATOM 3276 C CA . GLN A 1 416 ? -5.820 15.510 7.803 1.00 83.88 416 GLN A CA 1
ATOM 3277 C C . GLN A 1 416 ? -6.070 15.014 6.369 1.00 83.88 416 GLN A C 1
ATOM 3279 O O . GLN A 1 416 ? -7.131 15.276 5.793 1.00 83.88 416 GLN A O 1
ATOM 3284 N N . LYS A 1 417 ? -5.128 14.251 5.795 1.00 80.00 417 LYS A N 1
ATOM 3285 C CA . LYS A 1 417 ? -5.258 13.629 4.467 1.00 80.00 417 LYS A CA 1
ATOM 3286 C C . LYS A 1 417 ? -6.496 12.740 4.379 1.00 80.00 417 LYS A C 1
ATOM 3288 O O . LYS A 1 417 ? -7.185 12.794 3.367 1.00 80.00 417 LYS A O 1
ATOM 3293 N N . TYR A 1 418 ? -6.789 11.931 5.396 1.00 80.81 418 TYR A N 1
ATOM 3294 C CA . TYR A 1 418 ? -7.961 11.047 5.377 1.00 80.81 418 TYR A CA 1
ATOM 3295 C C . TYR A 1 418 ? -9.255 11.756 5.783 1.00 80.81 418 TYR A C 1
ATOM 3297 O O . TYR A 1 418 ? -10.268 11.565 5.113 1.00 80.81 418 TYR A O 1
ATOM 3305 N N . HIS A 1 419 ? -9.199 12.688 6.734 1.00 83.62 419 HIS A N 1
ATOM 3306 C CA . HIS A 1 419 ? -10.345 13.525 7.093 1.00 83.62 419 HIS A CA 1
ATOM 3307 C C . HIS A 1 419 ? -10.877 14.324 5.890 1.00 83.62 419 HIS A C 1
ATOM 3309 O O . HIS A 1 419 ? -12.070 14.326 5.599 1.00 83.62 419 HIS A O 1
ATOM 3315 N N . THR A 1 420 ? -9.989 14.954 5.110 1.00 80.62 420 THR A N 1
ATOM 3316 C CA . THR A 1 420 ? -10.376 15.680 3.878 1.00 80.62 420 THR A CA 1
ATOM 3317 C C . THR A 1 420 ? -10.962 14.772 2.793 1.00 80.62 420 THR A C 1
ATOM 3319 O O . THR A 1 420 ? -11.665 15.242 1.897 1.00 80.62 420 THR A O 1
ATOM 3322 N N . ARG A 1 421 ? -10.706 13.464 2.882 1.00 78.62 421 ARG A N 1
ATOM 3323 C CA . ARG A 1 421 ? -11.279 12.430 2.016 1.00 78.62 421 ARG A CA 1
ATOM 3324 C C . ARG A 1 421 ? -12.575 11.841 2.577 1.00 78.62 421 ARG A C 1
ATOM 3326 O O . ARG A 1 421 ? -13.111 10.940 1.948 1.00 78.62 421 ARG A O 1
ATOM 3333 N N . GLY A 1 422 ? -13.100 12.350 3.693 1.00 75.62 422 GLY A N 1
ATOM 3334 C CA . GLY A 1 422 ? -14.359 11.897 4.292 1.00 75.62 422 GLY A CA 1
ATOM 3335 C C . GLY A 1 422 ? -14.256 10.542 4.996 1.00 75.62 422 GLY A C 1
ATOM 3336 O O . GLY A 1 422 ? -15.181 9.738 4.860 1.00 75.62 422 GLY A O 1
ATOM 3337 N N . VAL A 1 423 ? -13.123 10.295 5.665 1.00 78.88 423 VAL A N 1
ATOM 3338 C CA . VAL A 1 423 ? -12.821 9.117 6.501 1.00 78.88 423 VAL A CA 1
ATOM 3339 C C . VAL A 1 423 ? -12.576 9.537 7.945 1.00 78.88 423 VAL A C 1
ATOM 3341 O O . VAL A 1 423 ? -11.931 10.599 8.122 1.00 78.88 423 VAL A O 1
#

Radius of gyration: 25.2 Å; chains: 1; bounding box: 94×73×62 Å

InterPro domains:
  IPR001810 F-box domain [PF00646] (15-45)
  IPR001810 F-box domain [PS50181] (12-45)
  IPR036047 F-box-like domain superfamily [SSF81383] (9-46)

Organism: Micromonas commoda (strain RCC299 / NOUM17 / CCMP2709) (NCBI:txid296587)